Protein AF-0000000075747012 (afdb_homodimer)

Foldseek 3Di:
DVVLVVLLVVLLCQQVVVVCQLVVLLVQLLCLLQVVLVVDDPPDADQLLVLLLSLLVSLLSSLLSSLLSSLVSCVVVVVLVVVLVDPDDLLSNLVSQLVSSLVSSVVSSVSNVVSSCVRRVFDDQPPVVVVVVLVVLLSLLSSLLSSLLSLLVVDDDPPSVVVNVVSVVLNVLSSSLSSLQSSCRRVVNNVVPPVVVSVVSSVVSSVVSSVVCSVCSCCSSVVD/DVVLVVLLVVLLCQQVVVVCQLVVLLVQLLCLLQVVLVVDDPPDADQLLVLLLSLLVSLLSSLLSSLLSSLVSCVVVVVLVVVLVDPDDLLSNLVSQLVSSLVSSVVSSVSNVVSSCVRRVFDDQPPVVVVVVLVVLLSLLSSLLSSLLSLLVVDDDPPSVVVNVVSVVLNVLSSSLSSLQSSCRRVVNNVVPPVVVSVVSSVVSSVVSSVVCSVCSCCSSVVD

InterPro domains:
  IPR003544 Cytochrome c-type biogenesis protein CcmB [PF03379] (5-221)

pLDDT: mean 85.5, std 11.42, range [47.0, 98.31]

Structure (mmCIF, N/CA/C/O backbone):
data_AF-0000000075747012-model_v1
#
loop_
_entity.id
_entity.type
_entity.pdbx_description
1 polymer 'Cytochrome c-type biogenesis protein CcmB'
#
loop_
_atom_site.group_PDB
_atom_site.id
_atom_site.type_symbol
_atom_site.label_atom_id
_atom_site.label_alt_id
_atom_site.label_comp_id
_atom_site.label_asym_id
_atom_site.label_entity_id
_atom_site.label_seq_id
_atom_site.pdbx_PDB_ins_code
_atom_site.Cartn_x
_atom_site.Cartn_y
_atom_site.Cartn_z
_atom_site.occupancy
_atom_site.B_iso_or_equiv
_atom_site.auth_seq_id
_atom_site.auth_comp_id
_atom_site.auth_asym_id
_atom_site.auth_atom_id
_atom_site.pdbx_PDB_model_num
ATOM 1 N N . MET A 1 1 ? 29.859 17.469 3.961 1 61.75 1 MET A N 1
ATOM 2 C CA . MET A 1 1 ? 29.578 16.047 4.117 1 61.75 1 MET A CA 1
ATOM 3 C C . MET A 1 1 ? 29.016 15.742 5.5 1 61.75 1 MET A C 1
ATOM 5 O O . MET A 1 1 ? 28.031 15.016 5.629 1 61.75 1 MET A O 1
ATOM 9 N N . ALA A 1 2 ? 29.656 16.438 6.477 1 72.25 2 ALA A N 1
ATOM 10 C CA . ALA A 1 2 ? 29.188 16.234 7.844 1 72.25 2 ALA A CA 1
ATOM 11 C C . ALA A 1 2 ? 27.719 16.625 7.977 1 72.25 2 ALA A C 1
ATOM 13 O O . ALA A 1 2 ? 26.938 15.938 8.648 1 72.25 2 ALA A O 1
ATOM 14 N N . SER A 1 3 ? 27.375 17.562 7.195 1 84.38 3 SER A N 1
ATOM 15 C CA . SER A 1 3 ? 26.016 18.062 7.27 1 84.38 3 SER A CA 1
ATOM 16 C C . SER A 1 3 ? 25.031 17.094 6.609 1 84.38 3 SER A C 1
ATOM 18 O O . SER A 1 3 ? 23.922 16.906 7.109 1 84.38 3 SER A O 1
ATOM 20 N N . LEU A 1 4 ? 25.578 16.391 5.621 1 87.06 4 LEU A N 1
ATOM 21 C CA . LEU A 1 4 ? 24.719 15.438 4.93 1 87.06 4 LEU A CA 1
ATOM 22 C C . LEU A 1 4 ? 24.406 14.25 5.832 1 87.06 4 LEU A C 1
ATOM 24 O O . LEU A 1 4 ? 23.234 13.852 5.949 1 87.06 4 LEU A O 1
ATOM 28 N N . PHE A 1 5 ? 25.406 13.711 6.531 1 89.56 5 PHE A N 1
ATOM 29 C CA . PHE A 1 5 ? 25.219 12.555 7.402 1 89.56 5 PHE A CA 1
ATOM 30 C C . PHE A 1 5 ? 24.375 12.922 8.609 1 89.56 5 PHE A C 1
ATOM 32 O O . PHE A 1 5 ? 23.609 12.094 9.109 1 89.56 5 PHE A O 1
ATOM 39 N N . ALA A 1 6 ? 24.531 14.164 8.953 1 88.38 6 ALA A N 1
ATOM 40 C CA . ALA A 1 6 ? 23.703 14.641 10.055 1 88.38 6 ALA A CA 1
ATOM 41 C C . ALA A 1 6 ? 22.234 14.656 9.672 1 88.38 6 ALA A C 1
ATOM 43 O O . ALA A 1 6 ? 21.375 14.281 10.477 1 88.38 6 ALA A O 1
ATOM 44 N N . LEU A 1 7 ? 22.062 14.969 8.453 1 89.88 7 LEU A N 1
ATOM 45 C CA . LEU A 1 7 ? 20.688 15.016 7.973 1 89.88 7 LEU A CA 1
ATOM 46 C C . LEU A 1 7 ? 20.125 13.609 7.812 1 89.88 7 LEU A C 1
ATOM 48 O O . LEU A 1 7 ? 18.953 13.359 8.133 1 89.88 7 LEU A O 1
ATOM 52 N N . ILE A 1 8 ? 20.938 12.734 7.371 1 92.5 8 ILE A N 1
ATOM 53 C CA . ILE A 1 8 ? 20.531 11.344 7.258 1 92.5 8 ILE A CA 1
ATOM 54 C C . ILE A 1 8 ? 20.141 10.805 8.633 1 92.5 8 ILE A C 1
ATOM 56 O O . ILE A 1 8 ? 19.062 10.219 8.797 1 92.5 8 ILE A O 1
ATOM 60 N N . GLY A 1 9 ? 21.031 11.008 9.547 1 92.94 9 GLY A N 1
ATOM 61 C CA . GLY A 1 9 ? 20.75 10.562 10.906 1 92.94 9 GLY A CA 1
ATOM 62 C C . GLY A 1 9 ? 19.484 11.156 11.492 1 92.94 9 GLY A C 1
ATOM 63 O O . GLY A 1 9 ? 18.703 10.453 12.133 1 92.94 9 GLY A O 1
ATOM 64 N N . LYS A 1 10 ? 19.297 12.352 11.195 1 89.56 10 LYS A N 1
ATOM 65 C CA . LYS A 1 10 ? 18.094 13.047 11.664 1 89.56 10 LYS A CA 1
ATOM 66 C C . LYS A 1 10 ? 16.844 12.43 11.055 1 89.56 10 LYS A C 1
ATOM 68 O O . LYS A 1 10 ? 15.859 12.188 11.766 1 89.56 10 LYS A O 1
ATOM 73 N N . ASP A 1 11 ? 16.906 12.195 9.812 1 89.88 11 ASP A N 1
ATOM 74 C CA . ASP A 1 11 ? 15.75 11.641 9.117 1 89.88 11 ASP A CA 1
ATOM 75 C C . ASP A 1 11 ? 15.422 10.242 9.641 1 89.88 11 ASP A C 1
ATOM 77 O O . ASP A 1 11 ? 14.258 9.922 9.875 1 89.88 11 ASP A O 1
ATOM 81 N N . VAL A 1 12 ? 16.438 9.445 9.852 1 91.94 12 VAL A N 1
ATOM 82 C CA . VAL A 1 12 ? 16.25 8.094 10.352 1 91.94 12 VAL A CA 1
ATOM 83 C C . VAL A 1 12 ? 15.664 8.141 11.766 1 91.94 12 VAL A C 1
ATOM 85 O O . VAL A 1 12 ? 14.711 7.422 12.07 1 91.94 12 VAL A O 1
ATOM 88 N N . ARG A 1 13 ? 16.141 9.031 12.57 1 89.25 13 ARG A N 1
ATOM 89 C CA . ARG A 1 13 ? 15.664 9.164 13.938 1 89.25 13 ARG A CA 1
ATOM 90 C C . ARG A 1 13 ? 14.234 9.695 13.969 1 89.25 13 ARG A C 1
ATOM 92 O O . ARG A 1 13 ? 13.414 9.25 14.781 1 89.25 13 ARG A O 1
ATOM 99 N N . LEU A 1 14 ? 14 10.609 13.117 1 84.94 14 LEU A N 1
ATOM 100 C CA . LEU A 1 14 ? 12.688 11.242 13.055 1 84.94 14 LEU A CA 1
ATOM 101 C C . LEU A 1 14 ? 11.609 10.219 12.719 1 84.94 14 LEU A C 1
ATOM 103 O O . LEU A 1 14 ? 10.578 10.156 13.398 1 84.94 14 LEU A O 1
ATOM 107 N N . VAL A 1 15 ? 11.844 9.391 11.805 1 83.62 15 VAL A N 1
ATOM 108 C CA . VAL A 1 15 ? 10.852 8.422 11.352 1 83.62 15 VAL A CA 1
ATOM 109 C C . VAL A 1 15 ? 10.766 7.266 12.344 1 83.62 15 VAL A C 1
ATOM 111 O O . VAL A 1 15 ? 9.672 6.793 12.664 1 83.62 15 VAL A O 1
ATOM 114 N N . SER A 1 16 ? 11.922 6.855 12.805 1 84.5 16 SER A N 1
ATOM 115 C CA . SER A 1 16 ? 11.938 5.742 13.75 1 84.5 16 SER A CA 1
ATOM 116 C C . SER A 1 16 ? 11.32 6.148 15.086 1 84.5 16 SER A C 1
ATOM 118 O O . SER A 1 16 ? 10.75 5.312 15.789 1 84.5 16 SER A O 1
ATOM 120 N N . GLY A 1 17 ? 11.461 7.414 15.414 1 76.25 17 GLY A N 1
ATOM 121 C CA . GLY A 1 17 ? 10.953 7.922 16.672 1 76.25 17 GLY A CA 1
ATOM 122 C C . GLY A 1 17 ? 9.461 8.203 16.656 1 76.25 17 GLY A C 1
ATOM 123 O O . GLY A 1 17 ? 8.828 8.297 17.719 1 76.25 17 GLY A O 1
ATOM 124 N N . SER A 1 18 ? 8.969 8.391 15.492 1 69.5 18 SER A N 1
ATOM 125 C CA . SER A 1 18 ? 7.543 8.664 15.383 1 69.5 18 SER A CA 1
ATOM 126 C C . SER A 1 18 ? 6.719 7.395 15.578 1 69.5 18 SER A C 1
ATOM 128 O O . SER A 1 18 ? 5.508 7.461 15.789 1 69.5 18 SER A O 1
ATOM 130 N N . GLY A 1 19 ? 7.469 6.203 15.828 1 61.78 19 GLY A N 1
ATOM 131 C CA . GLY A 1 19 ? 6.84 4.902 16.016 1 61.78 19 GLY A CA 1
ATOM 132 C C . GLY A 1 19 ? 5.992 4.477 14.828 1 61.78 19 GLY A C 1
ATOM 133 O O . GLY A 1 19 ? 5.805 3.281 14.594 1 61.78 19 GLY A O 1
ATOM 134 N N . GLN A 1 20 ? 5.434 5.414 14.008 1 63.59 20 GLN A N 1
ATOM 135 C CA . GLN A 1 20 ? 4.395 5.121 13.031 1 63.59 20 GLN A CA 1
ATOM 136 C C . GLN A 1 20 ? 4.996 4.797 11.664 1 63.59 20 GLN A C 1
ATOM 138 O O . GLN A 1 20 ? 4.5 3.926 10.953 1 63.59 20 GLN A O 1
ATOM 143 N N . GLY A 1 21 ? 6.168 5.367 11.508 1 73.44 21 GLY A N 1
ATOM 144 C CA . GLY A 1 21 ? 6.57 5.289 10.117 1 73.44 21 GLY A CA 1
ATOM 145 C C . GLY A 1 21 ? 7.121 3.93 9.727 1 73.44 21 GLY A C 1
ATOM 146 O O . GLY A 1 21 ? 6.59 3.273 8.828 1 73.44 21 GLY A O 1
ATOM 147 N N . VAL A 1 22 ? 8.062 3.453 10.477 1 83.12 22 VAL A N 1
ATOM 148 C CA . VAL A 1 22 ? 8.734 2.201 10.141 1 83.12 22 VAL A CA 1
ATOM 149 C C . VAL A 1 22 ? 7.824 1.022 10.484 1 83.12 22 VAL A C 1
ATOM 151 O O . VAL A 1 22 ? 7.699 0.078 9.703 1 83.12 22 VAL A O 1
ATOM 154 N N . ALA A 1 23 ? 7.172 1.08 11.594 1 84.31 23 ALA A N 1
ATOM 155 C CA . ALA A 1 23 ? 6.289 0 12.031 1 84.31 23 ALA A CA 1
ATOM 156 C C . ALA A 1 23 ? 5.113 -0.169 11.078 1 84.31 23 ALA A C 1
ATOM 158 O O . ALA A 1 23 ? 4.758 -1.293 10.711 1 84.31 23 ALA A O 1
ATOM 159 N N . GLN A 1 24 ? 4.543 0.936 10.656 1 78.88 24 GLN A N 1
ATOM 160 C CA . GLN A 1 24 ? 3.422 0.885 9.727 1 78.88 24 GLN A CA 1
ATOM 161 C C . GLN A 1 24 ? 3.855 0.314 8.375 1 78.88 24 GLN A C 1
ATOM 163 O O . GLN A 1 24 ? 3.133 -0.482 7.773 1 78.88 24 GLN A O 1
ATOM 168 N N . ALA A 1 25 ? 5.02 0.768 7.996 1 85.19 25 ALA A N 1
ATOM 169 C CA . ALA A 1 25 ? 5.562 0.288 6.727 1 85.19 25 ALA A CA 1
ATOM 170 C C . ALA A 1 25 ? 5.797 -1.22 6.766 1 85.19 25 ALA A C 1
ATOM 172 O O . ALA A 1 25 ? 5.383 -1.943 5.859 1 85.19 25 ALA A O 1
ATOM 173 N N . ALA A 1 26 ? 6.391 -1.682 7.855 1 89.81 26 ALA A N 1
ATOM 174 C CA . ALA A 1 26 ? 6.668 -3.105 8.023 1 89.81 26 ALA A CA 1
ATOM 175 C C . ALA A 1 26 ? 5.375 -3.91 8.102 1 89.81 26 ALA A C 1
ATOM 177 O O . ALA A 1 26 ? 5.27 -4.992 7.52 1 89.81 26 ALA A O 1
ATOM 178 N N . LEU A 1 27 ? 4.441 -3.377 8.742 1 87.06 27 LEU A N 1
ATOM 179 C CA . LEU A 1 27 ? 3.174 -4.074 8.93 1 87.06 27 LEU A CA 1
ATOM 180 C C . LEU A 1 27 ? 2.428 -4.207 7.605 1 87.06 27 LEU A C 1
ATOM 182 O O . LEU A 1 27 ? 1.824 -5.246 7.328 1 87.06 27 LEU A O 1
ATOM 186 N N . LEU A 1 28 ? 2.473 -3.133 6.883 1 85 28 LEU A N 1
ATOM 187 C CA . LEU A 1 28 ? 1.831 -3.193 5.574 1 85 28 LEU A CA 1
ATOM 188 C C . LEU A 1 28 ? 2.484 -4.258 4.699 1 85 28 LEU A C 1
ATOM 190 O O . LEU A 1 28 ? 1.791 -5.031 4.035 1 85 28 LEU A O 1
ATOM 194 N N . GLY A 1 29 ? 3.777 -4.246 4.652 1 91.31 29 GLY A N 1
ATOM 195 C CA . GLY A 1 29 ? 4.48 -5.281 3.912 1 91.31 29 GLY A CA 1
ATOM 196 C C . GLY A 1 29 ? 4.184 -6.68 4.418 1 91.31 29 GLY A C 1
ATOM 197 O O . GLY A 1 29 ? 3.973 -7.602 3.627 1 91.31 29 GLY A O 1
ATOM 198 N N . LEU A 1 30 ? 4.129 -6.852 5.719 1 92.5 30 LEU A N 1
ATOM 199 C CA . LEU A 1 30 ? 3.854 -8.148 6.324 1 92.5 30 LEU A CA 1
ATOM 200 C C . LEU A 1 30 ? 2.43 -8.602 6.016 1 92.5 30 LEU A C 1
ATOM 202 O O . LEU A 1 30 ? 2.172 -9.797 5.863 1 92.5 30 LEU A O 1
ATOM 206 N N . LEU A 1 31 ? 1.55 -7.625 6 1 89.62 31 LEU A N 1
ATOM 207 C CA . LEU A 1 31 ? 0.176 -7.949 5.629 1 89.62 31 LEU A CA 1
ATOM 208 C C . LEU A 1 31 ? 0.12 -8.578 4.242 1 89.62 31 LEU A C 1
ATOM 210 O O . LEU A 1 31 ? -0.597 -9.562 4.027 1 89.62 31 LEU A O 1
ATOM 214 N N . LEU A 1 32 ? 0.861 -7.957 3.326 1 91.62 32 LEU A N 1
ATOM 215 C CA . LEU A 1 32 ? 0.923 -8.492 1.972 1 91.62 32 LEU A CA 1
ATOM 216 C C . LEU A 1 32 ? 1.448 -9.93 1.98 1 91.62 32 LEU A C 1
ATOM 218 O O . LEU A 1 32 ? 0.849 -10.82 1.371 1 91.62 32 LEU A O 1
ATOM 222 N N . VAL A 1 33 ? 2.49 -10.188 2.717 1 93.12 33 VAL A N 1
ATOM 223 C CA . VAL A 1 33 ? 3.115 -11.508 2.791 1 93.12 33 VAL A CA 1
ATOM 224 C C . VAL A 1 33 ? 2.154 -12.5 3.439 1 93.12 33 VAL A C 1
ATOM 226 O O . VAL A 1 33 ? 1.94 -13.594 2.92 1 93.12 33 VAL A O 1
ATOM 229 N N . PHE A 1 34 ? 1.549 -12.133 4.473 1 90.88 34 PHE A N 1
ATOM 230 C CA . PHE A 1 34 ? 0.682 -13.016 5.246 1 90.88 34 PHE A CA 1
ATOM 231 C C . PHE A 1 34 ? -0.577 -13.359 4.461 1 90.88 34 PHE A C 1
ATOM 233 O O . PHE A 1 34 ? -1.012 -14.516 4.453 1 90.88 34 PHE A O 1
ATOM 240 N N . VAL A 1 35 ? -1.112 -12.398 3.865 1 89.62 35 VAL A N 1
ATOM 241 C CA . VAL A 1 35 ? -2.354 -12.602 3.127 1 89.62 35 VAL A CA 1
ATOM 242 C C . VAL A 1 35 ? -2.115 -13.57 1.971 1 89.62 35 VAL A C 1
ATOM 244 O O . VAL A 1 35 ? -2.895 -14.5 1.763 1 89.62 35 VAL A O 1
ATOM 247 N N . PHE A 1 36 ? -1.042 -13.438 1.285 1 90.62 36 PHE A N 1
ATOM 248 C CA . PHE A 1 36 ? -0.767 -14.352 0.185 1 90.62 36 PHE A CA 1
ATOM 249 C C . PHE A 1 36 ? -0.419 -15.742 0.711 1 90.62 36 PHE A C 1
ATOM 251 O O . PHE A 1 36 ? -0.728 -16.75 0.071 1 90.62 36 PHE A O 1
ATOM 258 N N . SER A 1 37 ? 0.225 -15.727 1.849 1 89.19 37 SER A N 1
ATOM 259 C CA . SER A 1 37 ? 0.518 -17.016 2.479 1 89.19 37 SER A CA 1
ATOM 260 C C . SER A 1 37 ? -0.763 -17.766 2.807 1 89.19 37 SER A C 1
ATOM 262 O O . SER A 1 37 ? -0.825 -18.984 2.646 1 89.19 37 SER A O 1
ATOM 264 N N . LEU A 1 38 ? -1.775 -17.141 3.184 1 85.56 38 LEU A N 1
ATOM 265 C CA . LEU A 1 38 ? -3.029 -17.75 3.602 1 85.56 38 LEU A CA 1
ATOM 266 C C . LEU A 1 38 ? -3.941 -18 2.404 1 85.56 38 LEU A C 1
ATOM 268 O O . LEU A 1 38 ? -4.824 -18.859 2.455 1 85.56 38 LEU A O 1
ATOM 272 N N . ALA A 1 39 ? -3.738 -17.141 1.416 1 82.69 39 ALA A N 1
ATOM 273 C CA . ALA A 1 39 ? -4.566 -17.266 0.221 1 82.69 39 ALA A CA 1
ATOM 274 C C . ALA A 1 39 ? -4.156 -18.5 -0.598 1 82.69 39 ALA A C 1
ATOM 276 O O . ALA A 1 39 ? -4.93 -18.984 -1.425 1 82.69 39 ALA A O 1
ATOM 277 N N . ARG A 1 40 ? -2.945 -18.875 -0.361 1 79.19 40 ARG A N 1
ATOM 278 C CA . ARG A 1 40 ? -2.439 -20 -1.142 1 79.19 40 ARG A CA 1
ATOM 279 C C . ARG A 1 40 ? -3.117 -21.312 -0.729 1 79.19 40 ARG A C 1
ATOM 281 O O . ARG A 1 40 ? -3.432 -21.5 0.446 1 79.19 40 ARG A O 1
ATOM 288 N N . GLN A 1 41 ? -3.432 -22.016 -1.786 1 67.5 41 GLN A N 1
ATOM 289 C CA . GLN A 1 41 ? -3.977 -23.344 -1.524 1 67.5 41 GLN A CA 1
ATOM 290 C C . GLN A 1 41 ? -2.932 -24.25 -0.877 1 67.5 41 GLN A C 1
ATOM 292 O O . GLN A 1 41 ? -1.753 -24.203 -1.231 1 67.5 41 GLN A O 1
ATOM 297 N N . SER A 1 42 ? -3.318 -24.859 0.206 1 66.19 42 SER A N 1
ATOM 298 C CA . SER A 1 42 ? -2.453 -25.719 1.007 1 66.19 42 SER A CA 1
ATOM 299 C C . SER A 1 42 ? -1.692 -26.703 0.13 1 66.19 42 SER A C 1
ATOM 301 O O . SER A 1 42 ? -2.24 -27.234 -0.842 1 66.19 42 SER A O 1
ATOM 303 N N . GLY A 1 43 ? -0.375 -26.75 0.364 1 66.25 43 GLY A N 1
ATOM 304 C CA . GLY A 1 43 ? 0.448 -27.781 -0.242 1 66.25 43 GLY A CA 1
ATOM 305 C C . GLY A 1 43 ? 1.144 -27.328 -1.51 1 66.25 43 GLY A C 1
ATOM 306 O O . GLY A 1 43 ? 2.039 -28 -2.014 1 66.25 43 GLY A O 1
ATOM 307 N N . THR A 1 44 ? 0.678 -26.25 -2.197 1 73.25 44 THR A N 1
ATOM 308 C CA . THR A 1 44 ? 1.333 -25.828 -3.43 1 73.25 44 THR A CA 1
ATOM 309 C C . THR A 1 44 ? 2.373 -24.75 -3.148 1 73.25 44 THR A C 1
ATOM 311 O O . THR A 1 44 ? 2.094 -23.781 -2.436 1 73.25 44 THR A O 1
ATOM 314 N N . PRO A 1 45 ? 3.541 -25.109 -3.613 1 81.5 45 PRO A N 1
ATOM 315 C CA . PRO A 1 45 ? 4.57 -24.094 -3.43 1 81.5 45 PRO A CA 1
ATOM 316 C C . PRO A 1 45 ? 4.262 -22.797 -4.191 1 81.5 45 PRO A C 1
ATOM 318 O O . PRO A 1 45 ? 3.662 -22.844 -5.27 1 81.5 45 PRO A O 1
ATOM 321 N N . VAL A 1 46 ? 4.629 -21.734 -3.652 1 88.06 46 VAL A N 1
ATOM 322 C CA . VAL A 1 46 ? 4.477 -20.453 -4.328 1 88.06 46 VAL A CA 1
ATOM 323 C C . VAL A 1 46 ? 5.551 -20.312 -5.402 1 88.06 46 VAL A C 1
ATOM 325 O O . VAL A 1 46 ? 6.738 -20.516 -5.137 1 88.06 46 VAL A O 1
ATOM 328 N N . PRO A 1 47 ? 5.125 -20 -6.656 1 88.06 47 PRO A N 1
ATOM 329 C CA . PRO A 1 47 ? 6.137 -19.797 -7.695 1 88.06 47 PRO A CA 1
ATOM 330 C C . PRO A 1 47 ? 7.156 -18.734 -7.32 1 88.06 47 PRO A C 1
ATOM 332 O O . PRO A 1 47 ? 6.801 -17.703 -6.73 1 88.06 47 PRO A O 1
ATOM 335 N N . PRO A 1 48 ? 8.414 -19 -7.656 1 90.25 48 PRO A N 1
ATOM 336 C CA . PRO A 1 48 ? 9.5 -18.094 -7.285 1 90.25 48 PRO A CA 1
ATOM 337 C C . PRO A 1 48 ? 9.258 -16.672 -7.758 1 90.25 48 PRO A C 1
ATOM 339 O O . PRO A 1 48 ? 9.609 -15.711 -7.055 1 90.25 48 PRO A O 1
ATOM 342 N N . GLN A 1 49 ? 8.672 -16.484 -8.906 1 91.06 49 GLN A N 1
ATOM 343 C CA . GLN A 1 49 ? 8.406 -15.148 -9.414 1 91.06 49 GLN A CA 1
ATOM 344 C C . GLN A 1 49 ? 7.402 -14.414 -8.539 1 91.06 49 GLN A C 1
ATOM 346 O O . GLN A 1 49 ? 7.48 -13.195 -8.383 1 91.06 49 GLN A O 1
ATOM 351 N N . TRP A 1 50 ? 6.477 -15.164 -7.961 1 91.19 50 TRP A N 1
ATOM 352 C CA . TRP A 1 50 ? 5.488 -14.555 -7.078 1 91.19 50 TRP A CA 1
ATOM 353 C C . TRP A 1 50 ? 6.105 -14.203 -5.727 1 91.19 50 TRP A C 1
ATOM 355 O O . TRP A 1 50 ? 5.746 -13.195 -5.113 1 91.19 50 TRP A O 1
ATOM 365 N N . VAL A 1 51 ? 6.98 -15.039 -5.309 1 93.62 51 VAL A N 1
ATOM 366 C CA . VAL A 1 51 ? 7.703 -14.75 -4.074 1 93.62 51 VAL A CA 1
ATOM 367 C C . VAL A 1 51 ? 8.438 -13.422 -4.211 1 93.62 51 VAL A C 1
ATOM 369 O O . VAL A 1 51 ? 8.336 -12.547 -3.344 1 93.62 51 VAL A O 1
ATOM 372 N N . ALA A 1 52 ? 9.141 -13.305 -5.316 1 94.81 52 ALA A N 1
ATOM 373 C CA . ALA A 1 52 ? 9.883 -12.078 -5.59 1 94.81 52 ALA A CA 1
ATOM 374 C C . ALA A 1 52 ? 8.945 -10.883 -5.738 1 94.81 52 ALA A C 1
ATOM 376 O O . ALA A 1 52 ? 9.234 -9.789 -5.25 1 94.81 52 ALA A O 1
ATOM 377 N N . ALA A 1 53 ? 7.832 -11.07 -6.414 1 94.69 53 ALA A N 1
ATOM 378 C CA . ALA A 1 53 ? 6.852 -10.008 -6.598 1 94.69 53 ALA A CA 1
ATOM 379 C C . ALA A 1 53 ? 6.324 -9.508 -5.258 1 94.69 53 ALA A C 1
ATOM 381 O O . ALA A 1 53 ? 6.23 -8.297 -5.031 1 94.69 53 ALA A O 1
ATOM 382 N N . ILE A 1 54 ? 5.984 -10.422 -4.363 1 95.44 54 ILE A N 1
ATOM 383 C CA . ILE A 1 54 ? 5.453 -10.07 -3.049 1 95.44 54 ILE A CA 1
ATOM 384 C C . ILE A 1 54 ? 6.496 -9.281 -2.264 1 95.44 54 ILE A C 1
ATOM 386 O O . ILE A 1 54 ? 6.18 -8.25 -1.659 1 95.44 54 ILE A O 1
ATOM 390 N N . PHE A 1 55 ? 7.746 -9.719 -2.299 1 96.94 55 PHE A N 1
ATOM 391 C CA . PHE A 1 55 ? 8.82 -9.039 -1.588 1 96.94 55 PHE A CA 1
ATOM 392 C C . PHE A 1 55 ? 8.992 -7.617 -2.111 1 96.94 55 PHE A C 1
ATOM 394 O O . PHE A 1 55 ? 9.039 -6.66 -1.332 1 96.94 55 PHE A O 1
ATOM 401 N N . TRP A 1 56 ? 9.102 -7.438 -3.383 1 97 56 TRP A N 1
ATOM 402 C CA . TRP A 1 56 ? 9.406 -6.137 -3.975 1 97 56 TRP A CA 1
ATOM 403 C C . TRP A 1 56 ? 8.211 -5.195 -3.871 1 97 56 TRP A C 1
ATOM 405 O O . TRP A 1 56 ? 8.375 -3.99 -3.684 1 97 56 TRP A O 1
ATOM 415 N N . LEU A 1 57 ? 7.012 -5.727 -4.043 1 94.75 57 LEU A N 1
ATOM 416 C CA . LEU A 1 57 ? 5.832 -4.891 -3.861 1 94.75 57 LEU A CA 1
ATOM 417 C C . LEU A 1 57 ? 5.699 -4.441 -2.41 1 94.75 57 LEU A C 1
ATOM 419 O O . LEU A 1 57 ? 5.395 -3.275 -2.143 1 94.75 57 LEU A O 1
ATOM 423 N N . ALA A 1 58 ? 5.867 -5.387 -1.49 1 94.69 58 ALA A N 1
ATOM 424 C CA . ALA A 1 58 ? 5.871 -5.027 -0.075 1 94.69 58 ALA A CA 1
ATOM 425 C C . ALA A 1 58 ? 6.906 -3.941 0.209 1 94.69 58 ALA A C 1
ATOM 427 O O . ALA A 1 58 ? 6.637 -2.996 0.954 1 94.69 58 ALA A O 1
ATOM 428 N N . SER A 1 59 ? 8.047 -4.055 -0.393 1 96 59 SER A N 1
ATOM 429 C CA . SER A 1 59 ? 9.125 -3.074 -0.234 1 96 59 SER A CA 1
ATOM 430 C C . SER A 1 59 ? 8.719 -1.717 -0.799 1 96 59 SER A C 1
ATOM 432 O O . SER A 1 59 ? 8.938 -0.684 -0.161 1 96 59 SER A O 1
ATOM 434 N N . ALA A 1 60 ? 8.141 -1.759 -1.97 1 92.56 60 ALA A N 1
ATOM 435 C CA . ALA A 1 60 ? 7.734 -0.522 -2.629 1 92.56 60 ALA A CA 1
ATOM 436 C C . ALA A 1 60 ? 6.672 0.21 -1.812 1 92.56 60 ALA A C 1
ATOM 438 O O . ALA A 1 60 ? 6.754 1.427 -1.626 1 92.56 60 ALA A O 1
ATOM 439 N N . PHE A 1 61 ? 5.742 -0.554 -1.332 1 87.69 61 PHE A N 1
ATOM 440 C CA . PHE A 1 61 ? 4.68 0.052 -0.54 1 87.69 61 PHE A CA 1
ATOM 441 C C . PHE A 1 61 ? 5.227 0.603 0.771 1 87.69 61 PHE A C 1
ATOM 443 O O . PHE A 1 61 ? 4.844 1.692 1.201 1 87.69 61 PHE A O 1
ATOM 450 N N . SER A 1 62 ? 6.066 -0.145 1.405 1 89.38 62 SER A N 1
ATOM 451 C CA . SER A 1 62 ? 6.711 0.313 2.633 1 89.38 62 SER A CA 1
ATOM 452 C C . SER A 1 62 ? 7.484 1.606 2.4 1 89.38 62 SER A C 1
ATOM 454 O O . SER A 1 62 ? 7.449 2.516 3.232 1 89.38 62 SER A O 1
ATOM 456 N N . LEU A 1 63 ? 8.133 1.626 1.295 1 90.81 63 LEU A N 1
ATOM 457 C CA . LEU A 1 63 ? 8.938 2.795 0.958 1 90.81 63 LEU A CA 1
ATOM 458 C C . LEU A 1 63 ? 8.062 4.031 0.799 1 90.81 63 LEU A C 1
ATOM 460 O O . LEU A 1 63 ? 8.438 5.125 1.23 1 90.81 63 LEU A O 1
ATOM 464 N N . ILE A 1 64 ? 6.992 3.84 0.151 1 83.5 64 ILE A N 1
ATOM 465 C CA . ILE A 1 64 ? 6.066 4.949 -0.04 1 83.5 64 ILE A CA 1
ATOM 466 C C . ILE A 1 64 ? 5.625 5.492 1.317 1 83.5 64 ILE A C 1
ATOM 468 O O . ILE A 1 64 ? 5.613 6.707 1.533 1 83.5 64 ILE A O 1
ATOM 472 N N . LEU A 1 65 ? 5.328 4.625 2.23 1 79.88 65 LEU A N 1
ATOM 473 C CA . LEU A 1 65 ? 4.895 5.039 3.562 1 79.88 65 LEU A CA 1
ATOM 474 C C . LEU A 1 65 ? 6.031 5.727 4.312 1 79.88 65 LEU A C 1
ATOM 476 O O . LEU A 1 65 ? 5.805 6.703 5.027 1 79.88 65 LEU A O 1
ATOM 480 N N . ILE A 1 66 ? 7.207 5.227 4.168 1 87 66 ILE A N 1
ATOM 481 C CA . ILE A 1 66 ? 8.383 5.797 4.812 1 87 66 ILE A CA 1
ATOM 482 C C . ILE A 1 66 ? 8.578 7.242 4.352 1 87 66 ILE A C 1
ATOM 484 O O . ILE A 1 66 ? 8.734 8.148 5.176 1 87 66 ILE A O 1
ATOM 488 N N . PHE A 1 67 ? 8.5 7.504 3.121 1 87.06 67 PHE A N 1
ATOM 489 C CA . PHE A 1 67 ? 8.742 8.844 2.604 1 87.06 67 PHE A CA 1
ATOM 490 C C . PHE A 1 67 ? 7.566 9.766 2.906 1 87.06 67 PHE A C 1
ATOM 492 O O . PHE A 1 67 ? 7.754 10.953 3.162 1 87.06 67 PHE A O 1
ATOM 499 N N . ASN A 1 68 ? 6.332 9.203 2.803 1 78.06 68 ASN A N 1
ATOM 500 C CA . ASN A 1 68 ? 5.188 10.008 3.211 1 78.06 68 ASN A CA 1
ATOM 501 C C . ASN A 1 68 ? 5.328 10.492 4.652 1 78.06 68 ASN A C 1
ATOM 503 O O . ASN A 1 68 ? 5.047 11.656 4.953 1 78.06 68 ASN A O 1
ATOM 507 N N . THR A 1 69 ? 5.727 9.602 5.508 1 80.12 69 THR A N 1
ATOM 508 C CA . THR A 1 69 ? 5.91 9.945 6.91 1 80.12 69 THR A CA 1
ATOM 509 C C . THR A 1 69 ? 7.043 10.953 7.07 1 80.12 69 THR A C 1
ATOM 511 O O . THR A 1 69 ? 6.906 11.945 7.797 1 80.12 69 THR A O 1
ATOM 514 N N . LEU A 1 70 ? 8.148 10.719 6.414 1 85.38 70 LEU A N 1
ATOM 515 C CA . LEU A 1 70 ? 9.328 11.578 6.508 1 85.38 70 LEU A CA 1
ATOM 516 C C . LEU A 1 70 ? 8.992 13 6.086 1 85.38 70 LEU A C 1
ATOM 518 O O . LEU A 1 70 ? 9.289 13.953 6.812 1 85.38 70 LEU A O 1
ATOM 522 N N . PHE A 1 71 ? 8.359 13.188 4.992 1 82.5 71 PHE A N 1
ATOM 523 C CA . PHE A 1 71 ? 8.078 14.523 4.469 1 82.5 71 PHE A CA 1
ATOM 524 C C . PHE A 1 71 ? 6.93 15.172 5.227 1 82.5 71 PHE A C 1
ATOM 526 O O . PHE A 1 71 ? 6.902 16.391 5.398 1 82.5 71 PHE A O 1
ATOM 533 N N . SER A 1 72 ? 6.004 14.367 5.676 1 77.12 72 SER A N 1
ATOM 534 C CA . SER A 1 72 ? 4.941 14.906 6.52 1 77.12 72 SER A CA 1
ATOM 535 C C . SER A 1 72 ? 5.5 15.484 7.816 1 77.12 72 SER A C 1
ATOM 537 O O . SER A 1 72 ? 5.109 16.578 8.234 1 77.12 72 SER A O 1
ATOM 539 N N . LEU A 1 73 ? 6.398 14.781 8.461 1 79.44 73 LEU A N 1
ATOM 540 C CA . LEU A 1 73 ? 7.02 15.234 9.695 1 79.44 73 LEU A CA 1
ATOM 541 C C . LEU A 1 73 ? 7.836 16.5 9.469 1 79.44 73 LEU A C 1
ATOM 543 O O . LEU A 1 73 ? 7.879 17.391 10.328 1 79.44 73 LEU A O 1
ATOM 547 N N . GLU A 1 74 ? 8.461 16.531 8.367 1 80.75 74 GLU A N 1
ATOM 548 C CA . GLU A 1 74 ? 9.219 17.734 8.016 1 80.75 74 GLU A CA 1
ATOM 549 C C . GLU A 1 74 ? 8.297 18.938 7.844 1 80.75 74 GLU A C 1
ATOM 551 O O . GLU A 1 74 ? 8.633 20.047 8.258 1 80.75 74 GLU A O 1
ATOM 556 N N . GLU A 1 75 ? 7.242 18.688 7.215 1 75.94 75 GLU A N 1
ATOM 557 C CA . GLU A 1 75 ? 6.27 19.766 7.02 1 75.94 75 GLU A CA 1
ATOM 558 C C . GLU A 1 75 ? 5.672 20.219 8.344 1 75.94 75 GLU A C 1
ATOM 560 O O . GLU A 1 75 ? 5.543 21.422 8.602 1 75.94 75 GLU A O 1
ATOM 565 N N . ASP A 1 76 ? 5.383 19.312 9.172 1 73.25 76 ASP A N 1
ATOM 566 C CA . ASP A 1 76 ? 4.789 19.609 10.477 1 73.25 76 ASP A CA 1
ATOM 567 C C . ASP A 1 76 ? 5.746 20.438 11.344 1 73.25 76 ASP A C 1
ATOM 569 O O . ASP A 1 76 ? 5.309 21.281 12.125 1 73.25 76 ASP A O 1
ATOM 573 N N . ASN A 1 77 ? 6.969 20.141 11.141 1 76.75 77 ASN A N 1
ATOM 574 C CA . ASN A 1 77 ? 7.969 20.812 11.953 1 76.75 77 ASN A CA 1
ATOM 575 C C . ASN A 1 77 ? 8.508 22.062 11.258 1 76.75 77 ASN A C 1
ATOM 577 O O . ASN A 1 77 ? 9.438 22.703 11.75 1 76.75 77 ASN A O 1
ATOM 581 N N . ASN A 1 78 ? 7.922 22.375 10.117 1 78.56 78 ASN A N 1
ATOM 582 C CA . ASN A 1 78 ? 8.375 23.5 9.289 1 78.56 78 ASN A CA 1
ATOM 583 C C . ASN A 1 78 ? 9.883 23.438 9.039 1 78.56 78 ASN A C 1
ATOM 585 O O . ASN A 1 78 ? 10.57 24.453 9.117 1 78.56 78 ASN A O 1
ATOM 589 N N . ALA A 1 79 ? 10.336 22.328 8.953 1 79.94 79 ALA A N 1
ATOM 590 C CA . ALA A 1 79 ? 11.773 22.094 8.805 1 79.94 79 ALA A CA 1
ATOM 591 C C . ALA A 1 79 ? 12.25 22.484 7.41 1 79.94 79 ALA A C 1
ATOM 593 O O . ALA A 1 79 ? 13.445 22.688 7.191 1 79.94 79 ALA A O 1
ATOM 594 N N . ARG A 1 80 ? 11.328 22.625 6.531 1 76.88 80 ARG A N 1
ATOM 595 C CA . ARG A 1 80 ? 11.672 22.922 5.145 1 76.88 80 ARG A CA 1
ATOM 596 C C . ARG A 1 80 ? 12.406 24.25 5.039 1 76.88 80 ARG A C 1
ATOM 598 O O . ARG A 1 80 ? 13.422 24.359 4.348 1 76.88 80 ARG A O 1
ATOM 605 N N . THR A 1 81 ? 11.93 25.219 5.699 1 75.94 81 THR A N 1
ATOM 606 C CA . THR A 1 81 ? 12.539 26.547 5.668 1 75.94 81 THR A CA 1
ATOM 607 C C . THR A 1 81 ? 13.953 26.5 6.25 1 75.94 81 THR A C 1
ATOM 609 O O . THR A 1 81 ? 14.867 27.125 5.711 1 75.94 81 THR A O 1
ATOM 612 N N . GLY A 1 82 ? 14.062 25.719 7.242 1 79.12 82 GLY A N 1
ATOM 613 C CA . GLY A 1 82 ? 15.383 25.562 7.836 1 79.12 82 GLY A CA 1
ATOM 614 C C . GLY A 1 82 ? 16.375 24.875 6.914 1 79.12 82 GLY A C 1
ATOM 615 O O . GLY A 1 82 ? 17.547 25.25 6.863 1 79.12 82 GLY A O 1
ATOM 616 N N . LEU A 1 83 ? 15.891 23.984 6.215 1 80.25 83 LEU A N 1
ATOM 617 C CA . LEU A 1 83 ? 16.766 23.234 5.305 1 80.25 83 LEU A CA 1
ATOM 618 C C . LEU A 1 83 ? 17.156 24.109 4.109 1 80.25 83 LEU A C 1
ATOM 620 O O . LEU A 1 83 ? 18.281 24.016 3.619 1 80.25 83 LEU A O 1
ATOM 624 N N . LEU A 1 84 ? 16.219 24.906 3.725 1 77.69 84 LEU A N 1
ATOM 625 C CA . LEU A 1 84 ? 16.5 25.797 2.605 1 77.69 84 LEU A CA 1
ATOM 626 C C . LEU A 1 84 ? 17.547 26.844 2.998 1 77.69 84 LEU A C 1
ATOM 628 O O . LEU A 1 84 ? 18.266 27.359 2.143 1 77.69 84 LEU A O 1
ATOM 632 N N . LEU A 1 85 ? 17.594 27.062 4.293 1 77.62 85 LEU A N 1
ATOM 633 C CA . LEU A 1 85 ? 18.547 28.047 4.793 1 77.62 85 LEU A CA 1
ATOM 634 C C . LEU A 1 85 ? 19.859 27.391 5.188 1 77.62 85 LEU A C 1
ATOM 636 O O . LEU A 1 85 ? 20.844 28.078 5.488 1 77.62 85 LEU A O 1
ATOM 640 N N . SER A 1 86 ? 19.844 26.141 5.113 1 81.38 86 SER A N 1
ATOM 641 C CA . SER A 1 86 ? 21.031 25.406 5.488 1 81.38 86 SER A CA 1
ATOM 642 C C . SER A 1 86 ? 22.109 25.516 4.406 1 81.38 86 SER A C 1
ATOM 644 O O . SER A 1 86 ? 21.812 25.859 3.262 1 81.38 86 SER A O 1
ATOM 646 N N . PRO A 1 87 ? 23.328 25.25 4.816 1 86.25 87 PRO A N 1
ATOM 647 C CA . PRO A 1 87 ? 24.422 25.344 3.836 1 86.25 87 PRO A CA 1
ATOM 648 C C . PRO A 1 87 ? 24.391 24.203 2.822 1 86.25 87 PRO A C 1
ATOM 650 O O . PRO A 1 87 ? 25.188 24.203 1.874 1 86.25 87 PRO A O 1
ATOM 653 N N . LEU A 1 88 ? 23.453 23.359 2.928 1 88.5 88 LEU A N 1
ATOM 654 C CA . LEU A 1 88 ? 23.375 22.219 2.025 1 88.5 88 LEU A CA 1
ATOM 655 C C . LEU A 1 88 ? 22.672 22.594 0.724 1 88.5 88 LEU A C 1
ATOM 657 O O . LEU A 1 88 ? 21.688 23.328 0.74 1 88.5 88 LEU A O 1
ATOM 661 N N . SER A 1 89 ? 23.344 22.141 -0.368 1 89.12 89 SER A N 1
ATOM 662 C CA . SER A 1 89 ? 22.656 22.312 -1.652 1 89.12 89 SER A CA 1
ATOM 663 C C . SER A 1 89 ? 21.391 21.484 -1.719 1 89.12 89 SER A C 1
ATOM 665 O O . SER A 1 89 ? 21.25 20.484 -1.013 1 89.12 89 SER A O 1
ATOM 667 N N . PRO A 1 90 ? 20.453 21.844 -2.557 1 88.19 90 PRO A N 1
ATOM 668 C CA . PRO A 1 90 ? 19.234 21.047 -2.721 1 88.19 90 PRO A CA 1
ATOM 669 C C . PRO A 1 90 ? 19.531 19.594 -3.123 1 88.19 90 PRO A C 1
ATOM 671 O O . PRO A 1 90 ? 18.812 18.688 -2.719 1 88.19 90 PRO A O 1
ATOM 674 N N . GLN A 1 91 ? 20.578 19.438 -3.861 1 90.62 91 GLN A N 1
ATOM 675 C CA . GLN A 1 91 ? 20.969 18.094 -4.277 1 90.62 91 GLN A CA 1
ATOM 676 C C . GLN A 1 91 ? 21.453 17.266 -3.088 1 90.62 91 GLN A C 1
ATOM 678 O O . GLN A 1 91 ? 21.188 16.078 -3.004 1 90.62 91 GLN A O 1
ATOM 683 N N . ALA A 1 92 ? 22.109 17.938 -2.229 1 91.44 92 ALA A N 1
ATOM 684 C CA . ALA A 1 92 ? 22.594 17.25 -1.029 1 91.44 92 ALA A CA 1
ATOM 685 C C . ALA A 1 92 ? 21.438 16.875 -0.109 1 91.44 92 ALA A C 1
ATOM 687 O O . ALA A 1 92 ? 21.453 15.805 0.51 1 91.44 92 ALA A O 1
ATOM 688 N N . VAL A 1 93 ? 20.5 17.734 -0.046 1 89.88 93 VAL A N 1
ATOM 689 C CA . VAL A 1 93 ? 19.312 17.453 0.757 1 89.88 93 VAL A CA 1
ATOM 690 C C . VAL A 1 93 ? 18.562 16.25 0.186 1 89.88 93 VAL A C 1
ATOM 692 O O . VAL A 1 93 ? 18.172 15.344 0.929 1 89.88 93 VAL A O 1
ATOM 695 N N . TRP A 1 94 ? 18.438 16.25 -1.101 1 91 94 TRP A N 1
ATOM 696 C CA . TRP A 1 94 ? 17.797 15.125 -1.771 1 91 94 TRP A CA 1
ATOM 697 C C . TRP A 1 94 ? 18.516 13.82 -1.479 1 91 94 TRP A C 1
ATOM 699 O O . TRP A 1 94 ? 17.891 12.805 -1.167 1 91 94 TRP A O 1
ATOM 709 N N . LEU A 1 95 ? 19.812 13.875 -1.615 1 93.56 95 LEU A N 1
ATOM 710 C CA . LEU A 1 95 ? 20.625 12.68 -1.393 1 93.56 95 LEU A CA 1
ATOM 711 C C . LEU A 1 95 ? 20.484 12.188 0.043 1 93.56 95 LEU A C 1
ATOM 713 O O . LEU A 1 95 ? 20.406 10.977 0.285 1 93.56 95 LEU A O 1
ATOM 717 N N . ALA A 1 96 ? 20.453 13.109 0.912 1 93.19 96 ALA A N 1
ATOM 718 C CA . ALA A 1 96 ? 20.281 12.742 2.314 1 93.19 96 ALA A CA 1
ATOM 719 C C . ALA A 1 96 ? 18.938 12.062 2.541 1 93.19 96 ALA A C 1
ATOM 721 O O . ALA A 1 96 ? 18.844 11.07 3.268 1 93.19 96 ALA A O 1
ATOM 722 N N . LYS A 1 97 ? 17.938 12.586 1.928 1 92.75 97 LYS A N 1
ATOM 723 C CA . LYS A 1 97 ? 16.609 11.984 2.037 1 92.75 97 LYS A CA 1
ATOM 724 C C . LYS A 1 97 ? 16.578 10.586 1.435 1 92.75 97 LYS A C 1
ATOM 726 O O . LYS A 1 97 ? 15.977 9.672 2.002 1 92.75 97 LYS A O 1
ATOM 731 N N . ALA A 1 98 ? 17.125 10.516 0.302 1 95.06 98 ALA A N 1
ATOM 732 C CA . ALA A 1 98 ? 17.188 9.227 -0.376 1 95.06 98 ALA A CA 1
ATOM 733 C C . ALA A 1 98 ? 17.906 8.18 0.475 1 95.06 98 ALA A C 1
ATOM 735 O O . ALA A 1 98 ? 17.391 7.074 0.674 1 95.06 98 ALA A O 1
ATOM 736 N N . LEU A 1 99 ? 19.016 8.539 1.032 1 96.38 99 LEU A N 1
ATOM 737 C CA . LEU A 1 99 ? 19.812 7.613 1.822 1 96.38 99 LEU A CA 1
ATOM 738 C C . LEU A 1 99 ? 19.141 7.316 3.16 1 96.38 99 LEU A C 1
ATOM 740 O O . LEU A 1 99 ? 19.172 6.18 3.637 1 96.38 99 LEU A O 1
ATOM 744 N N . GLY A 1 100 ? 18.594 8.352 3.725 1 95.5 100 GLY A N 1
ATOM 745 C CA . GLY A 1 100 ? 17.844 8.125 4.949 1 95.5 100 GLY A CA 1
ATOM 746 C C . GLY A 1 100 ? 16.688 7.156 4.77 1 95.5 100 GLY A C 1
ATOM 747 O O . GLY A 1 100 ? 16.531 6.223 5.559 1 95.5 100 GLY A O 1
ATOM 748 N N . GLY A 1 101 ? 15.938 7.406 3.729 1 94.62 101 GLY A N 1
ATOM 749 C CA . GLY A 1 101 ? 14.859 6.492 3.389 1 94.62 101 GLY A CA 1
ATOM 750 C C . GLY A 1 101 ? 15.344 5.098 3.039 1 94.62 101 GLY A C 1
ATOM 751 O O . GLY A 1 101 ? 14.672 4.105 3.344 1 94.62 101 GLY A O 1
ATOM 752 N N . GLY A 1 102 ? 16.469 5.062 2.406 1 96.75 102 GLY A N 1
ATOM 753 C CA . GLY A 1 102 ? 17.078 3.785 2.066 1 96.75 102 GLY A CA 1
ATOM 754 C C . GLY A 1 102 ? 17.438 2.951 3.281 1 96.75 102 GLY A C 1
ATOM 755 O O . GLY A 1 102 ? 17.234 1.736 3.291 1 96.75 102 GLY A O 1
ATOM 756 N N . VAL A 1 103 ? 17.984 3.6 4.254 1 96.5 103 VAL A N 1
ATOM 757 C CA . VAL A 1 103 ? 18.328 2.91 5.492 1 96.5 103 VAL A CA 1
ATOM 758 C C . VAL A 1 103 ? 17.078 2.34 6.141 1 96.5 103 VAL A C 1
ATOM 760 O O . VAL A 1 103 ? 17.062 1.182 6.566 1 96.5 103 VAL A O 1
ATOM 763 N N . LEU A 1 104 ? 16.062 3.111 6.164 1 95.75 104 LEU A N 1
ATOM 764 C CA . LEU A 1 104 ? 14.805 2.68 6.762 1 95.75 104 LEU A CA 1
ATOM 765 C C . LEU A 1 104 ? 14.188 1.54 5.961 1 95.75 104 LEU A C 1
ATOM 767 O O . LEU A 1 104 ? 13.625 0.604 6.539 1 95.75 104 LEU A O 1
ATOM 771 N N . LEU A 1 105 ? 14.289 1.606 4.68 1 96.56 105 LEU A N 1
ATOM 772 C CA . LEU A 1 105 ? 13.781 0.538 3.826 1 96.56 105 LEU A CA 1
ATOM 773 C C . LEU A 1 105 ? 14.523 -0.77 4.098 1 96.56 105 LEU A C 1
ATOM 775 O O . LEU A 1 105 ? 13.898 -1.836 4.152 1 96.56 105 LEU A O 1
ATOM 779 N N . LEU A 1 106 ? 15.844 -0.666 4.266 1 97.25 106 LEU A N 1
ATOM 780 C CA . LEU A 1 106 ? 16.641 -1.856 4.551 1 97.25 106 LEU A CA 1
ATOM 781 C C . LEU A 1 106 ? 16.219 -2.484 5.879 1 97.25 106 LEU A C 1
ATOM 783 O O . LEU A 1 106 ? 16.203 -3.709 6.012 1 97.25 106 LEU A O 1
ATOM 787 N N . VAL A 1 107 ? 15.906 -1.678 6.785 1 95.5 107 VAL A N 1
ATOM 788 C CA . VAL A 1 107 ? 15.438 -2.176 8.07 1 95.5 107 VAL A CA 1
ATOM 789 C C . VAL A 1 107 ? 14.125 -2.941 7.879 1 95.5 107 VAL A C 1
ATOM 791 O O . VAL A 1 107 ? 13.977 -4.055 8.383 1 95.5 107 VAL A O 1
ATOM 794 N N . VAL A 1 108 ? 13.242 -2.396 7.148 1 95.44 108 VAL A N 1
ATOM 795 C CA . VAL A 1 108 ? 11.961 -3.039 6.887 1 95.44 108 VAL A CA 1
ATOM 796 C C . VAL A 1 108 ? 12.18 -4.328 6.098 1 95.44 108 VAL A C 1
ATOM 798 O O . VAL A 1 108 ? 11.57 -5.359 6.398 1 95.44 108 VAL A O 1
ATOM 801 N N . GLN A 1 109 ? 13.07 -4.297 5.098 1 97.44 109 GLN A N 1
ATOM 802 C CA . GLN A 1 109 ? 13.336 -5.453 4.25 1 97.44 109 GLN A CA 1
ATOM 803 C C . GLN A 1 109 ? 13.984 -6.586 5.047 1 97.44 109 GLN A C 1
ATOM 805 O O . GLN A 1 109 ? 13.812 -7.762 4.715 1 97.44 109 GLN A O 1
ATOM 810 N N . SER A 1 110 ? 14.734 -6.211 6.105 1 96.94 110 SER A N 1
ATOM 811 C CA . SER A 1 110 ? 15.344 -7.227 6.965 1 96.94 110 SER A CA 1
ATOM 812 C C . SER A 1 110 ? 14.273 -8.031 7.703 1 96.94 110 SER A C 1
ATOM 814 O O . SER A 1 110 ? 14.523 -9.164 8.117 1 96.94 110 SER A O 1
ATOM 816 N N . ILE A 1 111 ? 13.109 -7.488 7.828 1 96.06 111 ILE A N 1
ATOM 817 C CA . ILE A 1 111 ? 11.969 -8.18 8.422 1 96.06 111 ILE A CA 1
ATOM 818 C C . ILE A 1 111 ? 11.188 -8.922 7.34 1 96.06 111 ILE A C 1
ATOM 820 O O . ILE A 1 111 ? 10.781 -10.07 7.527 1 96.06 111 ILE A O 1
ATOM 824 N N . LEU A 1 112 ? 11.016 -8.32 6.199 1 96.56 112 LEU A N 1
ATOM 825 C CA . LEU A 1 112 ? 10.203 -8.859 5.117 1 96.56 112 LEU A CA 1
ATOM 826 C C . LEU A 1 112 ? 10.852 -10.102 4.512 1 96.56 112 LEU A C 1
ATOM 828 O O . LEU A 1 112 ? 10.156 -11.047 4.141 1 96.56 112 LEU A O 1
ATOM 832 N N . TYR A 1 113 ? 12.195 -10.078 4.398 1 96.56 113 TYR A N 1
ATOM 833 C CA . TYR A 1 113 ? 12.898 -11.18 3.752 1 96.56 113 TYR A CA 1
ATOM 834 C C . TYR A 1 113 ? 12.68 -12.484 4.508 1 96.56 113 TYR A C 1
ATOM 836 O O . TYR A 1 113 ? 12.227 -13.469 3.928 1 96.56 113 TYR A O 1
ATOM 844 N N . PRO A 1 114 ? 12.945 -12.531 5.816 1 96.06 114 PRO A N 1
ATOM 845 C CA . PRO A 1 114 ? 12.648 -13.773 6.539 1 96.06 114 PRO A CA 1
ATOM 846 C C . PRO A 1 114 ? 11.164 -14.125 6.512 1 96.06 114 PRO A C 1
ATOM 848 O O . PRO A 1 114 ? 10.812 -15.305 6.512 1 96.06 114 PRO A O 1
ATOM 851 N N . ALA A 1 115 ? 10.281 -13.164 6.488 1 95.69 115 ALA A N 1
ATOM 852 C CA . ALA A 1 115 ? 8.844 -13.422 6.438 1 95.69 115 ALA A CA 1
ATOM 853 C C . ALA A 1 115 ? 8.453 -14.141 5.152 1 95.69 115 ALA A C 1
ATOM 855 O O . ALA A 1 115 ? 7.684 -15.102 5.18 1 95.69 115 ALA A O 1
ATOM 856 N N . VAL A 1 116 ? 9.031 -13.688 4.07 1 94.69 116 VAL A N 1
ATOM 857 C CA . VAL A 1 116 ? 8.719 -14.297 2.785 1 94.69 116 VAL A CA 1
ATOM 858 C C . VAL A 1 116 ? 9.227 -15.742 2.766 1 94.69 116 VAL A C 1
ATOM 860 O O . VAL A 1 116 ? 8.555 -16.641 2.254 1 94.69 116 VAL A O 1
ATOM 863 N N . ILE A 1 117 ? 10.406 -16 3.346 1 92.69 117 ILE A N 1
ATOM 864 C CA . ILE A 1 117 ? 10.984 -17.344 3.389 1 92.69 117 ILE A CA 1
ATOM 865 C C . ILE A 1 117 ? 10.117 -18.25 4.254 1 92.69 117 ILE A C 1
ATOM 867 O O . ILE A 1 117 ? 9.758 -19.359 3.844 1 92.69 117 ILE A O 1
ATOM 871 N N . VAL A 1 118 ? 9.695 -17.781 5.332 1 92.31 118 VAL A N 1
ATOM 872 C CA . VAL A 1 118 ? 8.992 -18.609 6.312 1 92.31 118 VAL A CA 1
ATOM 873 C C . VAL A 1 118 ? 7.539 -18.797 5.879 1 92.31 118 VAL A C 1
ATOM 875 O O . VAL A 1 118 ? 7.035 -19.922 5.852 1 92.31 118 VAL A O 1
ATOM 878 N N . PHE A 1 119 ? 6.895 -17.75 5.438 1 91.31 119 PHE A N 1
ATOM 879 C CA . PHE A 1 119 ? 5.449 -17.797 5.23 1 91.31 119 PHE A CA 1
ATOM 880 C C . PHE A 1 119 ? 5.121 -18.281 3.826 1 91.31 119 PHE A C 1
ATOM 882 O O . PHE A 1 119 ? 4.086 -18.922 3.611 1 91.31 119 PHE A O 1
ATOM 889 N N . LEU A 1 120 ? 6.004 -18.016 2.916 1 91.81 120 LEU A N 1
ATOM 890 C CA . LEU A 1 120 ? 5.703 -18.422 1.55 1 91.81 120 LEU A CA 1
ATOM 891 C C . LEU A 1 120 ? 6.449 -19.703 1.192 1 91.81 120 LEU A C 1
ATOM 893 O O . LEU A 1 120 ? 6.273 -20.25 0.098 1 91.81 120 LEU A O 1
ATOM 897 N N . GLY A 1 121 ? 7.289 -20.141 2.096 1 87.38 121 GLY A N 1
ATOM 898 C CA . GLY A 1 121 ? 7.996 -21.391 1.886 1 87.38 121 GLY A CA 1
ATOM 899 C C . GLY A 1 121 ? 9.062 -21.297 0.814 1 87.38 121 GLY A C 1
ATOM 900 O O . GLY A 1 121 ? 9.32 -22.266 0.096 1 87.38 121 GLY A O 1
ATOM 901 N N . ALA A 1 122 ? 9.539 -20.172 0.609 1 87.31 122 ALA A N 1
ATOM 902 C CA . ALA A 1 122 ? 10.586 -19.984 -0.387 1 87.31 122 ALA A CA 1
ATOM 903 C C . ALA A 1 122 ? 11.945 -20.438 0.155 1 87.31 122 ALA A C 1
ATOM 905 O O . ALA A 1 122 ? 12.188 -20.375 1.362 1 87.31 122 ALA A O 1
ATOM 906 N N . ALA A 1 123 ? 12.75 -20.938 -0.712 1 85.25 123 ALA A N 1
ATOM 907 C CA . ALA A 1 123 ? 14.117 -21.25 -0.32 1 85.25 123 ALA A CA 1
ATOM 908 C C . ALA A 1 123 ? 14.945 -19.969 -0.18 1 85.25 123 ALA A C 1
ATOM 910 O O . ALA A 1 123 ? 14.758 -19.016 -0.934 1 85.25 123 ALA A O 1
ATOM 911 N N . PRO A 1 124 ? 15.82 -20.016 0.808 1 87.62 124 PRO A N 1
ATOM 912 C CA . PRO A 1 124 ? 16.734 -18.859 0.886 1 87.62 124 PRO A CA 1
ATOM 913 C C . PRO A 1 124 ? 17.609 -18.719 -0.353 1 87.62 124 PRO A C 1
ATOM 915 O O . PRO A 1 124 ? 17.984 -19.734 -0.966 1 87.62 124 PRO A O 1
ATOM 918 N N . VAL A 1 125 ? 17.859 -17.469 -0.699 1 86.5 125 VAL A N 1
ATOM 919 C CA . VAL A 1 125 ? 18.719 -17.219 -1.847 1 86.5 125 VAL A CA 1
ATOM 920 C C . VAL A 1 125 ? 20.109 -17.766 -1.58 1 86.5 125 VAL A C 1
ATOM 922 O O . VAL A 1 125 ? 20.75 -17.406 -0.582 1 86.5 125 VAL A O 1
ATOM 925 N N . GLU A 1 126 ? 20.562 -18.609 -2.408 1 86.31 126 GLU A N 1
ATOM 926 C CA . GLU A 1 126 ? 21.875 -19.219 -2.262 1 86.31 126 GLU A CA 1
ATOM 927 C C . GLU A 1 126 ? 22.984 -18.297 -2.742 1 86.31 126 GLU A C 1
ATOM 929 O O . GLU A 1 126 ? 24.031 -18.172 -2.096 1 86.31 126 GLU A O 1
ATOM 934 N N . GLN A 1 127 ? 22.719 -17.703 -3.873 1 89.31 127 GLN A N 1
ATOM 935 C CA . GLN A 1 127 ? 23.688 -16.766 -4.41 1 89.31 127 GLN A CA 1
ATOM 936 C C . GLN A 1 127 ? 23.594 -15.414 -3.703 1 89.31 127 GLN A C 1
ATOM 938 O O . GLN A 1 127 ? 23.016 -14.469 -4.242 1 89.31 127 GLN A O 1
ATOM 943 N N . VAL A 1 128 ? 24.312 -15.188 -2.686 1 90.31 128 VAL A N 1
ATOM 944 C CA . VAL A 1 128 ? 24.156 -14.078 -1.753 1 90.31 128 VAL A CA 1
ATOM 945 C C . VAL A 1 128 ? 24.672 -12.789 -2.391 1 90.31 128 VAL A C 1
ATOM 947 O O . VAL A 1 128 ? 24.031 -11.742 -2.295 1 90.31 128 VAL A O 1
ATOM 950 N N . LEU A 1 129 ? 25.797 -12.844 -3.084 1 91.38 129 LEU A N 1
ATOM 951 C CA . LEU A 1 129 ? 26.406 -11.633 -3.625 1 91.38 129 LEU A CA 1
ATOM 952 C C . LEU A 1 129 ? 25.547 -11.031 -4.73 1 91.38 129 LEU A C 1
ATOM 954 O O . LEU A 1 129 ? 25.203 -9.852 -4.688 1 91.38 129 LEU A O 1
ATOM 958 N N . PRO A 1 130 ? 25.109 -11.93 -5.723 1 92.06 130 PRO A N 1
ATOM 959 C CA . PRO A 1 130 ? 24.172 -11.391 -6.711 1 92.06 130 PRO A CA 1
ATOM 960 C C . PRO A 1 130 ? 22.859 -10.891 -6.078 1 92.06 130 PRO A C 1
ATOM 962 O O . PRO A 1 130 ? 22.297 -9.891 -6.527 1 92.06 130 PRO A O 1
ATOM 965 N N . GLY A 1 131 ? 22.469 -11.625 -5.062 1 94.31 131 GLY A N 1
ATOM 966 C CA . GLY A 1 131 ? 21.266 -11.211 -4.355 1 94.31 131 GLY A CA 1
ATOM 967 C C . GLY A 1 131 ? 21.391 -9.852 -3.695 1 94.31 131 GLY A C 1
ATOM 968 O O . GLY A 1 131 ? 20.5 -9.008 -3.82 1 94.31 131 GLY A O 1
ATOM 969 N N . LEU A 1 132 ? 22.516 -9.617 -3.029 1 95.38 132 LEU A N 1
ATOM 970 C CA . LEU A 1 132 ? 22.766 -8.336 -2.379 1 95.38 132 LEU A CA 1
ATOM 971 C C . LEU A 1 132 ? 22.938 -7.223 -3.408 1 95.38 132 LEU A C 1
ATOM 973 O O . LEU A 1 132 ? 22.469 -6.102 -3.195 1 95.38 132 LEU A O 1
ATOM 977 N N . GLY A 1 133 ? 23.625 -7.547 -4.465 1 95.44 133 GLY A N 1
ATOM 978 C CA . GLY A 1 133 ? 23.766 -6.586 -5.547 1 95.44 133 GLY A CA 1
ATOM 979 C C . GLY A 1 133 ? 22.438 -6.145 -6.125 1 95.44 133 GLY A C 1
ATOM 980 O O . GLY A 1 133 ? 22.219 -4.953 -6.348 1 95.44 133 GLY A O 1
ATOM 981 N N . LEU A 1 134 ? 21.547 -7.137 -6.387 1 96.25 134 LEU A N 1
ATOM 982 C CA . LEU A 1 134 ? 20.219 -6.836 -6.902 1 96.25 134 LEU A CA 1
ATOM 983 C C . LEU A 1 134 ? 19.438 -5.98 -5.91 1 96.25 134 LEU A C 1
ATOM 985 O O . LEU A 1 134 ? 18.797 -5 -6.301 1 96.25 134 LEU A O 1
ATOM 989 N N . LEU A 1 135 ? 19.547 -6.336 -4.629 1 97.56 135 LEU A N 1
ATOM 990 C CA . LEU A 1 135 ? 18.828 -5.621 -3.578 1 97.56 135 LEU A CA 1
ATOM 991 C C . LEU A 1 135 ? 19.219 -4.152 -3.545 1 97.56 135 LEU A C 1
ATOM 993 O O . LEU A 1 135 ? 18.375 -3.266 -3.551 1 97.56 135 LEU A O 1
ATOM 997 N N . VAL A 1 136 ? 20.484 -3.914 -3.562 1 97.38 136 VAL A N 1
ATOM 998 C CA . VAL A 1 136 ? 21 -2.555 -3.471 1 97.38 136 VAL A CA 1
ATOM 999 C C . VAL A 1 136 ? 20.641 -1.773 -4.73 1 97.38 136 VAL A C 1
ATOM 1001 O O . VAL A 1 136 ? 20.25 -0.606 -4.652 1 97.38 136 VAL A O 1
ATOM 1004 N N . ALA A 1 137 ? 20.75 -2.416 -5.84 1 97.75 137 ALA A N 1
ATOM 1005 C CA . ALA A 1 137 ? 20.484 -1.75 -7.109 1 97.75 137 ALA A CA 1
ATOM 1006 C C . ALA A 1 137 ? 19.016 -1.377 -7.234 1 97.75 137 ALA A C 1
ATOM 1008 O O . ALA A 1 137 ? 18.672 -0.241 -7.578 1 97.75 137 ALA A O 1
ATOM 1009 N N . VAL A 1 138 ? 18.109 -2.309 -6.965 1 97.75 138 VAL A N 1
ATOM 1010 C CA . VAL A 1 138 ? 16.688 -2.049 -7.055 1 97.75 138 VAL A CA 1
ATOM 1011 C C . VAL A 1 138 ? 16.266 -1.044 -5.98 1 97.75 138 VAL A C 1
ATOM 1013 O O . VAL A 1 138 ? 15.484 -0.13 -6.246 1 97.75 138 VAL A O 1
ATOM 1016 N N . ASP A 1 139 ? 16.828 -1.174 -4.773 1 98.25 139 ASP A N 1
ATOM 1017 C CA . ASP A 1 139 ? 16.5 -0.248 -3.689 1 98.25 139 ASP A CA 1
ATOM 1018 C C . ASP A 1 139 ? 16.922 1.178 -4.047 1 98.25 139 ASP A C 1
ATOM 1020 O O . ASP A 1 139 ? 16.25 2.139 -3.672 1 98.25 139 ASP A O 1
ATOM 1024 N N . TRP A 1 140 ? 18.031 1.281 -4.684 1 97.88 140 TRP A N 1
ATOM 1025 C CA . TRP A 1 140 ? 18.453 2.619 -5.086 1 97.88 140 TRP A CA 1
ATOM 1026 C C . TRP A 1 140 ? 17.406 3.271 -5.984 1 97.88 140 TRP A C 1
ATOM 1028 O O . TRP A 1 140 ? 17.016 4.418 -5.758 1 97.88 140 TRP A O 1
ATOM 1038 N N . GLY A 1 141 ? 16.984 2.57 -6.965 1 96.81 141 GLY A N 1
ATOM 1039 C CA . GLY A 1 141 ? 15.938 3.094 -7.82 1 96.81 141 GLY A CA 1
ATOM 1040 C C . GLY A 1 141 ? 14.68 3.459 -7.062 1 96.81 141 GLY A C 1
ATOM 1041 O O . GLY A 1 141 ? 14.078 4.508 -7.309 1 96.81 141 GLY A O 1
ATOM 1042 N N . LEU A 1 142 ? 14.312 2.627 -6.141 1 95.56 142 LEU A N 1
ATOM 1043 C CA . LEU A 1 142 ? 13.117 2.855 -5.332 1 95.56 142 LEU A CA 1
ATOM 1044 C C . LEU A 1 142 ? 13.266 4.125 -4.496 1 95.56 142 LEU A C 1
ATOM 1046 O O . LEU A 1 142 ? 12.352 4.953 -4.453 1 95.56 142 LEU A O 1
ATOM 1050 N N . VAL A 1 143 ? 14.375 4.316 -3.844 1 96.06 143 VAL A N 1
ATOM 1051 C CA . VAL A 1 143 ? 14.531 5.434 -2.916 1 96.06 143 VAL A CA 1
ATOM 1052 C C . VAL A 1 143 ? 14.664 6.738 -3.699 1 96.06 143 VAL A C 1
ATOM 1054 O O . VAL A 1 143 ? 14.211 7.789 -3.246 1 96.06 143 VAL A O 1
ATOM 1057 N N . VAL A 1 144 ? 15.336 6.609 -4.828 1 94.19 144 VAL A N 1
ATOM 1058 C CA . VAL A 1 144 ? 15.461 7.789 -5.676 1 94.19 144 VAL A CA 1
ATOM 1059 C C . VAL A 1 144 ? 14.078 8.289 -6.074 1 94.19 144 VAL A C 1
ATOM 1061 O O . VAL A 1 144 ? 13.773 9.477 -5.918 1 94.19 144 VAL A O 1
ATOM 1064 N N . LEU A 1 145 ? 13.273 7.441 -6.508 1 89.25 145 LEU A N 1
ATOM 1065 C CA . LEU A 1 145 ? 11.922 7.805 -6.922 1 89.25 145 LEU A CA 1
ATOM 1066 C C . LEU A 1 145 ? 11.078 8.219 -5.723 1 89.25 145 LEU A C 1
ATOM 1068 O O . LEU A 1 145 ? 10.297 9.164 -5.809 1 89.25 145 LEU A O 1
ATOM 1072 N N . GLY A 1 146 ? 11.242 7.5 -4.641 1 88.12 146 GLY A N 1
ATOM 1073 C CA . GLY A 1 146 ? 10.516 7.836 -3.43 1 88.12 146 GLY A CA 1
ATOM 1074 C C . GLY A 1 146 ? 10.828 9.234 -2.914 1 88.12 146 GLY A C 1
ATOM 1075 O O . GLY A 1 146 ? 9.914 9.977 -2.537 1 88.12 146 GLY A O 1
ATOM 1076 N N . ALA A 1 147 ? 12.062 9.547 -2.875 1 89.69 147 ALA A N 1
ATOM 1077 C CA . ALA A 1 147 ? 12.477 10.867 -2.412 1 89.69 147 ALA A CA 1
ATOM 1078 C C . ALA A 1 147 ? 11.93 11.969 -3.324 1 89.69 147 ALA A C 1
ATOM 1080 O O . ALA A 1 147 ? 11.523 13.031 -2.852 1 89.69 147 ALA A O 1
ATOM 1081 N N . LEU A 1 148 ? 11.961 11.703 -4.57 1 84.31 148 LEU A N 1
ATOM 1082 C CA . LEU A 1 148 ? 11.414 12.656 -5.523 1 84.31 148 LEU A CA 1
ATOM 1083 C C . LEU A 1 148 ? 9.906 12.82 -5.328 1 84.31 148 LEU A C 1
ATOM 1085 O O . LEU A 1 148 ? 9.398 13.945 -5.297 1 84.31 148 LEU A O 1
ATOM 1089 N N . LEU A 1 149 ? 9.242 11.688 -5.137 1 79.19 149 LEU A N 1
ATOM 1090 C CA . LEU A 1 149 ? 7.797 11.695 -4.941 1 79.19 149 LEU A CA 1
ATOM 1091 C C . LEU A 1 149 ? 7.43 12.406 -3.645 1 79.19 149 LEU A C 1
ATOM 1093 O O . LEU A 1 149 ? 6.434 13.133 -3.592 1 79.19 149 LEU A O 1
ATOM 1097 N N . GLY A 1 150 ? 8.148 12.141 -2.652 1 80.56 150 GLY A N 1
ATOM 1098 C CA . GLY A 1 150 ? 7.918 12.812 -1.385 1 80.56 150 GLY A CA 1
ATOM 1099 C C . GLY A 1 150 ? 8.039 14.328 -1.48 1 80.56 150 GLY A C 1
ATOM 1100 O O . GLY A 1 150 ? 7.242 15.055 -0.884 1 80.56 150 GLY A O 1
ATOM 1101 N N . ALA A 1 151 ? 9.016 14.781 -2.213 1 79 151 ALA A N 1
ATOM 1102 C CA . ALA A 1 151 ? 9.211 16.219 -2.387 1 79 151 ALA A CA 1
ATOM 1103 C C . ALA A 1 151 ? 8.07 16.828 -3.189 1 79 151 ALA A C 1
ATOM 1105 O O . ALA A 1 151 ? 7.625 17.953 -2.896 1 79 151 ALA A O 1
ATOM 1106 N N . LEU A 1 152 ? 7.637 16.141 -4.121 1 73.31 152 LEU A N 1
ATOM 1107 C CA . LEU A 1 152 ? 6.551 16.609 -4.973 1 73.31 152 LEU A CA 1
ATOM 1108 C C . LEU A 1 152 ? 5.238 16.656 -4.203 1 73.31 152 LEU A C 1
ATOM 1110 O O . LEU A 1 152 ? 4.375 17.5 -4.492 1 73.31 152 LEU A O 1
ATOM 1114 N N . GLY A 1 153 ? 5.062 15.75 -3.283 1 70.25 153 GLY A N 1
ATOM 1115 C CA . GLY A 1 153 ? 3.842 15.68 -2.498 1 70.25 153 GLY A CA 1
ATOM 1116 C C . GLY A 1 153 ? 3.688 16.844 -1.532 1 70.25 153 GLY A C 1
ATOM 1117 O O . GLY A 1 153 ? 2.58 17.125 -1.068 1 70.25 153 GLY A O 1
ATOM 1118 N N . GLN A 1 154 ? 4.754 17.406 -1.117 1 62.94 154 GLN A N 1
ATOM 1119 C CA . GLN A 1 154 ? 4.695 18.531 -0.199 1 62.94 154 GLN A CA 1
ATOM 1120 C C . GLN A 1 154 ? 4.191 19.781 -0.906 1 62.94 154 GLN A C 1
ATOM 1122 O O . GLN A 1 154 ? 3.707 20.719 -0.259 1 62.94 154 GLN A O 1
ATOM 1127 N N . GLY A 1 155 ? 4.406 19.766 -2.262 1 55.84 155 GLY A N 1
ATOM 1128 C CA . GLY A 1 155 ? 3.979 20.969 -2.951 1 55.84 155 GLY A CA 1
ATOM 1129 C C . GLY A 1 155 ? 2.477 21.047 -3.146 1 55.84 155 GLY A C 1
ATOM 1130 O O . GLY A 1 155 ? 1.754 20.094 -2.824 1 55.84 155 GLY A O 1
ATOM 1131 N N . GLN A 1 156 ? 1.961 22.25 -3.553 1 51.62 156 GLN A N 1
ATOM 1132 C CA . GLN A 1 156 ? 0.547 22.547 -3.754 1 51.62 156 GLN A CA 1
ATOM 1133 C C . GLN A 1 156 ? -0.127 21.469 -4.598 1 51.62 156 GLN A C 1
ATOM 1135 O O . GLN A 1 156 ? 0.508 20.859 -5.469 1 51.62 156 GLN A O 1
ATOM 1140 N N . ALA A 1 157 ? -1.33 20.922 -4.039 1 48.44 157 ALA A N 1
ATOM 1141 C CA . ALA A 1 157 ? -2.238 19.812 -4.277 1 48.44 157 ALA A CA 1
ATOM 1142 C C . ALA A 1 157 ? -2.307 19.469 -5.762 1 48.44 157 ALA A C 1
ATOM 1144 O O . ALA A 1 157 ? -2.275 18.281 -6.133 1 48.44 157 ALA A O 1
ATOM 1145 N N . GLY A 1 158 ? -2.447 20.469 -6.719 1 47 158 GLY A N 1
ATOM 1146 C CA . GLY A 1 158 ? -2.924 20.25 -8.07 1 47 158 GLY A CA 1
ATOM 1147 C C . GLY A 1 158 ? -1.853 19.703 -9 1 47 158 GLY A C 1
ATOM 1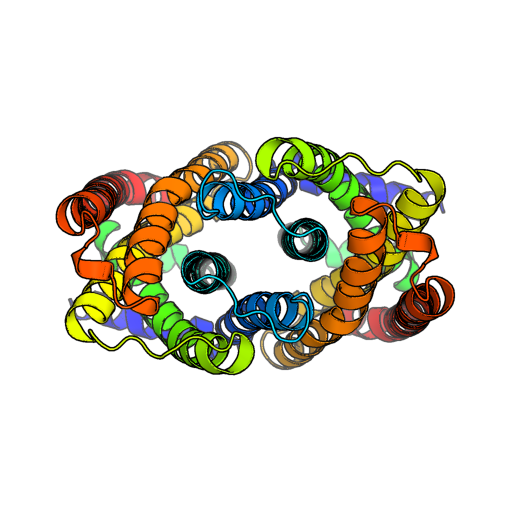148 O O . GLY A 1 158 ? -2.068 18.719 -9.695 1 47 158 GLY A O 1
ATOM 1149 N N . ARG A 1 159 ? -0.898 20.5 -9.344 1 47.09 159 ARG A N 1
ATOM 1150 C CA . ARG A 1 159 ? 0.156 20.234 -10.312 1 47.09 159 ARG A CA 1
ATOM 1151 C C . ARG A 1 159 ? 0.976 19.016 -9.914 1 47.09 159 ARG A C 1
ATOM 1153 O O . ARG A 1 159 ? 1.356 18.203 -10.766 1 47.09 159 ARG A O 1
ATOM 1160 N N . ASP A 1 160 ? 1.132 18.719 -8.648 1 50.75 160 ASP A N 1
ATOM 1161 C CA . ASP A 1 160 ? 1.994 17.766 -7.961 1 50.75 160 ASP A CA 1
ATOM 1162 C C . ASP A 1 160 ? 1.394 16.359 -7.992 1 50.75 160 ASP A C 1
ATOM 1164 O O . ASP A 1 160 ? 2.123 15.367 -8.031 1 50.75 160 ASP A O 1
ATOM 1168 N N . SER A 1 161 ? 0.091 16.516 -8.32 1 57.5 161 SER A N 1
ATOM 1169 C CA . SER A 1 161 ? -0.603 15.227 -8.336 1 57.5 161 SER A CA 1
ATOM 1170 C C . SER A 1 161 ? -0.285 14.438 -9.602 1 57.5 161 SER A C 1
ATOM 1172 O O . SER A 1 161 ? -0.051 13.227 -9.547 1 57.5 161 SER A O 1
ATOM 1174 N N . LEU A 1 162 ? -0.032 15.18 -10.672 1 58.91 162 LEU A N 1
ATOM 1175 C CA . LEU A 1 162 ? 0.223 14.5 -11.938 1 58.91 162 LEU A CA 1
ATOM 1176 C C . LEU A 1 162 ? 1.593 13.828 -11.93 1 58.91 162 LEU A C 1
ATOM 1178 O O . LEU A 1 162 ? 1.737 12.695 -12.398 1 58.91 162 LEU A O 1
ATOM 1182 N N . LEU A 1 163 ? 2.463 14.586 -11.406 1 62.59 163 LEU A N 1
ATOM 1183 C CA . LEU A 1 163 ? 3.807 14.023 -11.352 1 62.59 163 LEU A CA 1
ATOM 1184 C C . LEU A 1 163 ? 3.85 12.797 -10.453 1 62.59 163 LEU A C 1
ATOM 1186 O O . LEU A 1 163 ? 4.523 11.812 -10.766 1 62.59 163 LEU A O 1
ATOM 1190 N N . SER A 1 164 ? 3.031 12.906 -9.445 1 62.47 164 SER A N 1
ATOM 1191 C CA . SER A 1 164 ? 2.969 11.766 -8.547 1 62.47 164 SER A CA 1
ATOM 1192 C C . SER A 1 164 ? 2.34 10.555 -9.227 1 62.47 164 SER A C 1
ATOM 1194 O O . SER A 1 164 ? 2.787 9.422 -9.031 1 62.47 164 SER A O 1
ATOM 1196 N N . ILE A 1 165 ? 1.485 10.883 -10.102 1 65.94 165 ILE A N 1
ATOM 1197 C CA . ILE A 1 165 ? 0.779 9.844 -10.836 1 65.94 165 ILE A CA 1
ATOM 1198 C C . ILE A 1 165 ? 1.726 9.188 -11.844 1 65.94 165 ILE A C 1
ATOM 1200 O O . ILE A 1 165 ? 1.746 7.965 -11.984 1 65.94 165 ILE A O 1
ATOM 1204 N N . ILE A 1 166 ? 2.471 9.93 -12.391 1 65.44 166 ILE A N 1
ATOM 1205 C CA . ILE A 1 166 ? 3.371 9.477 -13.445 1 65.44 166 ILE A CA 1
ATOM 1206 C C . ILE A 1 166 ? 4.473 8.602 -12.844 1 65.44 166 ILE A C 1
ATOM 1208 O O . ILE A 1 166 ? 4.898 7.625 -13.461 1 65.44 166 ILE A O 1
ATOM 1212 N N . VAL A 1 167 ? 4.793 8.867 -11.727 1 67.56 167 VAL A N 1
ATOM 1213 C CA . VAL A 1 167 ? 5.938 8.211 -11.102 1 67.56 167 VAL A CA 1
ATOM 1214 C C . VAL A 1 167 ? 5.57 6.777 -10.734 1 67.56 167 VAL A C 1
ATOM 1216 O O . VAL A 1 167 ? 6.414 5.879 -10.789 1 67.56 167 VAL A O 1
ATOM 1219 N N . PHE A 1 168 ? 4.281 6.523 -10.664 1 72.62 168 PHE A N 1
ATOM 1220 C CA . PHE A 1 168 ? 3.879 5.188 -10.227 1 72.62 168 PHE A CA 1
ATOM 1221 C C . PHE A 1 168 ? 4.059 4.176 -11.352 1 72.62 168 PHE A C 1
ATOM 1223 O O . PHE A 1 168 ? 4.648 3.111 -11.148 1 72.62 168 PHE A O 1
ATOM 1230 N N . PRO A 1 169 ? 3.711 4.484 -12.492 1 76.31 169 PRO A N 1
ATOM 1231 C CA . PRO A 1 169 ? 3.977 3.574 -13.609 1 76.31 169 PRO A CA 1
ATOM 1232 C C . PRO A 1 169 ? 5.469 3.406 -13.891 1 76.31 169 PRO A C 1
ATOM 1234 O O . PRO A 1 169 ? 5.883 2.387 -14.445 1 76.31 169 PRO A O 1
ATOM 1237 N N . LEU A 1 170 ? 6.18 4.375 -13.453 1 82.44 170 LEU A N 1
ATOM 1238 C CA . LEU A 1 170 ? 7.613 4.336 -13.703 1 82.44 170 LEU A CA 1
ATOM 1239 C C . LEU A 1 170 ? 8.297 3.291 -12.828 1 82.44 170 LEU A C 1
ATOM 1241 O O . LEU A 1 170 ? 9.406 2.85 -13.125 1 82.44 170 LEU A O 1
ATOM 1245 N N . LEU A 1 171 ? 7.609 2.859 -11.812 1 89.62 171 LEU A N 1
ATOM 1246 C CA . LEU A 1 171 ? 8.164 1.834 -10.93 1 89.62 171 LEU A CA 1
ATOM 1247 C C . LEU A 1 171 ? 8.078 0.458 -11.578 1 89.62 171 LEU A C 1
ATOM 1249 O O . LEU A 1 171 ? 8.773 -0.471 -11.172 1 89.62 171 LEU A O 1
ATOM 1253 N N . VAL A 1 172 ? 7.285 0.364 -12.609 1 89.88 172 VAL A N 1
ATOM 1254 C CA . VAL A 1 172 ? 6.945 -0.943 -13.164 1 89.88 172 VAL A CA 1
ATOM 1255 C C . VAL A 1 172 ? 8.195 -1.593 -13.75 1 89.88 172 VAL A C 1
ATOM 1257 O O . VAL A 1 172 ? 8.516 -2.74 -13.438 1 89.88 172 VAL A O 1
ATOM 1260 N N . PRO A 1 173 ? 8.961 -0.89 -14.547 1 91.56 173 PRO A N 1
ATOM 1261 C CA . PRO A 1 173 ? 10.141 -1.543 -15.117 1 91.56 173 PRO A CA 1
ATOM 1262 C C . PRO A 1 173 ? 11.156 -1.963 -14.055 1 91.56 173 PRO A C 1
ATOM 1264 O O . PRO A 1 173 ? 11.781 -3.02 -14.18 1 91.56 173 PRO A O 1
ATOM 1267 N N . LEU A 1 174 ? 11.328 -1.146 -13.062 1 95.75 174 LEU A N 1
ATOM 1268 C CA . LEU A 1 174 ? 12.258 -1.459 -11.984 1 95.75 174 LEU A CA 1
ATOM 1269 C C . LEU A 1 174 ? 11.789 -2.676 -11.195 1 95.75 174 LEU A C 1
ATOM 1271 O O . LEU A 1 174 ? 12.57 -3.594 -10.938 1 95.75 174 LEU A O 1
ATOM 1275 N N . LEU A 1 175 ? 10.508 -2.658 -10.875 1 95.12 175 LEU A N 1
ATOM 1276 C CA . LEU A 1 175 ? 9.953 -3.771 -10.117 1 95.12 175 LEU A CA 1
ATOM 1277 C C . LEU A 1 175 ? 9.984 -5.059 -10.93 1 95.12 175 LEU A C 1
ATOM 1279 O O . LEU A 1 175 ? 10.281 -6.129 -10.398 1 95.12 175 LEU A O 1
ATOM 1283 N N . LEU A 1 176 ? 9.695 -4.898 -12.195 1 92.69 176 LEU A N 1
ATOM 1284 C CA . LEU A 1 176 ? 9.711 -6.074 -13.055 1 92.69 176 LEU A CA 1
ATOM 1285 C C . LEU A 1 176 ? 11.109 -6.68 -13.125 1 92.69 176 LEU A C 1
ATOM 1287 O O . LEU A 1 176 ? 11.266 -7.902 -13.062 1 92.69 176 LEU A O 1
ATOM 1291 N N . ALA A 1 177 ? 12.086 -5.832 -13.297 1 94.56 177 ALA A N 1
ATOM 1292 C CA . ALA A 1 177 ? 13.461 -6.328 -13.312 1 94.56 177 ALA A CA 1
ATOM 1293 C C . ALA A 1 177 ? 13.82 -6.996 -11.992 1 94.56 177 ALA A C 1
ATOM 1295 O O . ALA A 1 177 ? 14.43 -8.07 -11.977 1 94.56 177 ALA A O 1
ATOM 1296 N N . GLY A 1 178 ? 13.438 -6.395 -10.898 1 95.81 178 GLY A N 1
ATOM 1297 C CA . GLY A 1 178 ? 13.656 -6.988 -9.586 1 95.81 178 GLY A CA 1
ATOM 1298 C C . GLY A 1 178 ? 12.969 -8.328 -9.422 1 95.81 178 GLY A C 1
ATOM 1299 O O . GLY A 1 178 ? 13.531 -9.258 -8.836 1 95.81 178 GLY A O 1
ATOM 1300 N N . ILE A 1 179 ? 11.812 -8.406 -9.945 1 94.31 179 ILE A N 1
ATOM 1301 C CA . ILE A 1 179 ? 11.008 -9.617 -9.797 1 94.31 179 ILE A CA 1
ATOM 1302 C C . ILE A 1 179 ? 11.594 -10.734 -10.656 1 94.31 179 ILE A C 1
ATOM 1304 O O . ILE A 1 179 ? 11.727 -11.867 -10.203 1 94.31 179 ILE A O 1
ATOM 1308 N N . ARG A 1 180 ? 11.953 -10.391 -11.898 1 92.19 180 ARG A N 1
ATOM 1309 C CA . ARG A 1 180 ? 12.531 -11.398 -12.773 1 92.19 180 ARG A CA 1
ATOM 1310 C C . ARG A 1 180 ? 13.844 -11.93 -12.211 1 92.19 180 ARG A C 1
ATOM 1312 O O . ARG A 1 180 ? 14.047 -13.141 -12.117 1 92.19 180 ARG A O 1
ATOM 1319 N N . LEU A 1 181 ? 14.734 -11.078 -11.82 1 93.94 181 LEU A N 1
ATOM 1320 C CA . LEU A 1 181 ? 16.031 -11.477 -11.273 1 93.94 181 LEU A CA 1
ATOM 1321 C C . LEU A 1 181 ? 15.867 -12.125 -9.906 1 93.94 181 LEU A C 1
ATOM 1323 O O . LEU A 1 181 ? 16.516 -13.125 -9.609 1 93.94 181 LEU A O 1
ATOM 1327 N N . GLY A 1 182 ? 15.023 -11.547 -9.102 1 93.81 182 GLY A N 1
ATOM 1328 C CA . GLY A 1 182 ? 14.781 -12.102 -7.777 1 93.81 182 GLY A CA 1
ATOM 1329 C C . GLY A 1 182 ? 14.172 -13.484 -7.816 1 93.81 182 GLY A C 1
ATOM 1330 O O . GLY A 1 182 ? 14.555 -14.359 -7.035 1 93.81 182 GLY A O 1
ATOM 1331 N N . GLY A 1 183 ? 13.156 -13.609 -8.711 1 92.44 183 GLY A N 1
ATOM 1332 C CA . GLY A 1 183 ? 12.586 -14.93 -8.898 1 92.44 183 GLY A CA 1
ATOM 1333 C C . GLY A 1 183 ? 13.609 -15.961 -9.336 1 92.44 183 GLY A C 1
ATOM 1334 O O . GLY A 1 183 ? 13.562 -17.109 -8.891 1 92.44 183 GLY A O 1
ATOM 1335 N N . GLY A 1 184 ? 14.484 -15.555 -10.258 1 91.31 184 GLY A N 1
ATOM 1336 C CA . GLY A 1 184 ? 15.562 -16.438 -10.664 1 91.31 184 GLY A CA 1
ATOM 1337 C C . GLY A 1 184 ? 16.469 -16.844 -9.508 1 91.31 184 GLY A C 1
ATOM 1338 O O . GLY A 1 184 ? 16.906 -17.984 -9.438 1 91.31 184 GLY A O 1
ATOM 1339 N N . LEU A 1 185 ? 16.734 -15.898 -8.617 1 92.88 185 LEU A N 1
ATOM 1340 C CA . LEU A 1 185 ? 17.578 -16.172 -7.457 1 92.88 185 LEU A CA 1
ATOM 1341 C C . LEU A 1 185 ? 16.891 -17.141 -6.504 1 92.88 185 LEU A C 1
ATOM 1343 O O . LEU A 1 185 ? 17.531 -18.062 -5.98 1 92.88 185 LEU A O 1
ATOM 1347 N N . VAL A 1 186 ? 15.617 -16.984 -6.316 1 90.69 186 VAL A N 1
ATOM 1348 C CA . VAL A 1 186 ? 14.836 -17.844 -5.438 1 90.69 186 VAL A CA 1
ATOM 1349 C C . VAL A 1 186 ? 14.773 -19.25 -6.02 1 90.69 186 VAL A C 1
ATOM 1351 O O . VAL A 1 186 ? 14.867 -20.234 -5.289 1 90.69 186 VAL A O 1
ATOM 1354 N N . ALA A 1 187 ? 14.617 -19.281 -7.32 1 88.62 187 ALA A N 1
ATOM 1355 C CA . ALA A 1 187 ? 14.5 -20.562 -8.016 1 88.62 187 ALA A CA 1
ATOM 1356 C C . ALA A 1 187 ? 15.859 -21.234 -8.156 1 88.62 187 ALA A C 1
ATOM 1358 O O . ALA A 1 187 ? 15.938 -22.422 -8.484 1 88.62 187 ALA A O 1
ATOM 1359 N N . GLY A 1 188 ? 16.891 -20.422 -7.91 1 84.69 188 GLY A N 1
ATOM 1360 C CA . GLY A 1 188 ? 18.234 -20.953 -8.117 1 84.69 188 GLY A CA 1
ATOM 1361 C C . GLY A 1 188 ? 18.641 -20.984 -9.578 1 84.69 188 GLY A C 1
ATOM 1362 O O . GLY A 1 188 ? 19.531 -21.734 -9.969 1 84.69 188 GLY A O 1
ATOM 1363 N N . THR A 1 189 ? 17.906 -20.188 -10.414 1 80.06 189 THR A N 1
ATOM 1364 C CA . THR A 1 189 ? 18.172 -20.203 -11.844 1 80.06 189 THR A CA 1
ATOM 1365 C C . THR A 1 189 ? 18.578 -18.812 -12.336 1 80.06 189 THR A C 1
ATOM 1367 O O . THR A 1 189 ? 18.453 -18.5 -13.523 1 80.06 189 THR A O 1
ATOM 1370 N N . ALA A 1 190 ? 18.938 -18 -11.5 1 70.25 190 ALA A N 1
ATOM 1371 C CA . ALA A 1 190 ? 19.188 -16.594 -11.82 1 70.25 190 ALA A CA 1
ATOM 1372 C C . ALA A 1 190 ? 20.203 -16.453 -12.945 1 70.25 190 ALA A C 1
ATOM 1374 O O . ALA A 1 190 ? 20.016 -15.633 -13.859 1 70.25 190 ALA A O 1
ATOM 1375 N N . MET A 1 191 ? 21.125 -17.297 -12.93 1 67.88 191 MET A N 1
ATOM 1376 C CA . MET A 1 191 ? 22.203 -17.125 -13.891 1 67.88 191 MET A CA 1
ATOM 1377 C C . MET A 1 191 ? 21.812 -17.672 -15.258 1 67.88 191 MET A C 1
ATOM 1379 O O . MET A 1 191 ? 22.484 -17.391 -16.25 1 67.88 191 MET A O 1
ATOM 1383 N N . GLN A 1 192 ? 20.734 -18.281 -15.203 1 73.12 192 GLN A N 1
ATOM 1384 C CA . GLN A 1 192 ? 20.219 -18.797 -16.469 1 73.12 192 GLN A CA 1
ATOM 1385 C C . GLN A 1 192 ? 19.312 -17.766 -17.141 1 73.12 192 GLN A C 1
ATOM 1387 O O . GLN A 1 192 ? 18.953 -17.922 -18.312 1 73.12 192 GLN A O 1
ATOM 1392 N N . LEU A 1 193 ? 19.078 -16.844 -16.328 1 69.81 193 LEU A N 1
ATOM 1393 C CA . LEU A 1 193 ? 18.281 -15.75 -16.859 1 69.81 193 LEU A CA 1
ATOM 1394 C C . LEU A 1 193 ? 19.172 -14.695 -17.5 1 69.81 193 LEU A C 1
ATOM 1396 O O . LEU A 1 193 ? 20.391 -14.758 -17.391 1 69.81 193 LEU A O 1
ATOM 1400 N N . ASP A 1 194 ? 18.734 -13.992 -18.469 1 83.38 194 ASP A N 1
ATOM 1401 C CA . ASP A 1 194 ? 19.469 -12.852 -19.016 1 83.38 194 ASP A CA 1
ATOM 1402 C C . ASP A 1 194 ? 19.75 -11.82 -17.922 1 83.38 194 ASP A C 1
ATOM 1404 O O . ASP A 1 194 ? 19.266 -10.688 -18 1 83.38 194 ASP A O 1
ATOM 1408 N N . TRP A 1 195 ? 20.641 -12.297 -16.922 1 88.38 195 TRP A N 1
ATOM 1409 C CA . TRP A 1 195 ? 20.984 -11.484 -15.758 1 88.38 195 TRP A CA 1
ATOM 1410 C C . TRP A 1 195 ? 21.5 -10.117 -16.172 1 88.38 195 TRP A C 1
ATOM 1412 O O . TRP A 1 195 ? 21.078 -9.094 -15.641 1 88.38 195 TRP A O 1
ATOM 1422 N N . GLY A 1 196 ? 22.375 -10.148 -17.188 1 89.5 196 GLY A N 1
ATOM 1423 C CA . GLY A 1 196 ? 22.984 -8.906 -17.656 1 89.5 196 GLY A CA 1
ATOM 1424 C C . GLY A 1 196 ? 21.969 -7.93 -18.219 1 89.5 196 GLY A C 1
ATOM 1425 O O . GLY A 1 196 ? 22.031 -6.73 -17.938 1 89.5 196 GLY A O 1
ATOM 1426 N N . SER A 1 197 ? 21.062 -8.422 -18.953 1 91.94 197 SER A N 1
ATOM 1427 C CA . SER A 1 197 ? 20.062 -7.562 -19.578 1 91.94 197 SER A CA 1
ATOM 1428 C C . SER A 1 197 ? 19.141 -6.926 -18.547 1 91.94 197 SER A C 1
ATOM 1430 O O . SER A 1 197 ? 18.891 -5.723 -18.594 1 91.94 197 SER A O 1
ATOM 1432 N N . TRP A 1 198 ? 18.766 -7.746 -17.578 1 92.56 198 TRP A N 1
ATOM 1433 C CA . TRP A 1 198 ? 17.844 -7.23 -16.578 1 92.56 198 TRP A CA 1
ATOM 1434 C C . TRP A 1 198 ? 18.562 -6.301 -15.602 1 92.56 198 TRP A C 1
ATOM 1436 O O . TRP A 1 198 ? 18 -5.301 -15.148 1 92.56 198 TRP A O 1
ATOM 1446 N N . MET A 1 199 ? 19.797 -6.609 -15.289 1 94.25 199 MET A N 1
ATOM 1447 C CA . MET A 1 199 ? 20.578 -5.68 -14.477 1 94.25 199 MET A CA 1
ATOM 1448 C C . MET A 1 199 ? 20.828 -4.379 -15.234 1 94.25 199 MET A C 1
ATOM 1450 O O . MET A 1 199 ? 20.922 -3.311 -14.633 1 94.25 199 MET A O 1
ATOM 1454 N N . GLY A 1 200 ? 20.922 -4.527 -16.547 1 95.12 200 GLY A N 1
ATOM 1455 C CA . GLY A 1 200 ? 21 -3.34 -17.391 1 95.12 200 GLY A CA 1
ATOM 1456 C C . GLY A 1 200 ? 19.781 -2.447 -17.281 1 95.12 200 GLY A C 1
ATOM 1457 O O . GLY A 1 200 ? 19.906 -1.221 -17.25 1 95.12 200 GLY A O 1
ATOM 1458 N N . VAL A 1 201 ? 18.625 -3.059 -17.219 1 94.69 201 VAL A N 1
ATOM 1459 C CA . VAL A 1 201 ? 17.375 -2.32 -17.062 1 94.69 201 VAL A CA 1
ATOM 1460 C C . VAL A 1 201 ? 17.391 -1.572 -15.734 1 94.69 201 VAL A C 1
ATOM 1462 O O . VAL A 1 201 ? 17.062 -0.387 -15.68 1 94.69 201 VAL A O 1
ATOM 1465 N N . VAL A 1 202 ? 17.828 -2.227 -14.664 1 96.44 202 VAL A N 1
ATOM 1466 C CA . VAL A 1 202 ? 17.906 -1.618 -13.336 1 96.44 202 VAL A CA 1
ATOM 1467 C C . VAL A 1 202 ? 18.891 -0.455 -13.352 1 96.44 202 VAL A C 1
ATOM 1469 O O . VAL A 1 202 ? 18.578 0.636 -12.867 1 96.44 202 VAL A O 1
ATOM 1472 N N . GLY A 1 203 ? 20.031 -0.726 -13.953 1 97.12 203 GLY A N 1
ATOM 1473 C CA . GLY A 1 203 ? 21.047 0.31 -14.047 1 97.12 203 GLY A CA 1
ATOM 1474 C C . GLY A 1 203 ? 20.609 1.519 -14.844 1 97.12 203 GLY A C 1
ATOM 1475 O O . GLY A 1 203 ? 20.859 2.658 -14.453 1 97.12 203 GLY A O 1
ATOM 1476 N N . ALA A 1 204 ? 20 1.225 -15.969 1 97.06 204 ALA A N 1
ATOM 1477 C CA . ALA A 1 204 ? 19.5 2.311 -16.797 1 97.06 204 ALA A CA 1
ATOM 1478 C C . ALA A 1 204 ? 18.453 3.133 -16.047 1 97.06 204 ALA A C 1
ATOM 1480 O O . ALA A 1 204 ? 18.453 4.363 -16.125 1 97.06 204 ALA A O 1
ATOM 1481 N N . PHE A 1 205 ? 17.594 2.465 -15.383 1 95.69 205 PHE A N 1
ATOM 1482 C CA . PHE A 1 205 ? 16.578 3.131 -14.57 1 95.69 205 PHE A CA 1
ATOM 1483 C C . PHE A 1 205 ? 17.234 4.008 -13.508 1 95.69 205 PHE A C 1
ATOM 1485 O O . PHE A 1 205 ? 16.875 5.18 -13.359 1 95.69 205 PHE A O 1
ATOM 1492 N N . ASP A 1 206 ? 18.141 3.422 -12.766 1 97.19 206 ASP A N 1
ATOM 1493 C CA . ASP A 1 206 ? 18.812 4.125 -11.68 1 97.19 206 ASP A CA 1
ATOM 1494 C C . ASP A 1 206 ? 19.547 5.367 -12.203 1 97.19 206 ASP A C 1
ATOM 1496 O O . ASP A 1 206 ? 19.453 6.438 -11.594 1 97.19 206 ASP A O 1
ATOM 1500 N N . ALA A 1 207 ? 20.234 5.191 -13.312 1 96.69 207 ALA A N 1
ATOM 1501 C CA . ALA A 1 207 ? 20.969 6.312 -13.891 1 96.69 207 ALA A CA 1
ATOM 1502 C C . ALA A 1 207 ? 20 7.418 -14.336 1 96.69 207 ALA A C 1
ATOM 1504 O O . ALA A 1 207 ? 20.219 8.594 -14.016 1 96.69 207 ALA A O 1
ATOM 1505 N N . LEU A 1 208 ? 18.984 7.047 -15.008 1 94.62 208 LEU A N 1
ATOM 1506 C CA . LEU A 1 208 ? 18.016 7.992 -15.539 1 94.62 208 LEU A CA 1
ATOM 1507 C C . LEU A 1 208 ? 17.344 8.773 -14.422 1 94.62 208 LEU A C 1
ATOM 1509 O O . LEU A 1 208 ? 17.312 10.008 -14.453 1 94.62 208 LEU A O 1
ATOM 1513 N N . PHE A 1 209 ? 16.938 8.094 -13.398 1 92.88 209 PHE A N 1
ATOM 1514 C CA . PHE A 1 209 ? 16.109 8.758 -12.391 1 92.88 209 PHE A CA 1
ATOM 1515 C C . PHE A 1 209 ? 16.984 9.453 -11.359 1 92.88 209 PHE A C 1
ATOM 1517 O O . PHE A 1 209 ? 16.578 10.438 -10.742 1 92.88 209 PHE A O 1
ATOM 1524 N N . THR A 1 210 ? 18.156 8.945 -11.141 1 95.12 210 THR A N 1
ATOM 1525 C CA . THR A 1 210 ? 19.109 9.719 -10.328 1 95.12 210 THR A CA 1
ATOM 1526 C C . THR A 1 210 ? 19.438 11.047 -11 1 95.12 210 THR A C 1
ATOM 1528 O O . THR A 1 210 ? 19.406 12.094 -10.359 1 95.12 210 THR A O 1
ATOM 1531 N N . GLY A 1 211 ? 19.719 10.977 -12.32 1 94.62 211 GLY A N 1
ATOM 1532 C CA . GLY A 1 211 ? 19.953 12.203 -13.062 1 94.62 211 GLY A CA 1
ATOM 1533 C C . GLY A 1 211 ? 18.781 13.156 -13.031 1 94.62 211 GLY A C 1
ATOM 1534 O O . GLY A 1 211 ? 18.953 14.359 -12.789 1 94.62 211 GLY A O 1
ATOM 1535 N N . ALA A 1 212 ? 17.609 12.648 -13.242 1 89.88 212 ALA A N 1
ATOM 1536 C CA . ALA A 1 212 ? 16.391 13.461 -13.219 1 89.88 212 ALA A CA 1
ATOM 1537 C C . ALA A 1 212 ? 16.188 14.094 -11.844 1 89.88 212 ALA A C 1
ATOM 1539 O O . ALA A 1 212 ? 15.805 15.266 -11.742 1 89.88 212 ALA A O 1
ATOM 1540 N N . ALA A 1 213 ? 16.391 13.297 -10.797 1 89 213 ALA A N 1
ATOM 1541 C CA . ALA A 1 213 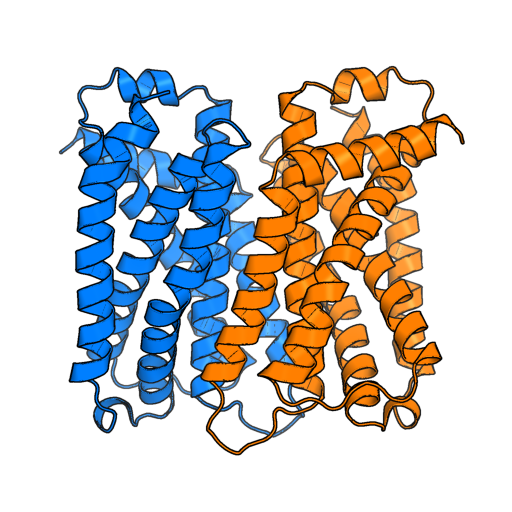? 16.219 13.797 -9.43 1 89 213 ALA A CA 1
ATOM 1542 C C . ALA A 1 213 ? 17.203 14.914 -9.125 1 89 213 ALA A C 1
ATOM 1544 O O . ALA A 1 213 ? 16.844 15.93 -8.523 1 89 213 ALA A O 1
ATOM 1545 N N . LEU A 1 214 ? 18.422 14.758 -9.57 1 89.75 214 LEU A N 1
ATOM 1546 C CA . LEU A 1 214 ? 19.438 15.773 -9.344 1 89.75 214 LEU A CA 1
ATOM 1547 C C . LEU A 1 214 ? 19.094 17.062 -10.062 1 89.75 214 LEU A C 1
ATOM 1549 O O . LEU A 1 214 ? 19.391 18.156 -9.57 1 89.75 214 LEU A O 1
ATOM 1553 N N . LEU A 1 215 ? 18.406 16.938 -11.125 1 88.5 215 LEU A N 1
ATOM 1554 C CA . LEU A 1 215 ? 18.047 18.109 -11.922 1 88.5 215 LEU A CA 1
ATOM 1555 C C . LEU A 1 215 ? 16.75 18.734 -11.414 1 88.5 215 LEU A C 1
ATOM 1557 O O . LEU A 1 215 ? 16.641 19.969 -11.344 1 88.5 215 LEU A O 1
ATOM 1561 N N . LEU A 1 216 ? 15.82 17.891 -11.047 1 84.19 216 LEU A N 1
ATOM 1562 C CA . LEU A 1 216 ? 14.461 18.359 -10.789 1 84.19 216 LEU A CA 1
ATOM 1563 C C . LEU A 1 216 ? 14.297 18.766 -9.32 1 84.19 216 LEU A C 1
ATOM 1565 O O . LEU A 1 216 ? 13.484 19.625 -9 1 84.19 216 LEU A O 1
ATOM 1569 N N . PHE A 1 217 ? 14.984 18.094 -8.445 1 84 217 PHE A N 1
ATOM 1570 C CA . PHE A 1 217 ? 14.75 18.266 -7.016 1 84 217 PHE A CA 1
ATOM 1571 C C . PHE A 1 217 ? 14.953 19.719 -6.605 1 84 217 PHE A C 1
ATOM 1573 O O . PHE A 1 217 ? 14.164 20.281 -5.844 1 84 217 PHE A O 1
ATOM 1580 N N . PRO A 1 218 ? 15.961 20.469 -7.152 1 82 218 PRO A N 1
ATOM 1581 C CA . PRO A 1 218 ? 16.125 21.875 -6.789 1 82 218 PRO A CA 1
ATOM 1582 C C . PRO A 1 218 ? 14.922 22.719 -7.168 1 82 218 PRO A C 1
ATOM 1584 O O . PRO A 1 218 ? 14.562 23.656 -6.438 1 82 218 PRO A O 1
ATOM 1587 N N . PHE A 1 219 ? 14.289 22.344 -8.188 1 79.19 219 PHE A N 1
ATOM 1588 C CA . PHE A 1 219 ? 13.133 23.109 -8.641 1 79.19 219 PHE A CA 1
ATOM 1589 C C . PHE A 1 219 ? 11.906 22.797 -7.789 1 79.19 219 PHE A C 1
ATOM 1591 O O . PHE A 1 219 ? 11.109 23.703 -7.488 1 79.19 219 PHE A O 1
ATOM 1598 N N . VAL A 1 220 ? 11.781 21.609 -7.426 1 75.31 220 VAL A N 1
ATOM 1599 C CA . VAL A 1 220 ? 10.594 21.172 -6.703 1 75.31 220 VAL A CA 1
ATOM 1600 C C . VAL A 1 220 ? 10.711 21.547 -5.227 1 75.31 220 VAL A C 1
ATOM 1602 O O . VAL A 1 220 ? 9.727 21.953 -4.605 1 75.31 220 VAL A O 1
ATOM 1605 N N . TYR A 1 221 ? 11.859 21.422 -4.738 1 74.44 221 TYR A N 1
ATOM 1606 C CA . TYR A 1 221 ? 12.062 21.625 -3.311 1 74.44 221 TYR A CA 1
ATOM 1607 C C . TYR A 1 221 ? 12.258 23.109 -3.004 1 74.44 221 TYR A C 1
ATOM 1609 O O . TYR A 1 221 ? 11.781 23.609 -1.98 1 74.44 221 TYR A O 1
ATOM 1617 N N . ALA A 1 222 ? 13.008 23.891 -3.865 1 64.25 222 ALA A N 1
ATOM 1618 C CA . ALA A 1 222 ? 13.32 25.297 -3.625 1 64.25 222 ALA A CA 1
ATOM 1619 C C . ALA A 1 222 ? 12.242 26.203 -4.207 1 64.25 222 ALA A C 1
ATOM 1621 O O . ALA A 1 222 ? 12.094 27.359 -3.785 1 64.25 222 ALA A O 1
ATOM 1622 N N . GLY A 1 223 ? 11.648 25.734 -5.305 1 57.72 223 GLY A N 1
ATOM 1623 C CA . GLY A 1 223 ? 10.781 26.656 -6.035 1 57.72 223 GLY A CA 1
ATOM 1624 C C . GLY A 1 223 ? 9.516 27 -5.277 1 57.72 223 GLY A C 1
ATOM 1625 O O . GLY A 1 223 ? 8.695 27.797 -5.762 1 57.72 223 GLY A O 1
ATOM 1626 N N . HIS A 1 224 ? 9.109 26.25 -4.211 1 49.22 224 HIS A N 1
ATOM 1627 C CA . HIS A 1 224 ? 7.949 26.828 -3.541 1 49.22 224 HIS A CA 1
ATOM 1628 C C . HIS A 1 224 ? 8.367 27.625 -2.314 1 49.22 224 HIS A C 1
ATOM 1630 O O . HIS A 1 224 ? 9.359 27.312 -1.66 1 49.22 224 HIS A O 1
ATOM 1636 N N . MET B 1 1 ? -29.234 14.875 10.07 1 61.25 1 MET B N 1
ATOM 1637 C CA . MET B 1 1 ? -28.953 14.008 8.93 1 61.25 1 MET B CA 1
ATOM 1638 C C . MET B 1 1 ? -28.375 14.812 7.762 1 61.25 1 MET B C 1
ATOM 1640 O O . MET B 1 1 ? -27.391 14.398 7.145 1 61.25 1 MET B O 1
ATOM 1644 N N . ALA B 1 2 ? -29.016 15.992 7.609 1 71.94 2 ALA B N 1
ATOM 1645 C CA . ALA B 1 2 ? -28.531 16.859 6.531 1 71.94 2 ALA B CA 1
ATOM 1646 C C . ALA B 1 2 ? -27.062 17.219 6.719 1 71.94 2 ALA B C 1
ATOM 1648 O O . ALA B 1 2 ? -26.297 17.234 5.754 1 71.94 2 ALA B O 1
ATOM 1649 N N . SER B 1 3 ? -26.719 17.281 7.926 1 84.5 3 SER B N 1
ATOM 1650 C CA . SER B 1 3 ? -25.359 17.688 8.242 1 84.5 3 SER B CA 1
ATOM 1651 C C . SER B 1 3 ? -24.375 16.547 7.984 1 84.5 3 SER B C 1
ATOM 1653 O O . SER B 1 3 ? -23.266 16.781 7.496 1 84.5 3 SER B O 1
ATOM 1655 N N . LEU B 1 4 ? -24.938 15.344 8.141 1 87.38 4 LEU B N 1
ATOM 1656 C CA . LEU B 1 4 ? -24.078 14.18 7.91 1 87.38 4 LEU B CA 1
ATOM 1657 C C . LEU B 1 4 ? -23.766 14.031 6.426 1 87.38 4 LEU B C 1
ATOM 1659 O O . LEU B 1 4 ? -22.609 13.844 6.051 1 87.38 4 LEU B O 1
ATOM 1663 N N . PHE B 1 5 ? -24.781 14.18 5.559 1 89.75 5 PHE B N 1
ATOM 1664 C CA . PHE B 1 5 ? -24.594 14.023 4.121 1 89.75 5 PHE B CA 1
ATOM 1665 C C . PHE B 1 5 ? -23.75 15.148 3.553 1 89.75 5 PHE B C 1
ATOM 1667 O O . PHE B 1 5 ? -22.984 14.953 2.604 1 89.75 5 PHE B O 1
ATOM 1674 N N . ALA B 1 6 ? -23.906 16.25 4.227 1 88.62 6 ALA B N 1
ATOM 1675 C CA . ALA B 1 6 ? -23.078 17.391 3.816 1 88.62 6 ALA B CA 1
ATOM 1676 C C . ALA B 1 6 ? -21.609 17.109 4.086 1 88.62 6 ALA B C 1
ATOM 1678 O O . ALA B 1 6 ? -20.75 17.438 3.264 1 88.62 6 ALA B O 1
ATOM 1679 N N . LEU B 1 7 ? -21.422 16.422 5.145 1 89.94 7 LEU B N 1
ATOM 1680 C CA . LEU B 1 7 ? -20.047 16.109 5.5 1 89.94 7 LEU B CA 1
ATOM 1681 C C . LEU B 1 7 ? -19.484 15.031 4.582 1 89.94 7 LEU B C 1
ATOM 1683 O O . LEU B 1 7 ? -18.328 15.094 4.176 1 89.94 7 LEU B O 1
ATOM 1687 N N . ILE B 1 8 ? -20.312 14.117 4.258 1 92.56 8 ILE B N 1
ATOM 1688 C CA . ILE B 1 8 ? -19.906 13.078 3.314 1 92.56 8 ILE B CA 1
ATOM 1689 C C . ILE B 1 8 ? -19.516 13.719 1.981 1 92.56 8 ILE B C 1
ATOM 1691 O O . ILE B 1 8 ? -18.453 13.438 1.436 1 92.56 8 ILE B O 1
ATOM 1695 N N . GLY B 1 9 ? -20.406 14.523 1.499 1 93 9 GLY B N 1
ATOM 1696 C CA . GLY B 1 9 ? -20.141 15.211 0.243 1 93 9 GLY B CA 1
ATOM 1697 C C . GLY B 1 9 ? -18.875 16.047 0.272 1 93 9 GLY B C 1
ATOM 1698 O O . GLY B 1 9 ? -18.094 16.047 -0.686 1 93 9 GLY B O 1
ATOM 1699 N N . LYS B 1 10 ? -18.688 16.641 1.349 1 89.62 10 LYS B N 1
ATOM 1700 C CA . LYS B 1 10 ? -17.484 17.469 1.531 1 89.62 10 LYS B CA 1
ATOM 1701 C C . LYS B 1 10 ? -16.219 16.594 1.49 1 89.62 10 LYS B C 1
ATOM 1703 O O . LYS B 1 10 ? -15.242 16.953 0.83 1 89.62 10 LYS B O 1
ATOM 1708 N N . ASP B 1 11 ? -16.281 15.531 2.174 1 90 11 ASP B N 1
ATOM 1709 C CA . ASP B 1 11 ? -15.125 14.648 2.234 1 90 11 ASP B CA 1
ATOM 1710 C C . ASP B 1 11 ? -14.797 14.078 0.859 1 90 11 ASP B C 1
ATOM 1712 O O . ASP B 1 11 ? -13.633 14.039 0.458 1 90 11 ASP B O 1
ATOM 1716 N N . VAL B 1 12 ? -15.828 13.695 0.138 1 92 12 VAL B N 1
ATOM 1717 C CA . VAL B 1 12 ? -15.641 13.133 -1.195 1 92 12 VAL B CA 1
ATOM 1718 C C . VAL B 1 12 ? -15.062 14.188 -2.127 1 92 12 VAL B C 1
ATOM 1720 O O . VAL B 1 12 ? -14.109 13.93 -2.865 1 92 12 VAL B O 1
ATOM 1723 N N . ARG B 1 13 ? -15.523 15.383 -2.025 1 89.38 13 ARG B N 1
ATOM 1724 C CA . ARG B 1 13 ? -15.047 16.484 -2.865 1 89.38 13 ARG B CA 1
ATOM 1725 C C . ARG B 1 13 ? -13.617 16.859 -2.504 1 89.38 13 ARG B C 1
ATOM 1727 O O . ARG B 1 13 ? -12.805 17.156 -3.383 1 89.38 13 ARG B O 1
ATOM 1734 N N . LEU B 1 14 ? -13.383 16.859 -1.263 1 84.94 14 LEU B N 1
ATOM 1735 C CA . LEU B 1 14 ? -12.07 17.25 -0.763 1 84.94 14 LEU B CA 1
ATOM 1736 C C . LEU B 1 14 ? -10.992 16.297 -1.285 1 84.94 14 LEU B C 1
ATOM 1738 O O . LEU B 1 14 ? -9.961 16.75 -1.799 1 84.94 14 LEU B O 1
ATOM 1742 N N . VAL B 1 15 ? -11.234 15.07 -1.254 1 83.75 15 VAL B N 1
ATOM 1743 C CA . VAL B 1 15 ? -10.242 14.078 -1.656 1 83.75 15 VAL B CA 1
ATOM 1744 C C . VAL B 1 15 ? -10.164 14.016 -3.18 1 83.75 15 VAL B C 1
ATOM 1746 O O . VAL B 1 15 ? -9.07 13.922 -3.748 1 83.75 15 VAL B O 1
ATOM 1749 N N . SER B 1 16 ? -11.32 14.078 -3.795 1 84.44 16 SER B N 1
ATOM 1750 C CA . SER B 1 16 ? -11.336 14.016 -5.254 1 84.44 16 SER B CA 1
ATOM 1751 C C . SER B 1 16 ? -10.719 15.266 -5.867 1 84.44 16 SER B C 1
ATOM 1753 O O . SER B 1 16 ? -10.148 15.211 -6.961 1 84.44 16 SER B O 1
ATOM 1755 N N . GLY B 1 17 ? -10.844 16.359 -5.168 1 76.25 17 GLY B N 1
ATOM 1756 C CA . GLY B 1 17 ? -10.336 17.625 -5.656 1 76.25 17 GLY B CA 1
ATOM 1757 C C . GLY B 1 17 ? -8.844 17.812 -5.438 1 76.25 17 GLY B C 1
ATOM 1758 O O . GLY B 1 17 ? -8.211 18.641 -6.086 1 76.25 17 GLY B O 1
ATOM 1759 N N . SER B 1 18 ? -8.367 17.078 -4.492 1 69.38 18 SER B N 1
ATOM 1760 C CA . SER B 1 18 ? -6.938 17.188 -4.223 1 69.38 18 SER B CA 1
ATOM 1761 C C . SER B 1 18 ? -6.117 16.453 -5.281 1 69.38 18 SER B C 1
ATOM 1763 O O . SER B 1 18 ? -4.906 16.656 -5.383 1 69.38 18 SER B O 1
ATOM 1765 N N . GLY B 1 19 ? -6.871 15.828 -6.324 1 61.53 19 GLY B N 1
ATOM 1766 C CA . GLY B 1 19 ? -6.25 15.078 -7.402 1 61.53 19 GLY B CA 1
ATOM 1767 C C . GLY B 1 19 ? -5.406 13.922 -6.91 1 61.53 19 GLY B C 1
ATOM 1768 O O . GLY B 1 19 ? -5.238 12.922 -7.621 1 61.53 19 GLY B O 1
ATOM 1769 N N . GLN B 1 20 ? -4.848 13.961 -5.672 1 63.34 20 GLN B N 1
ATOM 1770 C CA . GLN B 1 20 ? -3.805 13.055 -5.223 1 63.34 20 GLN B CA 1
ATOM 1771 C C . GLN B 1 20 ? -4.402 11.836 -4.523 1 63.34 20 GLN B C 1
ATOM 1773 O O . GLN B 1 20 ? -3.895 10.719 -4.668 1 63.34 20 GLN B O 1
ATOM 1778 N N . GLY B 1 21 ? -5.574 12.102 -4 1 73.44 21 GLY B N 1
ATOM 1779 C CA . GLY B 1 21 ? -5.965 11.031 -3.104 1 73.44 21 GLY B CA 1
ATOM 1780 C C . GLY B 1 21 ? -6.512 9.812 -3.83 1 73.44 21 GLY B C 1
ATOM 1781 O O . GLY B 1 21 ? -5.98 8.711 -3.701 1 73.44 21 GLY B O 1
ATOM 1782 N N . VAL B 1 22 ? -7.453 10.039 -4.691 1 83.25 22 VAL B N 1
ATOM 1783 C CA . VAL B 1 22 ? -8.125 8.938 -5.375 1 83.25 22 VAL B CA 1
ATOM 1784 C C . VAL B 1 22 ? -7.219 8.383 -6.473 1 83.25 22 VAL B C 1
ATOM 1786 O O . VAL B 1 22 ? -7.098 7.168 -6.633 1 83.25 22 VAL B O 1
ATOM 1789 N N . ALA B 1 23 ? -6.57 9.242 -7.191 1 84.25 23 ALA B N 1
ATOM 1790 C CA . ALA B 1 23 ? -5.691 8.82 -8.281 1 84.25 23 ALA B CA 1
ATOM 1791 C C . ALA B 1 23 ? -4.512 8.008 -7.754 1 84.25 23 ALA B C 1
ATOM 1793 O O . ALA B 1 23 ? -4.16 6.973 -8.328 1 84.25 23 ALA B O 1
ATOM 1794 N N . GLN B 1 24 ? -3.938 8.461 -6.664 1 78.81 24 GLN B N 1
ATOM 1795 C CA . GLN B 1 24 ? -2.816 7.742 -6.066 1 78.81 24 GLN B CA 1
ATOM 1796 C C . GLN B 1 24 ? -3.25 6.367 -5.562 1 78.81 24 GLN B C 1
ATOM 1798 O O . GLN B 1 24 ? -2.527 5.383 -5.734 1 78.81 24 GLN B O 1
ATOM 1803 N N . ALA B 1 25 ? -4.418 6.402 -4.977 1 85.31 25 ALA B N 1
ATOM 1804 C CA . ALA B 1 25 ? -4.957 5.148 -4.461 1 85.31 25 ALA B CA 1
ATOM 1805 C C . ALA B 1 25 ? -5.195 4.148 -5.586 1 85.31 25 ALA B C 1
ATOM 1807 O O . ALA B 1 25 ? -4.781 2.99 -5.496 1 85.31 25 ALA B O 1
ATOM 1808 N N . ALA B 1 26 ? -5.789 4.625 -6.664 1 89.81 26 ALA B N 1
ATOM 1809 C CA . ALA B 1 26 ? -6.066 3.777 -7.82 1 89.81 26 ALA B CA 1
ATOM 1810 C C . ALA B 1 26 ? -4.773 3.287 -8.461 1 89.81 26 ALA B C 1
ATOM 1812 O O . ALA B 1 26 ? -4.668 2.123 -8.859 1 89.81 26 ALA B O 1
ATOM 1813 N N . LEU B 1 27 ? -3.838 4.117 -8.516 1 87.06 27 LEU B N 1
ATOM 1814 C CA . LEU B 1 27 ? -2.57 3.777 -9.156 1 87.06 27 LEU B CA 1
ATOM 1815 C C . LEU B 1 27 ? -1.821 2.721 -8.352 1 87.06 27 LEU B C 1
ATOM 1817 O O . LEU B 1 27 ? -1.22 1.81 -8.93 1 87.06 27 LEU B O 1
ATOM 1821 N N . LEU B 1 28 ? -1.864 2.934 -7.074 1 84.81 28 LEU B N 1
ATOM 1822 C CA . LEU B 1 28 ? -1.219 1.937 -6.227 1 84.81 28 LEU B CA 1
ATOM 1823 C C . LEU B 1 28 ? -1.873 0.57 -6.398 1 84.81 28 LEU B C 1
ATOM 1825 O O . LEU B 1 28 ? -1.181 -0.445 -6.508 1 84.81 28 LEU B O 1
ATOM 1829 N N . GLY B 1 29 ? -3.168 0.544 -6.355 1 91.12 29 GLY B N 1
ATOM 1830 C CA . GLY B 1 29 ? -3.869 -0.705 -6.602 1 91.12 29 GLY B CA 1
ATOM 1831 C C . GLY B 1 29 ? -3.576 -1.294 -7.969 1 91.12 29 GLY B C 1
ATOM 1832 O O . GLY B 1 29 ? -3.369 -2.502 -8.094 1 91.12 29 GLY B O 1
ATOM 1833 N N . LEU B 1 30 ? -3.525 -0.458 -8.984 1 92.44 30 LEU B N 1
ATOM 1834 C CA . LEU B 1 30 ? -3.25 -0.905 -10.352 1 92.44 30 LEU B CA 1
ATOM 1835 C C . LEU B 1 30 ? -1.827 -1.44 -10.469 1 92.44 30 LEU B C 1
ATOM 1837 O O . LEU B 1 30 ? -1.572 -2.371 -11.234 1 92.44 30 LEU B O 1
ATOM 1841 N N . LEU B 1 31 ? -0.946 -0.797 -9.742 1 89.5 31 LEU B N 1
ATOM 1842 C CA . LEU B 1 31 ? 0.427 -1.29 -9.727 1 89.5 31 LEU B CA 1
ATOM 1843 C C . LEU B 1 31 ? 0.481 -2.732 -9.242 1 89.5 31 LEU B C 1
ATOM 1845 O O . LEU B 1 31 ? 1.198 -3.559 -9.812 1 89.5 31 LEU B O 1
ATOM 1849 N N . LEU B 1 32 ? -0.257 -2.973 -8.164 1 91.56 32 LEU B N 1
ATOM 1850 C CA . LEU B 1 32 ? -0.32 -4.328 -7.629 1 91.56 32 LEU B CA 1
ATOM 1851 C C . LEU B 1 32 ? -0.849 -5.301 -8.68 1 91.56 32 LEU B C 1
ATOM 1853 O O . LEU B 1 32 ? -0.252 -6.355 -8.906 1 91.56 32 LEU B O 1
ATOM 1857 N N . VAL B 1 33 ? -1.889 -4.938 -9.367 1 93.06 33 VAL B N 1
ATOM 1858 C CA . VAL B 1 33 ? -2.514 -5.781 -10.383 1 93.06 33 VAL B CA 1
ATOM 1859 C C . VAL B 1 33 ? -1.553 -5.988 -11.547 1 93.06 33 VAL B C 1
ATOM 1861 O O . VAL B 1 33 ? -1.341 -7.117 -11.992 1 93.06 33 VAL B O 1
ATOM 1864 N N . PHE B 1 34 ? -0.947 -4.988 -11.984 1 90.81 34 PHE B N 1
ATOM 1865 C CA . PHE B 1 34 ? -0.08 -5.023 -13.156 1 90.81 34 PHE B CA 1
ATOM 1866 C C . PHE B 1 34 ? 1.178 -5.836 -12.875 1 90.81 34 PHE B C 1
ATOM 1868 O O . PHE B 1 34 ? 1.611 -6.629 -13.719 1 90.81 34 PHE B O 1
ATOM 1875 N N . VAL B 1 35 ? 1.71 -5.621 -11.773 1 89.5 35 VAL B N 1
ATOM 1876 C CA . VAL B 1 35 ? 2.951 -6.301 -11.422 1 89.5 35 VAL B CA 1
ATOM 1877 C C . VAL B 1 35 ? 2.711 -7.809 -11.344 1 89.5 35 VAL B C 1
ATOM 1879 O O . VAL B 1 35 ? 3.49 -8.594 -11.883 1 89.5 35 VAL B O 1
ATOM 1882 N N . PHE B 1 36 ? 1.629 -8.211 -10.766 1 90.62 36 PHE B N 1
ATOM 1883 C CA . PHE B 1 36 ? 1.354 -9.641 -10.688 1 90.62 36 PHE B CA 1
ATOM 1884 C C . PHE B 1 36 ? 1.002 -10.195 -12.055 1 90.62 36 PHE B C 1
ATOM 1886 O O . PHE B 1 36 ? 1.308 -11.352 -12.359 1 90.62 36 PHE B O 1
ATOM 1893 N N . SER B 1 37 ? 0.369 -9.352 -12.82 1 89.25 37 SER B N 1
ATOM 1894 C CA . SER B 1 37 ? 0.075 -9.773 -14.188 1 89.25 37 SER B CA 1
ATOM 1895 C C . SER B 1 37 ? 1.355 -10.047 -14.969 1 89.25 37 SER B C 1
ATOM 1897 O O . SER B 1 37 ? 1.417 -11 -15.75 1 89.25 37 SER B O 1
ATOM 1899 N N . LEU B 1 38 ? 2.363 -9.344 -14.766 1 85.56 38 LEU B N 1
ATOM 1900 C CA . LEU B 1 38 ? 3.615 -9.461 -15.508 1 85.56 38 LEU B CA 1
ATOM 1901 C C . LEU B 1 38 ? 4.531 -10.5 -14.867 1 85.56 38 LEU B C 1
ATOM 1903 O O . LEU B 1 38 ? 5.41 -11.047 -15.531 1 85.56 38 LEU B O 1
ATOM 1907 N N . ALA B 1 39 ? 4.332 -10.641 -13.57 1 82.75 39 ALA B N 1
ATOM 1908 C CA . ALA B 1 39 ? 5.164 -11.602 -12.852 1 82.75 39 ALA B CA 1
ATOM 1909 C C . ALA B 1 39 ? 4.754 -13.031 -13.188 1 82.75 39 ALA B C 1
ATOM 1911 O O . ALA B 1 39 ? 5.527 -13.969 -12.984 1 82.75 39 ALA B O 1
ATOM 1912 N N . ARG B 1 40 ? 3.539 -13.125 -13.625 1 79.12 40 ARG B N 1
ATOM 1913 C CA . ARG B 1 40 ? 3.031 -14.461 -13.906 1 79.12 40 ARG B CA 1
ATOM 1914 C C . ARG B 1 40 ? 3.705 -15.047 -15.141 1 79.12 40 ARG B C 1
ATOM 1916 O O . ARG B 1 40 ? 4.016 -14.328 -16.094 1 79.12 40 ARG B O 1
ATOM 1923 N N . GLN B 1 41 ? 4.035 -16.297 -14.945 1 67.38 41 GLN B N 1
ATOM 1924 C CA . GLN B 1 41 ? 4.578 -17.016 -16.094 1 67.38 41 GLN B CA 1
ATOM 1925 C C . GLN B 1 41 ? 3.527 -17.172 -17.188 1 67.38 41 GLN B C 1
ATOM 1927 O O . GLN B 1 41 ? 2.355 -17.422 -16.891 1 67.38 41 GLN B O 1
ATOM 1932 N N . SER B 1 42 ? 3.906 -16.797 -18.359 1 66 42 SER B N 1
ATOM 1933 C CA . SER B 1 42 ? 3.033 -16.812 -19.531 1 66 42 SER B CA 1
ATOM 1934 C C . SER B 1 42 ? 2.287 -18.141 -19.641 1 66 42 SER B C 1
ATOM 1936 O O . SER B 1 42 ? 2.85 -19.203 -19.359 1 66 42 SER B O 1
ATOM 1938 N N . GLY B 1 43 ? 0.964 -18.016 -19.828 1 66.06 43 GLY B N 1
ATOM 1939 C CA . GLY B 1 43 ? 0.152 -19.172 -20.172 1 66.06 43 GLY B CA 1
ATOM 1940 C C . GLY B 1 43 ? -0.552 -19.781 -18.969 1 66.06 43 GLY B C 1
ATOM 1941 O O . GLY B 1 43 ? -1.448 -20.609 -19.141 1 66.06 43 GLY B O 1
ATOM 1942 N N . THR B 1 44 ? -0.099 -19.547 -17.719 1 73.12 44 THR B N 1
ATOM 1943 C CA . THR B 1 44 ? -0.764 -20.156 -16.578 1 73.12 44 THR B CA 1
ATOM 1944 C C . THR B 1 44 ? -1.796 -19.203 -15.984 1 73.12 44 THR B C 1
ATOM 1946 O O . THR B 1 44 ? -1.504 -18.031 -15.75 1 73.12 44 THR B O 1
ATOM 1949 N N . PRO B 1 45 ? -2.971 -19.781 -15.945 1 81.25 45 PRO B N 1
ATOM 1950 C CA . PRO B 1 45 ? -3.992 -18.938 -15.32 1 81.25 45 PRO B CA 1
ATOM 1951 C C . PRO B 1 45 ? -3.682 -18.609 -13.859 1 81.25 45 PRO B C 1
ATOM 1953 O O . PRO B 1 45 ? -3.082 -19.438 -13.156 1 81.25 45 PRO B O 1
ATOM 1956 N N . VAL B 1 46 ? -4.043 -17.484 -13.453 1 88 46 VAL B N 1
ATOM 1957 C CA . VAL B 1 46 ? -3.889 -17.109 -12.055 1 88 46 VAL B CA 1
ATOM 1958 C C . VAL B 1 46 ? -4.961 -17.781 -11.211 1 88 46 VAL B C 1
ATOM 1960 O O . VAL B 1 46 ? -6.148 -17.734 -11.539 1 88 46 VAL B O 1
ATOM 1963 N N . PRO B 1 47 ? -4.531 -18.5 -10.141 1 88.06 47 PRO B N 1
ATOM 1964 C CA . PRO B 1 47 ? -5.543 -19.109 -9.281 1 88.06 47 PRO B CA 1
ATOM 1965 C C . PRO B 1 47 ? -6.562 -18.109 -8.75 1 88.06 47 PRO B C 1
ATOM 1967 O O . PRO B 1 47 ? -6.203 -16.984 -8.406 1 88.06 47 PRO B O 1
ATOM 1970 N N . PRO B 1 48 ? -7.82 -18.547 -8.711 1 90.25 48 PRO B N 1
ATOM 1971 C CA . PRO B 1 48 ? -8.906 -17.656 -8.305 1 90.25 48 PRO B CA 1
ATOM 1972 C C . PRO B 1 48 ? -8.664 -17.016 -6.938 1 90.25 48 PRO B C 1
ATOM 1974 O O . PRO B 1 48 ? -9.008 -15.852 -6.723 1 90.25 48 PRO B O 1
ATOM 1977 N N . GLN B 1 49 ? -8.07 -17.734 -6.031 1 91 49 GLN B N 1
ATOM 1978 C CA . GLN B 1 49 ? -7.812 -17.188 -4.703 1 91 49 GLN B CA 1
ATOM 1979 C C . GLN B 1 49 ? -6.801 -16.047 -4.766 1 91 49 GLN B C 1
ATOM 1981 O O . GLN B 1 49 ? -6.875 -15.094 -3.982 1 91 49 GLN B O 1
ATOM 1986 N N . TRP B 1 50 ? -5.879 -16.141 -5.707 1 91.31 50 TRP B N 1
ATOM 1987 C CA . TRP B 1 50 ? -4.891 -15.078 -5.867 1 91.31 50 TRP B CA 1
ATOM 1988 C C . TRP B 1 50 ? -5.504 -13.852 -6.539 1 91.31 50 TRP B C 1
ATOM 1990 O O . TRP B 1 50 ? -5.148 -12.719 -6.223 1 91.31 50 TRP B O 1
ATOM 2000 N N . VAL B 1 51 ? -6.383 -14.117 -7.434 1 93.69 51 VAL B N 1
ATOM 2001 C CA . VAL B 1 51 ? -7.105 -13.016 -8.062 1 93.69 51 VAL B CA 1
ATOM 2002 C C . VAL B 1 51 ? -7.84 -12.203 -6.992 1 93.69 51 VAL B C 1
ATOM 2004 O O . VAL B 1 51 ? -7.734 -10.977 -6.953 1 93.69 51 VAL B O 1
ATOM 2007 N N . ALA B 1 52 ? -8.539 -12.93 -6.148 1 94.88 52 ALA B N 1
ATOM 2008 C CA . ALA B 1 52 ? -9.281 -12.289 -5.066 1 94.88 52 ALA B CA 1
ATOM 2009 C C . ALA B 1 52 ? -8.336 -11.586 -4.098 1 94.88 52 ALA B C 1
ATOM 2011 O O . ALA B 1 52 ? -8.633 -10.484 -3.631 1 94.88 52 ALA B O 1
ATOM 2012 N N . ALA B 1 53 ? -7.219 -12.203 -3.775 1 94.75 53 ALA B N 1
ATOM 2013 C CA . ALA B 1 53 ? -6.238 -11.609 -2.871 1 94.75 53 ALA B CA 1
ATOM 2014 C C . ALA B 1 53 ? -5.711 -10.289 -3.426 1 94.75 53 ALA B C 1
ATOM 2016 O O . ALA B 1 53 ? -5.613 -9.297 -2.697 1 94.75 53 ALA B O 1
ATOM 2017 N N . ILE B 1 54 ? -5.379 -10.258 -4.699 1 95.5 54 ILE B N 1
ATOM 2018 C CA . ILE B 1 54 ? -4.852 -9.062 -5.348 1 95.5 54 ILE B CA 1
ATOM 2019 C C . ILE B 1 54 ? -5.895 -7.953 -5.301 1 95.5 54 ILE B C 1
ATOM 2021 O O . ILE B 1 54 ? -5.574 -6.809 -4.965 1 95.5 54 ILE B O 1
ATOM 2025 N N . PHE B 1 55 ? -7.141 -8.281 -5.598 1 96.94 55 PHE B N 1
ATOM 2026 C CA . PHE B 1 55 ? -8.211 -7.297 -5.582 1 96.94 55 PHE B CA 1
ATOM 2027 C C . PHE B 1 55 ? -8.391 -6.711 -4.184 1 96.94 55 PHE B C 1
ATOM 2029 O O . PHE B 1 55 ? -8.43 -5.492 -4.02 1 96.94 55 PHE B O 1
ATOM 2036 N N . TRP B 1 56 ? -8.5 -7.508 -3.189 1 97.12 56 TRP B N 1
ATOM 2037 C CA . TRP B 1 56 ? -8.805 -7.055 -1.836 1 97.12 56 TRP B CA 1
ATOM 2038 C C . TRP B 1 56 ? -7.605 -6.336 -1.22 1 97.12 56 TRP B C 1
ATOM 2040 O O . TRP B 1 56 ? -7.773 -5.375 -0.463 1 97.12 56 TRP B O 1
ATOM 2050 N N . LEU B 1 57 ? -6.402 -6.82 -1.49 1 94.94 57 LEU B N 1
ATOM 2051 C CA . LEU B 1 57 ? -5.223 -6.117 -1.004 1 94.94 57 LEU B CA 1
ATOM 2052 C C . LEU B 1 57 ? -5.09 -4.75 -1.666 1 94.94 57 LEU B C 1
ATOM 2054 O O . LEU B 1 57 ? -4.785 -3.76 -0.998 1 94.94 57 LEU B O 1
ATOM 2058 N N . ALA B 1 58 ? -5.25 -4.73 -2.986 1 94.75 58 ALA B N 1
ATOM 2059 C CA . ALA B 1 58 ? -5.254 -3.447 -3.686 1 94.75 58 ALA B CA 1
ATOM 2060 C C . ALA B 1 58 ? -6.289 -2.498 -3.088 1 94.75 58 ALA B C 1
ATOM 2062 O O . ALA B 1 58 ? -6.02 -1.31 -2.906 1 94.75 58 ALA B O 1
ATOM 2063 N N . SER B 1 59 ? -7.441 -3.016 -2.754 1 96.06 59 SER B N 1
ATOM 2064 C CA . SER B 1 59 ? -8.508 -2.232 -2.145 1 96.06 59 SER B CA 1
ATOM 2065 C C . SER B 1 59 ? -8.102 -1.716 -0.769 1 96.06 59 SER B C 1
ATOM 2067 O O . SER B 1 59 ? -8.32 -0.545 -0.45 1 96.06 59 SER B O 1
ATOM 2069 N N . ALA B 1 60 ? -7.523 -2.6 -0.005 1 92.81 60 ALA B N 1
ATOM 2070 C CA . ALA B 1 60 ? -7.113 -2.236 1.348 1 92.81 60 ALA B CA 1
ATOM 2071 C C . ALA B 1 60 ? -6.051 -1.138 1.321 1 92.81 60 ALA B C 1
ATOM 2073 O O . ALA B 1 60 ? -6.133 -0.168 2.078 1 92.81 60 ALA B O 1
ATOM 2074 N N . PHE B 1 61 ? -5.121 -1.307 0.431 1 87.81 61 PHE B N 1
ATOM 2075 C CA . PHE B 1 61 ? -4.059 -0.313 0.328 1 87.81 61 PHE B CA 1
ATOM 2076 C C . PHE B 1 61 ? -4.609 1.02 -0.164 1 87.81 61 PHE B C 1
ATOM 2078 O O . PHE B 1 61 ? -4.223 2.08 0.334 1 87.81 61 PHE B O 1
ATOM 2085 N N . SER B 1 62 ? -5.453 0.967 -1.132 1 89.62 62 SER B N 1
ATOM 2086 C CA . SER B 1 62 ? -6.098 2.176 -1.637 1 89.62 62 SER B CA 1
ATOM 2087 C C . SER B 1 62 ? -6.867 2.893 -0.534 1 89.62 62 SER B C 1
ATOM 2089 O O . SER B 1 62 ? -6.828 4.121 -0.44 1 89.62 62 SER B O 1
ATOM 2091 N N . LEU B 1 63 ? -7.52 2.098 0.237 1 91.06 63 LEU B N 1
ATOM 2092 C CA . LEU B 1 63 ? -8.32 2.652 1.322 1 91.06 63 LEU B CA 1
ATOM 2093 C C . LEU B 1 63 ? -7.441 3.381 2.332 1 91.06 63 LEU B C 1
ATOM 2095 O O . LEU B 1 63 ? -7.816 4.441 2.836 1 91.06 63 LEU B O 1
ATOM 2099 N N . ILE B 1 64 ? -6.375 2.777 2.633 1 83.81 64 ILE B N 1
ATOM 2100 C CA . ILE B 1 64 ? -5.445 3.398 3.572 1 83.81 64 ILE B CA 1
ATOM 2101 C C . ILE B 1 64 ? -5.004 4.758 3.037 1 83.81 64 ILE B C 1
ATOM 2103 O O . ILE B 1 64 ? -4.992 5.746 3.775 1 83.81 64 ILE B O 1
ATOM 2107 N N . LEU B 1 65 ? -4.707 4.832 1.78 1 80 65 LEU B N 1
ATOM 2108 C CA . LEU B 1 65 ? -4.277 6.086 1.172 1 80 65 LEU B CA 1
ATOM 2109 C C . LEU B 1 65 ? -5.41 7.105 1.162 1 80 65 LEU B C 1
ATOM 2111 O O . LEU B 1 65 ? -5.184 8.297 1.384 1 80 65 LEU B O 1
ATOM 2115 N N . ILE B 1 66 ? -6.586 6.656 0.9 1 87.12 66 ILE B N 1
ATOM 2116 C CA . ILE B 1 66 ? -7.762 7.52 0.88 1 87.12 66 ILE B CA 1
ATOM 2117 C C . ILE B 1 66 ? -7.949 8.172 2.25 1 87.12 66 ILE B C 1
ATOM 2119 O O . ILE B 1 66 ? -8.102 9.391 2.348 1 87.12 66 ILE B O 1
ATOM 2123 N N . PHE B 1 67 ? -7.867 7.445 3.281 1 87.31 67 PHE B N 1
ATOM 2124 C CA . PHE B 1 67 ? -8.109 7.98 4.613 1 87.31 67 PHE B CA 1
ATOM 2125 C C . PHE B 1 67 ? -6.93 8.828 5.074 1 87.31 67 PHE B C 1
ATOM 2127 O O . PHE B 1 67 ? -7.117 9.828 5.773 1 87.31 67 PHE B O 1
ATOM 2134 N N . ASN B 1 68 ? -5.695 8.375 4.738 1 78.31 68 ASN B N 1
ATOM 2135 C CA . ASN B 1 68 ? -4.551 9.227 5.047 1 78.31 68 ASN B CA 1
ATOM 2136 C C . ASN B 1 68 ? -4.695 10.609 4.41 1 78.31 68 ASN B C 1
ATOM 2138 O O . ASN B 1 68 ? -4.414 11.625 5.055 1 78.31 68 ASN B O 1
ATOM 2142 N N . THR B 1 69 ? -5.098 10.625 3.174 1 80.25 69 THR B N 1
ATOM 2143 C CA . THR B 1 69 ? -5.281 11.891 2.471 1 80.25 69 THR B CA 1
ATOM 2144 C C . THR B 1 69 ? -6.414 12.695 3.098 1 80.25 69 THR B C 1
ATOM 2146 O O . THR B 1 69 ? -6.27 13.898 3.326 1 80.25 69 THR B O 1
ATOM 2149 N N . LEU B 1 70 ? -7.516 12.039 3.377 1 85.5 70 LEU B N 1
ATOM 2150 C CA . LEU B 1 70 ? -8.688 12.695 3.941 1 85.5 70 LEU B CA 1
ATOM 2151 C C . LEU B 1 70 ? -8.352 13.367 5.27 1 85.5 70 LEU B C 1
ATOM 2153 O O . LEU B 1 70 ? -8.641 14.547 5.465 1 85.5 70 LEU B O 1
ATOM 2157 N N . PHE B 1 71 ? -7.719 12.711 6.152 1 82.69 71 PHE B N 1
ATOM 2158 C CA . PHE B 1 71 ? -7.438 13.234 7.484 1 82.69 71 PHE B CA 1
ATOM 2159 C C . PHE B 1 71 ? -6.285 14.234 7.438 1 82.69 71 PHE B C 1
ATOM 2161 O O . PHE B 1 71 ? -6.254 15.188 8.211 1 82.69 71 PHE B O 1
ATOM 2168 N N . SER B 1 72 ? -5.355 14 6.539 1 77.31 72 SER B N 1
ATOM 2169 C CA . SER B 1 72 ? -4.293 14.984 6.355 1 77.31 72 SER B CA 1
ATOM 2170 C C . SER B 1 72 ? -4.852 16.328 5.891 1 77.31 72 SER B C 1
ATOM 2172 O O . SER B 1 72 ? -4.461 17.375 6.402 1 77.31 72 SER B O 1
ATOM 2174 N N . LEU B 1 73 ? -5.758 16.312 4.945 1 79.56 73 LEU B N 1
ATOM 2175 C CA . LEU B 1 73 ? -6.375 17.531 4.43 1 79.56 73 LEU B CA 1
ATOM 2176 C C . LEU B 1 73 ? -7.191 18.219 5.512 1 79.56 73 LEU B C 1
ATOM 2178 O O . LEU B 1 73 ? -7.23 19.453 5.57 1 79.56 73 LEU B O 1
ATOM 2182 N N . GLU B 1 74 ? -7.801 17.438 6.293 1 81.06 74 GLU B N 1
ATOM 2183 C CA . GLU B 1 74 ? -8.555 18.016 7.406 1 81.06 74 GLU B CA 1
ATOM 2184 C C . GLU B 1 74 ? -7.629 18.703 8.406 1 81.06 74 GLU B C 1
ATOM 2186 O O . GLU B 1 74 ? -7.965 19.766 8.93 1 81.06 74 GLU B O 1
ATOM 2191 N N . GLU B 1 75 ? -6.586 18.078 8.664 1 76.06 75 GLU B N 1
ATOM 2192 C CA . GLU B 1 75 ? -5.609 18.656 9.578 1 76.06 75 GLU B CA 1
ATOM 2193 C C . GLU B 1 75 ? -5.008 19.938 9 1 76.06 75 GLU B C 1
ATOM 2195 O O . GLU B 1 75 ? -4.879 20.938 9.703 1 76.06 75 GLU B O 1
ATOM 2200 N N . ASP B 1 76 ? -4.727 19.938 7.777 1 73.31 76 ASP B N 1
ATOM 2201 C CA . ASP B 1 76 ? -4.133 21.078 7.098 1 73.31 76 ASP B CA 1
ATOM 2202 C C . ASP B 1 76 ? -5.086 22.266 7.105 1 73.31 76 ASP B C 1
ATOM 2204 O O . ASP B 1 76 ? -4.648 23.422 7.191 1 73.31 76 ASP B O 1
ATOM 2208 N N . ASN B 1 77 ? -6.312 21.922 7.027 1 76.69 77 ASN B N 1
ATOM 2209 C CA . ASN B 1 77 ? -7.312 22.984 6.969 1 76.69 77 ASN B CA 1
ATOM 2210 C C . ASN B 1 77 ? -7.852 23.328 8.352 1 76.69 77 ASN B C 1
ATOM 2212 O O . ASN B 1 77 ? -8.781 24.125 8.484 1 76.69 77 ASN B O 1
ATOM 2216 N N . ASN B 1 78 ? -7.254 22.719 9.367 1 78.75 78 ASN B N 1
ATOM 2217 C CA . ASN B 1 78 ? -7.707 22.875 10.742 1 78.75 78 ASN B CA 1
ATOM 2218 C C . ASN B 1 78 ? -9.211 22.656 10.875 1 78.75 78 ASN B C 1
ATOM 2220 O O . ASN B 1 78 ? -9.898 23.406 11.562 1 78.75 78 ASN B O 1
ATOM 2224 N N . ALA B 1 79 ? -9.672 21.828 10.125 1 80.06 79 ALA B N 1
ATOM 2225 C CA . ALA B 1 79 ? -11.102 21.562 10.062 1 80.06 79 ALA B CA 1
ATOM 2226 C C . ALA B 1 79 ? -11.578 20.812 11.297 1 80.06 79 ALA B C 1
ATOM 2228 O O . ALA B 1 79 ? -12.773 20.781 11.602 1 80.06 79 ALA B O 1
ATOM 2229 N N . ARG B 1 80 ? -10.656 20.266 12 1 77.19 80 ARG B N 1
ATOM 2230 C CA . ARG B 1 80 ? -11 19.453 13.164 1 77.19 80 ARG B CA 1
ATOM 2231 C C . ARG B 1 80 ? -11.727 20.266 14.219 1 77.19 80 ARG B C 1
ATOM 2233 O O . ARG B 1 80 ?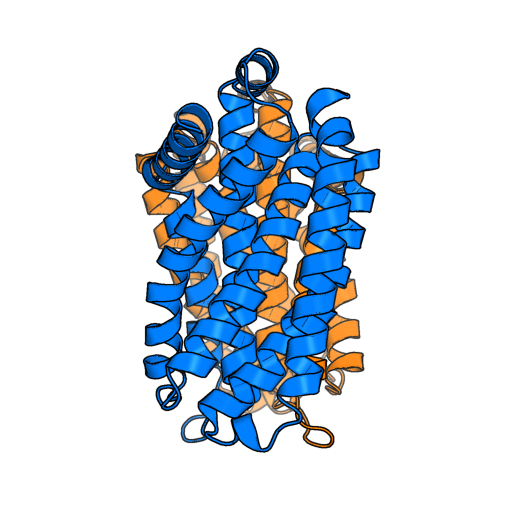 -12.742 19.844 14.758 1 77.19 80 ARG B O 1
ATOM 2240 N N . THR B 1 81 ? -11.242 21.422 14.461 1 76 81 THR B N 1
ATOM 2241 C CA . THR B 1 81 ? -11.852 22.297 15.453 1 76 81 THR B CA 1
ATOM 2242 C C . THR B 1 81 ? -13.266 22.688 15.031 1 76 81 THR B C 1
ATOM 2244 O O . THR B 1 81 ? -14.18 22.719 15.859 1 76 81 THR B O 1
ATOM 2247 N N . GLY B 1 82 ? -13.391 22.891 13.781 1 79.31 82 GLY B N 1
ATOM 2248 C CA . GLY B 1 82 ? -14.711 23.219 13.273 1 79.31 82 GLY B CA 1
ATOM 2249 C C . GLY B 1 82 ? -15.703 22.078 13.406 1 79.31 82 GLY B C 1
ATOM 2250 O O . GLY B 1 82 ? -16.875 22.297 13.719 1 79.31 82 GLY B O 1
ATOM 2251 N N . LEU B 1 83 ? -15.227 20.953 13.234 1 80.5 83 LEU B N 1
ATOM 2252 C CA . LEU B 1 83 ? -16.094 19.781 13.312 1 80.5 83 LEU B CA 1
ATOM 2253 C C . LEU B 1 83 ? -16.484 19.484 14.758 1 80.5 83 LEU B C 1
ATOM 2255 O O . LEU B 1 83 ? -17.609 19.062 15.031 1 80.5 83 LEU B O 1
ATOM 2259 N N . LEU B 1 84 ? -15.531 19.75 15.609 1 77.94 84 LEU B N 1
ATOM 2260 C CA . LEU B 1 84 ? -15.812 19.547 17.031 1 77.94 84 LEU B CA 1
ATOM 2261 C C . LEU B 1 84 ? -16.844 20.547 17.531 1 77.94 84 LEU B C 1
ATOM 2263 O O . LEU B 1 84 ? -17.562 20.281 18.5 1 77.94 84 LEU B O 1
ATOM 2267 N N . LEU B 1 85 ? -16.906 21.641 16.797 1 77.81 85 LEU B N 1
ATOM 2268 C CA . LEU B 1 85 ? -17.859 22.688 17.188 1 77.81 85 LEU B CA 1
ATOM 2269 C C . LEU B 1 85 ? -19.172 22.516 16.438 1 77.81 85 LEU B C 1
ATOM 2271 O O . LEU B 1 85 ? -20.156 23.219 16.734 1 77.81 85 LEU B O 1
ATOM 2275 N N . SER B 1 86 ? -19.156 21.625 15.586 1 81.56 86 SER B N 1
ATOM 2276 C CA . SER B 1 86 ? -20.359 21.391 14.789 1 81.56 86 SER B CA 1
ATOM 2277 C C . SER B 1 86 ? -21.438 20.672 15.609 1 81.56 86 SER B C 1
ATOM 2279 O O . SER B 1 86 ? -21.125 20.078 16.641 1 81.56 86 SER B O 1
ATOM 2281 N N . PRO B 1 87 ? -22.656 20.781 15.148 1 86.44 87 PRO B N 1
ATOM 2282 C CA . PRO B 1 87 ? -23.734 20.125 15.891 1 86.44 87 PRO B CA 1
ATOM 2283 C C . PRO B 1 87 ? -23.703 18.609 15.75 1 86.44 87 PRO B C 1
ATOM 2285 O O . PRO B 1 87 ? -24.5 17.906 16.406 1 86.44 87 PRO B O 1
ATOM 2288 N N . LEU B 1 88 ? -22.781 18.125 15.062 1 88.62 88 LEU B N 1
ATOM 2289 C CA . LEU B 1 88 ? -22.703 16.672 14.844 1 88.62 88 LEU B CA 1
ATOM 2290 C C . LEU B 1 88 ? -22 15.984 16 1 88.62 88 LEU B C 1
ATOM 2292 O O . LEU B 1 88 ? -21 16.5 16.516 1 88.62 88 LEU B O 1
ATOM 2296 N N . SER B 1 89 ? -22.641 14.875 16.422 1 89.19 89 SER B N 1
ATOM 2297 C CA . SER B 1 89 ? -21.969 14.055 17.422 1 89.19 89 SER B CA 1
ATOM 2298 C C . SER B 1 89 ? -20.688 13.438 16.844 1 89.19 89 SER B C 1
ATOM 2300 O O . SER B 1 89 ? -20.562 13.273 15.633 1 89.19 89 SER B O 1
ATOM 2302 N N . PRO B 1 90 ? -19.75 13.062 17.672 1 88.31 90 PRO B N 1
ATOM 2303 C CA . PRO B 1 90 ? -18.547 12.398 17.188 1 88.31 90 PRO B CA 1
ATOM 2304 C C . PRO B 1 90 ? -18.844 11.117 16.422 1 88.31 90 PRO B C 1
ATOM 2306 O O . PRO B 1 90 ? -18.125 10.781 15.469 1 88.31 90 PRO B O 1
ATOM 2309 N N . GLN B 1 91 ? -19.891 10.469 16.812 1 90.75 91 GLN B N 1
ATOM 2310 C CA . GLN B 1 91 ? -20.281 9.25 16.109 1 90.75 91 GLN B CA 1
ATOM 2311 C C . GLN B 1 91 ? -20.781 9.555 14.703 1 90.75 91 GLN B C 1
ATOM 2313 O O . GLN B 1 91 ? -20.516 8.797 13.773 1 90.75 91 GLN B O 1
ATOM 2318 N N . ALA B 1 92 ? -21.438 10.641 14.602 1 91.62 92 ALA B N 1
ATOM 2319 C CA . ALA B 1 92 ? -21.922 11.055 13.289 1 91.62 92 ALA B CA 1
ATOM 2320 C C . ALA B 1 92 ? -20.781 11.469 12.375 1 91.62 92 ALA B C 1
ATOM 2322 O O . ALA B 1 92 ? -20.797 11.195 11.172 1 91.62 92 ALA B O 1
ATOM 2323 N N . VAL B 1 93 ? -19.828 12.102 12.961 1 90 93 VAL B N 1
ATOM 2324 C CA . VAL B 1 93 ? -18.641 12.5 12.203 1 90 93 VAL B CA 1
ATOM 2325 C C . VAL B 1 93 ? -17.906 11.258 11.711 1 90 93 VAL B C 1
ATOM 2327 O O . VAL B 1 93 ? -17.516 11.188 10.547 1 90 93 VAL B O 1
ATOM 2330 N N . TRP B 1 94 ? -17.766 10.312 12.586 1 91.12 94 TRP B N 1
ATOM 2331 C CA . TRP B 1 94 ? -17.125 9.062 12.219 1 91.12 94 TRP B CA 1
ATOM 2332 C C . TRP B 1 94 ? -17.859 8.383 11.07 1 91.12 94 TRP B C 1
ATOM 2334 O O . TRP B 1 94 ? -17.234 7.918 10.109 1 91.12 94 TRP B O 1
ATOM 2344 N N . LEU B 1 95 ? -19.172 8.32 11.211 1 93.75 95 LEU B N 1
ATOM 2345 C CA . LEU B 1 95 ? -19.969 7.672 10.188 1 93.75 95 LEU B CA 1
ATOM 2346 C C . LEU B 1 95 ? -19.828 8.383 8.852 1 93.75 95 LEU B C 1
ATOM 2348 O O . LEU B 1 95 ? -19.766 7.738 7.801 1 93.75 95 LEU B O 1
ATOM 2352 N N . ALA B 1 96 ? -19.812 9.656 8.93 1 93.25 96 ALA B N 1
ATOM 2353 C CA . ALA B 1 96 ? -19.641 10.43 7.707 1 93.25 96 ALA B CA 1
ATOM 2354 C C . ALA B 1 96 ? -18.281 10.133 7.055 1 93.25 96 ALA B C 1
ATOM 2356 O O . ALA B 1 96 ? -18.203 9.984 5.832 1 93.25 96 ALA B O 1
ATOM 2357 N N . LYS B 1 97 ? -17.281 10.031 7.848 1 92.94 97 LYS B N 1
ATOM 2358 C CA . LYS B 1 97 ? -15.961 9.711 7.336 1 92.94 97 LYS B CA 1
ATOM 2359 C C . LYS B 1 97 ? -15.938 8.312 6.719 1 92.94 97 LYS B C 1
ATOM 2361 O O . LYS B 1 97 ? -15.336 8.102 5.66 1 92.94 97 LYS B O 1
ATOM 2366 N N . ALA B 1 98 ? -16.5 7.434 7.438 1 95.19 98 ALA B N 1
ATOM 2367 C CA . ALA B 1 98 ? -16.547 6.055 6.953 1 95.19 98 ALA B CA 1
ATOM 2368 C C . ALA B 1 98 ? -17.266 5.969 5.613 1 95.19 98 ALA B C 1
ATOM 2370 O O . ALA B 1 98 ? -16.766 5.359 4.664 1 95.19 98 ALA B O 1
ATOM 2371 N N . LEU B 1 99 ? -18.375 6.621 5.5 1 96.44 99 LEU B N 1
ATOM 2372 C CA . LEU B 1 99 ? -19.188 6.566 4.285 1 96.44 99 LEU B CA 1
ATOM 2373 C C . LEU B 1 99 ? -18.516 7.344 3.154 1 96.44 99 LEU B C 1
ATOM 2375 O O . LEU B 1 99 ? -18.547 6.914 1.998 1 96.44 99 LEU B O 1
ATOM 2379 N N . GLY B 1 100 ? -17.969 8.461 3.52 1 95.56 100 GLY B N 1
ATOM 2380 C CA . GLY B 1 100 ? -17.219 9.203 2.516 1 95.56 100 GLY B CA 1
ATOM 2381 C C . GLY B 1 100 ? -16.062 8.414 1.929 1 95.56 100 GLY B C 1
ATOM 2382 O O . GLY B 1 100 ? -15.906 8.344 0.708 1 95.56 100 GLY B O 1
ATOM 2383 N N . GLY B 1 101 ? -15.305 7.812 2.82 1 94.75 101 GLY B N 1
ATOM 2384 C CA . GLY B 1 101 ? -14.227 6.938 2.383 1 94.75 101 GLY B CA 1
ATOM 2385 C C . GLY B 1 101 ? -14.719 5.73 1.605 1 94.75 101 GLY B C 1
ATOM 2386 O O . GLY B 1 101 ? -14.055 5.277 0.669 1 94.75 101 GLY B O 1
ATOM 2387 N N . GLY B 1 102 ? -15.844 5.25 2.018 1 96.81 102 GLY B N 1
ATOM 2388 C CA . GLY B 1 102 ? -16.453 4.129 1.319 1 96.81 102 GLY B CA 1
ATOM 2389 C C . GLY B 1 102 ? -16.812 4.445 -0.118 1 96.81 102 GLY B C 1
ATOM 2390 O O . GLY B 1 102 ? -16.609 3.623 -1.013 1 96.81 102 GLY B O 1
ATOM 2391 N N . VAL B 1 103 ? -17.359 5.602 -0.309 1 96.56 103 VAL B N 1
ATOM 2392 C CA . VAL B 1 103 ? -17.719 6.031 -1.656 1 96.56 103 VAL B CA 1
ATOM 2393 C C . VAL B 1 103 ? -16.469 6.121 -2.521 1 96.56 103 VAL B C 1
ATOM 2395 O O . VAL B 1 103 ? -16.453 5.637 -3.658 1 96.56 103 VAL B O 1
ATOM 2398 N N . LEU B 1 104 ? -15.453 6.672 -1.989 1 95.81 104 LEU B N 1
ATOM 2399 C CA . LEU B 1 104 ? -14.195 6.812 -2.719 1 95.81 104 LEU B CA 1
ATOM 2400 C C . LEU B 1 104 ? -13.578 5.449 -3.004 1 95.81 104 LEU B C 1
ATOM 2402 O O . LEU B 1 104 ? -13.016 5.23 -4.082 1 95.81 104 LEU B O 1
ATOM 2406 N N . LEU B 1 105 ? -13.688 4.555 -2.068 1 96.56 105 LEU B N 1
ATOM 2407 C CA . LEU B 1 105 ? -13.18 3.201 -2.268 1 96.56 105 LEU B CA 1
ATOM 2408 C C . LEU B 1 105 ? -13.914 2.506 -3.404 1 96.56 105 LEU B C 1
ATOM 2410 O O . LEU B 1 105 ? -13.297 1.819 -4.223 1 96.56 105 LEU B O 1
ATOM 2414 N N . LEU B 1 106 ? -15.234 2.701 -3.439 1 97.31 106 LEU B N 1
ATOM 2415 C CA . LEU B 1 106 ? -16.031 2.094 -4.5 1 97.31 106 LEU B CA 1
ATOM 2416 C C . LEU B 1 106 ? -15.617 2.631 -5.867 1 97.31 106 LEU B C 1
ATOM 2418 O O . LEU B 1 106 ? -15.602 1.892 -6.852 1 97.31 106 LEU B O 1
ATOM 2422 N N . VAL B 1 107 ? -15.305 3.85 -5.906 1 95.56 107 VAL B N 1
ATOM 2423 C CA . VAL B 1 107 ? -14.836 4.445 -7.152 1 95.56 107 VAL B CA 1
ATOM 2424 C C . VAL B 1 107 ? -13.531 3.785 -7.586 1 95.56 107 VAL B C 1
ATOM 2426 O O . VAL B 1 107 ? -13.383 3.393 -8.742 1 95.56 107 VAL B O 1
ATOM 2429 N N . VAL B 1 108 ? -12.648 3.617 -6.691 1 95.44 108 VAL B N 1
ATOM 2430 C CA . VAL B 1 108 ? -11.359 2.988 -6.984 1 95.44 108 VAL B CA 1
ATOM 2431 C C . VAL B 1 108 ? -11.578 1.53 -7.387 1 95.44 108 VAL B C 1
ATOM 2433 O O . VAL B 1 108 ? -10.977 1.048 -8.344 1 95.44 108 VAL B O 1
ATOM 2436 N N . GLN B 1 109 ? -12.477 0.827 -6.676 1 97.5 109 GLN B N 1
ATOM 2437 C CA . GLN B 1 109 ? -12.742 -0.583 -6.938 1 97.5 109 GLN B CA 1
ATOM 2438 C C . GLN B 1 109 ? -13.391 -0.773 -8.305 1 97.5 109 GLN B C 1
ATOM 2440 O O . GLN B 1 109 ? -13.227 -1.817 -8.938 1 97.5 109 GLN B O 1
ATOM 2445 N N . SER B 1 110 ? -14.141 0.255 -8.758 1 96.94 110 SER B N 1
ATOM 2446 C CA . SER B 1 110 ? -14.742 0.191 -10.078 1 96.94 110 SER B CA 1
ATOM 2447 C C . SER B 1 110 ? -13.68 0.18 -11.172 1 96.94 110 SER B C 1
ATOM 2449 O O . SER B 1 110 ? -13.93 -0.288 -12.289 1 96.94 110 SER B O 1
ATOM 2451 N N . ILE B 1 111 ? -12.516 0.635 -10.867 1 96.12 111 ILE B N 1
ATOM 2452 C CA . ILE B 1 111 ? -11.383 0.596 -11.789 1 96.12 111 ILE B CA 1
ATOM 2453 C C . ILE B 1 111 ? -10.594 -0.698 -11.586 1 96.12 111 ILE B C 1
ATOM 2455 O O . ILE B 1 111 ? -10.195 -1.347 -12.555 1 96.12 111 ILE B O 1
ATOM 2459 N N . LEU B 1 112 ? -10.43 -1.11 -10.367 1 96.62 112 LEU B N 1
ATOM 2460 C CA . LEU B 1 112 ? -9.609 -2.27 -10.023 1 96.62 112 LEU B CA 1
ATOM 2461 C C . LEU B 1 112 ? -10.266 -3.559 -10.516 1 96.62 112 LEU B C 1
ATOM 2463 O O . LEU B 1 112 ? -9.578 -4.48 -10.953 1 96.62 112 LEU B O 1
ATOM 2467 N N . TYR B 1 113 ? -11.602 -3.625 -10.422 1 96.62 113 TYR B N 1
ATOM 2468 C CA . TYR B 1 113 ? -12.305 -4.848 -10.781 1 96.62 113 TYR B CA 1
ATOM 2469 C C . TYR B 1 113 ? -12.086 -5.191 -12.258 1 96.62 113 TYR B C 1
ATOM 2471 O O . TYR B 1 113 ? -11.633 -6.293 -12.578 1 96.62 113 TYR B O 1
ATOM 2479 N N . PRO B 1 114 ? -12.359 -4.27 -13.172 1 96.06 114 PRO B N 1
ATOM 2480 C CA . PRO B 1 114 ? -12.062 -4.586 -14.578 1 96.06 114 PRO B CA 1
ATOM 2481 C C . PRO B 1 114 ? -10.578 -4.848 -14.82 1 96.06 114 PRO B C 1
ATOM 2483 O O . PRO B 1 114 ? -10.227 -5.656 -15.68 1 96.06 114 PRO B O 1
ATOM 2486 N N . ALA B 1 115 ? -9.695 -4.211 -14.117 1 95.75 115 ALA B N 1
ATOM 2487 C CA . ALA B 1 115 ? -8.258 -4.418 -14.266 1 95.75 115 ALA B CA 1
ATOM 2488 C C . ALA B 1 115 ? -7.875 -5.852 -13.914 1 95.75 115 ALA B C 1
ATOM 2490 O O . ALA B 1 115 ? -7.098 -6.488 -14.641 1 95.75 115 ALA B O 1
ATOM 2491 N N . VAL B 1 116 ? -8.445 -6.336 -12.836 1 94.75 116 VAL B N 1
ATOM 2492 C CA . VAL B 1 116 ? -8.133 -7.695 -12.414 1 94.75 116 VAL B CA 1
ATOM 2493 C C . VAL B 1 116 ? -8.641 -8.695 -13.453 1 94.75 116 VAL B C 1
ATOM 2495 O O . VAL B 1 116 ? -7.969 -9.68 -13.758 1 94.75 116 VAL B O 1
ATOM 2498 N N . ILE B 1 117 ? -9.812 -8.445 -14.031 1 92.75 117 ILE B N 1
ATOM 2499 C CA . ILE B 1 117 ? -10.398 -9.32 -15.039 1 92.75 117 ILE B CA 1
ATOM 2500 C C . ILE B 1 117 ? -9.531 -9.312 -16.297 1 92.75 117 ILE B C 1
ATOM 2502 O O . ILE B 1 117 ? -9.172 -10.367 -16.828 1 92.75 117 ILE B O 1
ATOM 2506 N N . VAL B 1 118 ? -9.117 -8.211 -16.703 1 92.31 118 VAL B N 1
ATOM 2507 C CA . VAL B 1 118 ? -8.414 -8.055 -17.969 1 92.31 118 VAL B CA 1
ATOM 2508 C C . VAL B 1 118 ? -6.965 -8.5 -17.812 1 92.31 118 VAL B C 1
ATOM 2510 O O . VAL B 1 118 ? -6.457 -9.281 -18.625 1 92.31 118 VAL B O 1
ATOM 2513 N N . PHE B 1 119 ? -6.312 -8.109 -16.75 1 91.38 119 PHE B N 1
ATOM 2514 C CA . PHE B 1 119 ? -4.867 -8.297 -16.641 1 91.38 119 PHE B CA 1
ATOM 2515 C C . PHE B 1 119 ? -4.539 -9.656 -16.047 1 91.38 119 PHE B C 1
ATOM 2517 O O . PHE B 1 119 ? -3.506 -10.25 -16.359 1 91.38 119 PHE B O 1
ATOM 2524 N N . LEU B 1 120 ? -5.43 -10.133 -15.227 1 91.81 120 LEU B N 1
ATOM 2525 C CA . LEU B 1 120 ? -5.129 -11.414 -14.594 1 91.81 120 LEU B CA 1
ATOM 2526 C C . LEU B 1 120 ? -5.879 -12.547 -15.289 1 91.81 120 LEU B C 1
ATOM 2528 O O . LEU B 1 120 ? -5.707 -13.719 -14.938 1 91.81 120 LEU B O 1
ATOM 2532 N N . GLY B 1 121 ? -6.719 -12.188 -16.219 1 87.31 121 GLY B N 1
ATOM 2533 C CA . GLY B 1 121 ? -7.43 -13.195 -16.984 1 87.31 121 GLY B CA 1
ATOM 2534 C C . GLY B 1 121 ? -8.5 -13.914 -16.172 1 87.31 121 GLY B C 1
ATOM 2535 O O . GLY B 1 121 ? -8.758 -15.094 -16.391 1 87.31 121 GLY B O 1
ATOM 2536 N N . ALA B 1 122 ? -8.953 -13.305 -15.219 1 87.38 122 ALA B N 1
ATOM 2537 C CA . ALA B 1 122 ? -10.008 -13.898 -14.391 1 87.38 122 ALA B CA 1
ATOM 2538 C C . ALA B 1 122 ? -11.359 -13.805 -15.078 1 87.38 122 ALA B C 1
ATOM 2540 O O . ALA B 1 122 ? -11.609 -12.875 -15.852 1 87.38 122 ALA B O 1
ATOM 2541 N N . ALA B 1 123 ? -12.172 -14.789 -14.875 1 85.31 123 ALA B N 1
ATOM 2542 C CA . ALA B 1 123 ? -13.547 -14.703 -15.359 1 85.31 123 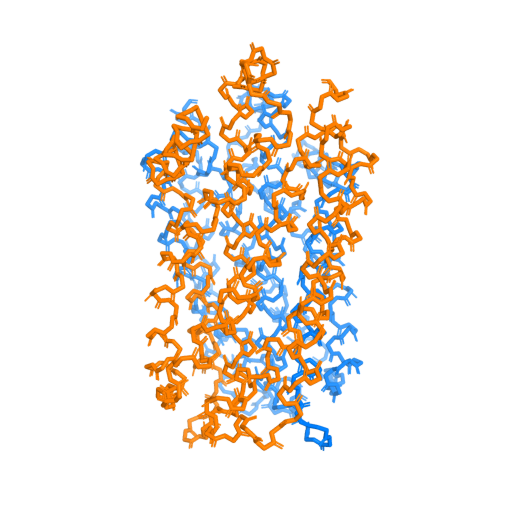ALA B CA 1
ATOM 2543 C C . ALA B 1 123 ? -14.367 -13.734 -14.516 1 85.31 123 ALA B C 1
ATOM 2545 O O . ALA B 1 123 ? -14.18 -13.641 -13.305 1 85.31 123 ALA B O 1
ATOM 2546 N N . PRO B 1 124 ? -15.242 -13.039 -15.211 1 87.62 124 PRO B N 1
ATOM 2547 C CA . PRO B 1 124 ? -16.141 -12.195 -14.422 1 87.62 124 PRO B CA 1
ATOM 2548 C C . PRO B 1 124 ? -17.031 -13.008 -13.477 1 87.62 124 PRO B C 1
ATOM 2550 O O . PRO B 1 124 ? -17.391 -14.148 -13.789 1 87.62 124 PRO B O 1
ATOM 2553 N N . VAL B 1 125 ? -17.266 -12.414 -12.328 1 86.75 125 VAL B N 1
ATOM 2554 C CA . VAL B 1 125 ? -18.125 -13.07 -11.352 1 86.75 125 VAL B CA 1
ATOM 2555 C C . VAL B 1 125 ? -19.531 -13.258 -11.93 1 86.75 125 VAL B C 1
ATOM 2557 O O . VAL B 1 125 ? -20.172 -12.289 -12.352 1 86.75 125 VAL B O 1
ATOM 2560 N N . GLU B 1 126 ? -19.969 -14.438 -11.977 1 86.38 126 GLU B N 1
ATOM 2561 C CA . GLU B 1 126 ? -21.281 -14.766 -12.523 1 86.38 126 GLU B CA 1
ATOM 2562 C C . GLU B 1 126 ? -22.391 -14.477 -11.508 1 86.38 126 GLU B C 1
ATOM 2564 O O . GLU B 1 126 ? -23.438 -13.93 -11.867 1 86.38 126 GLU B O 1
ATOM 2569 N N . GLN B 1 127 ? -22.125 -14.898 -10.312 1 89.31 127 GLN B N 1
ATOM 2570 C CA . GLN B 1 127 ? -23.094 -14.648 -9.25 1 89.31 127 GLN B CA 1
ATOM 2571 C C . GLN B 1 127 ? -22.984 -13.211 -8.75 1 89.31 127 GLN B C 1
ATOM 2573 O O . GLN B 1 127 ? -22.406 -12.961 -7.688 1 89.31 127 GLN B O 1
ATOM 2578 N N . VAL B 1 128 ? -23.719 -12.32 -9.281 1 90.31 128 VAL B N 1
ATOM 2579 C CA . VAL B 1 128 ? -23.547 -10.875 -9.109 1 90.31 128 VAL B CA 1
ATOM 2580 C C . VAL B 1 128 ? -24.062 -10.461 -7.727 1 90.31 128 VAL B C 1
ATOM 2582 O O . VAL B 1 128 ? -23.422 -9.672 -7.031 1 90.31 128 VAL B O 1
ATOM 2585 N N . LEU B 1 129 ? -25.188 -11.008 -7.289 1 91.38 129 LEU B N 1
ATOM 2586 C CA . LEU B 1 129 ? -25.797 -10.578 -6.035 1 91.38 129 LEU B CA 1
ATOM 2587 C C . LEU B 1 129 ? -24.938 -10.969 -4.848 1 91.38 129 LEU B C 1
ATOM 2589 O O . LEU B 1 129 ? -24.594 -10.125 -4.012 1 91.38 129 LEU B O 1
ATOM 2593 N N . PRO B 1 130 ? -24.5 -12.305 -4.82 1 92.06 130 PRO B N 1
ATOM 2594 C CA . PRO B 1 130 ? -23.562 -12.656 -3.752 1 92.06 130 PRO B CA 1
ATOM 2595 C C . PRO B 1 130 ? -22.25 -11.859 -3.826 1 92.06 130 PRO B C 1
ATOM 2597 O O . PRO B 1 130 ? -21.688 -11.492 -2.791 1 92.06 130 PRO B O 1
ATOM 2600 N N . GLY B 1 131 ? -21.859 -11.609 -5.051 1 94.31 131 GLY B N 1
ATOM 2601 C CA . GLY B 1 131 ? -20.656 -10.812 -5.238 1 94.31 131 GLY B CA 1
ATOM 2602 C C . GLY B 1 131 ? -20.797 -9.398 -4.699 1 94.31 131 GLY B C 1
ATOM 2603 O O . GLY B 1 131 ? -19.891 -8.906 -4 1 94.31 131 GLY B O 1
ATOM 2604 N N . LEU B 1 132 ? -21.906 -8.758 -4.984 1 95.38 132 LEU B N 1
ATOM 2605 C CA . LEU B 1 132 ? -22.156 -7.406 -4.496 1 95.38 132 LEU B CA 1
ATOM 2606 C C . LEU B 1 132 ? -22.328 -7.398 -2.979 1 95.38 132 LEU B C 1
ATOM 2608 O O . LEU B 1 132 ? -21.859 -6.473 -2.307 1 95.38 132 LEU B O 1
ATOM 2612 N N . GLY B 1 133 ? -23.016 -8.391 -2.488 1 95.44 133 GLY B N 1
ATOM 2613 C CA . GLY B 1 133 ? -23.156 -8.516 -1.046 1 95.44 133 GLY B CA 1
ATOM 2614 C C . GLY B 1 133 ? -21.812 -8.641 -0.333 1 95.44 133 GLY B C 1
ATOM 2615 O O . GLY B 1 133 ? -21.594 -7.988 0.691 1 95.44 133 GLY B O 1
ATOM 2616 N N . LEU B 1 134 ? -20.938 -9.5 -0.876 1 96.31 134 LEU B N 1
ATOM 2617 C CA . LEU B 1 134 ? -19.609 -9.672 -0.309 1 96.31 134 LEU B CA 1
ATOM 2618 C C . LEU B 1 134 ? -18.812 -8.359 -0.363 1 96.31 134 LEU B C 1
ATOM 2620 O O . LEU B 1 134 ? -18.172 -7.977 0.618 1 96.31 134 LEU B O 1
ATOM 2624 N N . LEU B 1 135 ? -18.922 -7.668 -1.5 1 97.62 135 LEU B N 1
ATOM 2625 C CA . LEU B 1 135 ? -18.203 -6.414 -1.697 1 97.62 135 LEU B CA 1
ATOM 2626 C C . LEU B 1 135 ? -18.609 -5.387 -0.644 1 97.62 135 LEU B C 1
ATOM 2628 O O . LEU B 1 135 ? -17.75 -4.785 0.002 1 97.62 135 LEU B O 1
ATOM 2632 N N . VAL B 1 136 ? -19.875 -5.242 -0.451 1 97.38 136 VAL B N 1
ATOM 2633 C CA . VAL B 1 136 ? -20.391 -4.246 0.482 1 97.38 136 VAL B CA 1
ATOM 2634 C C . VAL B 1 136 ? -20.016 -4.633 1.911 1 97.38 136 VAL B C 1
ATOM 2636 O O . VAL B 1 136 ? -19.625 -3.779 2.709 1 97.38 136 VAL B O 1
ATOM 2639 N N . ALA B 1 137 ? -20.125 -5.883 2.189 1 97.75 137 ALA B N 1
ATOM 2640 C CA . ALA B 1 137 ? -19.859 -6.355 3.545 1 97.75 137 ALA B CA 1
ATOM 2641 C C . ALA B 1 137 ? -18.375 -6.191 3.895 1 97.75 137 ALA B C 1
ATOM 2643 O O . ALA B 1 137 ? -18.047 -5.668 4.957 1 97.75 137 ALA B O 1
ATOM 2644 N N . VAL B 1 138 ? -17.484 -6.629 3.033 1 97.75 138 VAL B N 1
ATOM 2645 C CA . VAL B 1 138 ? -16.062 -6.52 3.281 1 97.75 138 VAL B CA 1
ATOM 2646 C C . VAL B 1 138 ? -15.641 -5.047 3.281 1 97.75 138 VAL B C 1
ATOM 2648 O O . VAL B 1 138 ? -14.859 -4.617 4.125 1 97.75 138 VAL B O 1
ATOM 2651 N N . ASP B 1 139 ? -16.188 -4.25 2.361 1 98.31 139 ASP B N 1
ATOM 2652 C CA . ASP B 1 139 ? -15.883 -2.826 2.295 1 98.31 139 ASP B CA 1
ATOM 2653 C C . ASP B 1 139 ? -16.297 -2.111 3.582 1 98.31 139 ASP B C 1
ATOM 2655 O O . ASP B 1 139 ? -15.609 -1.185 4.027 1 98.31 139 ASP B O 1
ATOM 2659 N N . TRP B 1 140 ? -17.406 -2.512 4.094 1 97.94 140 TRP B N 1
ATOM 2660 C CA . TRP B 1 140 ? -17.812 -1.893 5.348 1 97.94 140 TRP B CA 1
ATOM 2661 C C . TRP B 1 140 ? -16.766 -2.104 6.434 1 97.94 140 TRP B C 1
ATOM 2663 O O . TRP B 1 140 ? -16.375 -1.156 7.117 1 97.94 140 TRP B O 1
ATOM 2673 N N . GLY B 1 141 ? -16.344 -3.287 6.594 1 96.94 141 GLY B N 1
ATOM 2674 C CA . GLY B 1 141 ? -15.289 -3.555 7.555 1 96.94 141 GLY B CA 1
ATOM 2675 C C . GLY B 1 141 ? -14.031 -2.752 7.297 1 96.94 141 GLY B C 1
ATOM 2676 O O . GLY B 1 141 ? -13.43 -2.217 8.234 1 96.94 141 GLY B O 1
ATOM 2677 N N . LEU B 1 142 ? -13.672 -2.65 6.059 1 95.75 142 LEU B N 1
ATOM 2678 C CA . LEU B 1 142 ? -12.484 -1.901 5.668 1 95.75 142 LEU B CA 1
ATOM 2679 C C . LEU B 1 142 ? -12.625 -0.426 6.023 1 95.75 142 LEU B C 1
ATOM 2681 O O . LEU B 1 142 ? -11.711 0.172 6.598 1 95.75 142 LEU B O 1
ATOM 2685 N N . VAL B 1 143 ? -13.742 0.179 5.727 1 96.12 143 VAL B N 1
ATOM 2686 C CA . VAL B 1 143 ? -13.891 1.618 5.91 1 96.12 143 VAL B CA 1
ATOM 2687 C C . VAL B 1 143 ? -14.016 1.938 7.398 1 96.12 143 VAL B C 1
ATOM 2689 O O . VAL B 1 143 ? -13.555 2.986 7.855 1 96.12 143 VAL B O 1
ATOM 2692 N N . VAL B 1 144 ? -14.68 1.027 8.078 1 94.25 144 VAL B N 1
ATOM 2693 C CA . VAL B 1 144 ? -14.805 1.214 9.523 1 94.25 144 VAL B CA 1
ATOM 2694 C C . VAL B 1 144 ? -13.414 1.265 10.156 1 94.25 144 VAL B C 1
ATOM 2696 O O . VAL B 1 144 ? -13.102 2.186 10.914 1 94.25 144 VAL B O 1
ATOM 2699 N N . LEU B 1 145 ? -12.617 0.368 9.82 1 89.38 145 LEU B N 1
ATOM 2700 C CA . LEU B 1 145 ? -11.258 0.313 10.359 1 89.38 145 LEU B CA 1
ATOM 2701 C C . LEU B 1 145 ? -10.422 1.475 9.836 1 89.38 145 LEU B C 1
ATOM 2703 O O . LEU B 1 145 ? -9.633 2.061 10.586 1 89.38 145 LEU B O 1
ATOM 2707 N N . GLY B 1 146 ? -10.594 1.782 8.578 1 88.38 146 GLY B N 1
ATOM 2708 C CA . GLY B 1 146 ? -9.875 2.9 7.992 1 88.38 146 GLY B CA 1
ATOM 2709 C C . GLY B 1 146 ? -10.18 4.227 8.656 1 88.38 146 GLY B C 1
ATOM 2710 O O . GLY B 1 146 ? -9.273 5.016 8.938 1 88.38 146 GLY B O 1
ATOM 2711 N N . ALA B 1 147 ? -11.414 4.457 8.875 1 89.94 147 ALA B N 1
ATOM 2712 C CA . ALA B 1 147 ? -11.828 5.695 9.531 1 89.94 147 ALA B CA 1
ATOM 2713 C C . ALA B 1 147 ? -11.273 5.777 10.945 1 89.94 147 ALA B C 1
ATOM 2715 O O . ALA B 1 147 ? -10.859 6.848 11.398 1 89.94 147 ALA B O 1
ATOM 2716 N N . LEU B 1 148 ? -11.281 4.684 11.602 1 84.56 148 LEU B N 1
ATOM 2717 C CA . LEU B 1 148 ? -10.719 4.641 12.953 1 84.56 148 LEU B CA 1
ATOM 2718 C C . LEU B 1 148 ? -9.219 4.895 12.922 1 84.56 148 LEU B C 1
ATOM 2720 O O . LEU B 1 148 ? -8.695 5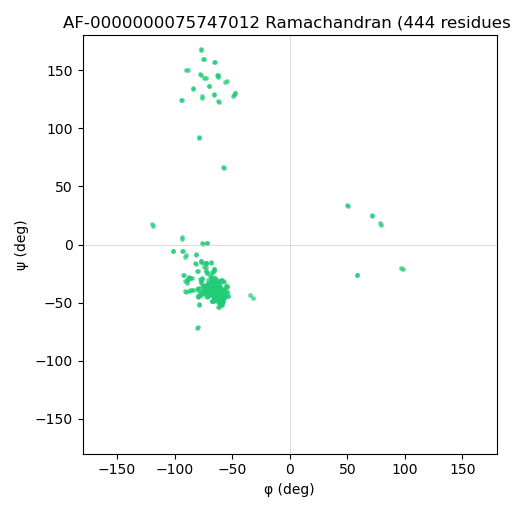.68 13.719 1 84.56 148 LEU B O 1
ATOM 2724 N N . LEU B 1 149 ? -8.547 4.266 11.969 1 79.69 149 LEU B N 1
ATOM 2725 C CA . LEU B 1 149 ? -7.105 4.414 11.82 1 79.69 149 LEU B CA 1
ATOM 2726 C C . LEU B 1 149 ? -6.738 5.848 11.453 1 79.69 149 LEU B C 1
ATOM 2728 O O . LEU B 1 149 ? -5.738 6.379 11.938 1 79.69 149 LEU B O 1
ATOM 2732 N N . GLY B 1 150 ? -7.477 6.395 10.594 1 80.94 150 GLY B N 1
ATOM 2733 C CA . GLY B 1 150 ? -7.246 7.781 10.219 1 80.94 150 GLY B CA 1
ATOM 2734 C C . GLY B 1 150 ? -7.359 8.742 11.391 1 80.94 150 GLY B C 1
ATOM 2735 O O . GLY B 1 150 ? -6.562 9.672 11.516 1 80.94 150 GLY B O 1
ATOM 2736 N N . ALA B 1 151 ? -8.328 8.508 12.234 1 79.19 151 ALA B N 1
ATOM 2737 C CA . ALA B 1 151 ? -8.516 9.359 13.406 1 79.19 151 ALA B CA 1
ATOM 2738 C C . ALA B 1 151 ? -7.363 9.188 14.398 1 79.19 151 ALA B C 1
ATOM 2740 O O . ALA B 1 151 ? -6.918 10.164 15.008 1 79.19 151 ALA B O 1
ATOM 2741 N N . LEU B 1 152 ? -6.926 8.031 14.516 1 73.69 152 LEU B N 1
ATOM 2742 C CA . LEU B 1 152 ? -5.832 7.73 15.43 1 73.69 152 LEU B CA 1
ATOM 2743 C C . LEU B 1 152 ? -4.523 8.328 14.93 1 73.69 152 LEU B C 1
ATOM 2745 O O . LEU B 1 152 ? -3.654 8.688 15.734 1 73.69 152 LEU B O 1
ATOM 2749 N N . GLY B 1 153 ? -4.359 8.383 13.648 1 70.38 153 GLY B N 1
ATOM 2750 C CA . GLY B 1 153 ? -3.145 8.914 13.047 1 70.38 153 GLY B CA 1
ATOM 2751 C C . GLY B 1 153 ? -2.986 10.406 13.25 1 70.38 153 GLY B C 1
ATOM 2752 O O . GLY B 1 153 ? -1.88 10.938 13.141 1 70.38 153 GLY B O 1
ATOM 2753 N N . GLN B 1 154 ? -4.055 11.078 13.383 1 63.28 154 GLN B N 1
ATOM 2754 C CA . GLN B 1 154 ? -3.996 12.523 13.602 1 63.28 154 GLN B CA 1
ATOM 2755 C C . GLN B 1 154 ? -3.492 12.844 15.008 1 63.28 154 GLN B C 1
ATOM 2757 O O . GLN B 1 154 ? -3.004 13.953 15.258 1 63.28 154 GLN B O 1
ATOM 2762 N N . GLY B 1 155 ? -3.717 11.836 15.898 1 56.66 155 GLY B N 1
ATOM 2763 C CA . GLY B 1 155 ? -3.305 12.133 17.266 1 56.66 155 GLY B CA 1
ATOM 2764 C C . GLY B 1 155 ? -1.805 12.031 17.469 1 56.66 155 GLY B C 1
ATOM 2765 O O . GLY B 1 155 ? -1.072 11.641 16.547 1 56.66 155 GLY B O 1
ATOM 2766 N N . GLN B 1 156 ? -1.29 12.547 18.641 1 52.03 156 GLN B N 1
ATOM 2767 C CA . GLN B 1 156 ? 0.123 12.578 19 1 52.03 156 GLN B CA 1
ATOM 2768 C C . GLN B 1 156 ? 0.774 11.211 18.812 1 52.03 156 GLN B C 1
ATOM 2770 O O . GLN B 1 156 ? 0.121 10.18 18.969 1 52.03 156 GLN B O 1
ATOM 2775 N N . ALA B 1 157 ? 1.953 11.227 18.031 1 48.97 157 ALA B N 1
ATOM 2776 C CA . ALA B 1 157 ? 2.828 10.258 17.375 1 48.97 157 ALA B CA 1
ATOM 2777 C C . ALA B 1 157 ? 2.92 8.969 18.188 1 48.97 157 ALA B C 1
ATOM 2779 O O . ALA B 1 157 ? 2.873 7.871 17.625 1 48.97 157 ALA B O 1
ATOM 2780 N N . GLY B 1 158 ? 3.064 8.984 19.578 1 47.81 158 GLY B N 1
ATOM 2781 C CA . GLY B 1 158 ? 3.555 7.859 20.359 1 47.81 158 GLY B CA 1
ATOM 2782 C C . GLY B 1 158 ? 2.492 6.809 20.625 1 47.81 158 GLY B C 1
ATOM 2783 O O . GLY B 1 158 ? 2.707 5.621 20.359 1 47.81 158 GLY B O 1
ATOM 2784 N N . ARG B 1 159 ? 1.565 7.086 21.453 1 47.47 159 ARG B N 1
ATOM 2785 C CA . ARG B 1 159 ? 0.52 6.18 21.922 1 47.47 159 ARG B CA 1
ATOM 2786 C C . ARG B 1 159 ? -0.321 5.664 20.75 1 47.47 159 ARG B C 1
ATOM 2788 O O . ARG B 1 159 ? -0.701 4.492 20.734 1 47.47 159 ARG B O 1
ATOM 2795 N N . ASP B 1 160 ? -0.509 6.398 19.688 1 51.59 160 ASP B N 1
ATOM 2796 C CA . ASP B 1 160 ? -1.396 6.27 18.531 1 51.59 160 ASP B CA 1
ATOM 2797 C C . ASP B 1 160 ? -0.807 5.324 17.5 1 51.59 160 ASP B C 1
ATOM 2799 O O . ASP B 1 160 ? -1.545 4.633 16.781 1 51.59 160 ASP B O 1
ATOM 2803 N N . SER B 1 161 ? 0.488 5.176 17.812 1 58.31 161 SER B N 1
ATOM 2804 C CA . SER B 1 161 ? 1.174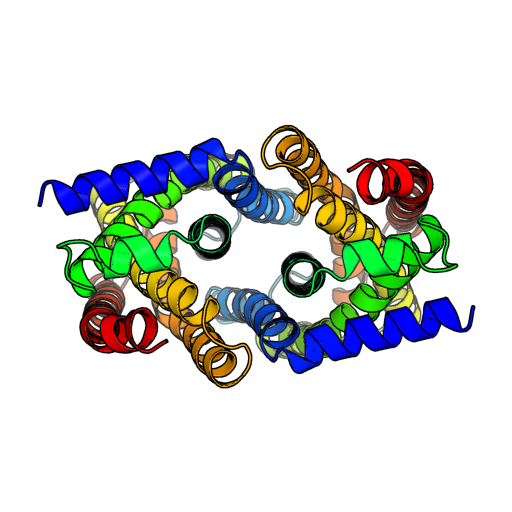 4.305 16.859 1 58.31 161 SER B CA 1
ATOM 2805 C C . SER B 1 161 ? 0.862 2.838 17.125 1 58.31 161 SER B C 1
ATOM 2807 O O . SER B 1 161 ? 0.624 2.068 16.188 1 58.31 161 SER B O 1
ATOM 2809 N N . LEU B 1 162 ? 0.608 2.551 18.391 1 59.91 162 LEU B N 1
ATOM 2810 C CA . LEU B 1 162 ? 0.361 1.156 18.734 1 59.91 162 LEU B CA 1
ATOM 2811 C C . LEU B 1 162 ? -1.009 0.707 18.25 1 59.91 162 LEU B C 1
ATOM 2813 O O . LEU B 1 162 ? -1.151 -0.401 17.719 1 59.91 162 LEU B O 1
ATOM 2817 N N . LEU B 1 163 ? -1.896 1.602 18.453 1 63.38 163 LEU B N 1
ATOM 2818 C CA . LEU B 1 163 ? -3.24 1.251 18 1 63.38 163 LEU B CA 1
ATOM 2819 C C . LEU B 1 163 ? -3.283 1.089 16.484 1 63.38 163 LEU B C 1
ATOM 2821 O O . LEU B 1 163 ? -3.949 0.186 15.977 1 63.38 163 LEU B O 1
ATOM 2825 N N . SER B 1 164 ? -2.48 1.909 15.891 1 63.31 164 SER B N 1
ATOM 2826 C CA . SER B 1 164 ? -2.426 1.807 14.438 1 63.31 164 SER B CA 1
ATOM 2827 C C . SER B 1 164 ? -1.789 0.492 14 1 63.31 164 SER B C 1
ATOM 2829 O O . SER B 1 164 ? -2.238 -0.131 13.031 1 63.31 164 SER B O 1
ATOM 2831 N N . ILE B 1 165 ? -0.927 0.079 14.828 1 67.62 165 ILE B N 1
ATOM 2832 C CA . ILE B 1 165 ? -0.209 -1.159 14.547 1 67.62 165 ILE B CA 1
ATOM 2833 C C . ILE B 1 165 ? -1.141 -2.352 14.742 1 67.62 165 ILE B C 1
ATOM 2835 O O . ILE B 1 165 ? -1.161 -3.275 13.93 1 67.62 165 ILE B O 1
ATOM 2839 N N . ILE B 1 166 ? -1.88 -2.281 15.672 1 67.25 166 ILE B N 1
ATOM 2840 C CA . ILE B 1 166 ? -2.77 -3.375 16.047 1 67.25 166 ILE B CA 1
ATOM 2841 C C . ILE B 1 166 ? -3.871 -3.529 15.008 1 67.25 166 ILE B C 1
ATOM 2843 O O . ILE B 1 166 ? -4.27 -4.648 14.68 1 67.25 166 ILE B O 1
ATOM 2847 N N . VAL B 1 167 ? -4.23 -2.516 14.477 1 69.06 167 VAL B N 1
ATOM 2848 C CA . VAL B 1 167 ? -5.375 -2.504 13.57 1 69.06 167 VAL B CA 1
ATOM 2849 C C . VAL B 1 167 ? -5 -3.182 12.258 1 69.06 167 VAL B C 1
ATOM 2851 O O . VAL B 1 167 ? -5.836 -3.836 11.625 1 69.06 167 VAL B O 1
ATOM 2854 N N . PHE B 1 168 ? -3.711 -3.283 12.016 1 73.62 168 PHE B N 1
ATOM 2855 C CA . PHE B 1 168 ? -3.297 -3.844 10.734 1 73.62 168 PHE B CA 1
ATOM 2856 C C . PHE B 1 168 ? -3.443 -5.359 10.742 1 73.62 168 PHE B C 1
ATOM 2858 O O . PHE B 1 168 ? -4.016 -5.934 9.812 1 73.62 168 PHE B O 1
ATOM 2865 N N . PRO B 1 169 ? -3.074 -5.977 11.734 1 76.88 169 PRO B N 1
ATOM 2866 C CA . PRO B 1 169 ? -3.312 -7.422 11.82 1 76.88 169 PRO B CA 1
ATOM 2867 C C . PRO B 1 169 ? -4.797 -7.773 11.891 1 76.88 169 PRO B C 1
ATOM 2869 O O . PRO B 1 169 ? -5.195 -8.875 11.5 1 76.88 169 PRO B O 1
ATOM 2872 N N . LEU B 1 170 ? -5.531 -6.824 12.32 1 82.81 170 LEU B N 1
ATOM 2873 C CA . LEU B 1 170 ? -6.961 -7.07 12.469 1 82.81 170 LEU B CA 1
ATOM 2874 C C . LEU B 1 170 ? -7.648 -7.133 11.109 1 82.81 170 LEU B C 1
ATOM 2876 O O . LEU B 1 170 ? -8.75 -7.676 10.992 1 82.81 170 LEU B O 1
ATOM 2880 N N . LEU B 1 171 ? -6.98 -6.652 10.109 1 89.94 171 LEU B N 1
ATOM 2881 C CA . LEU B 1 171 ? -7.531 -6.703 8.766 1 89.94 171 LEU B CA 1
ATOM 2882 C C . LEU B 1 171 ? -7.445 -8.117 8.195 1 89.94 171 LEU B C 1
ATOM 2884 O O . LEU B 1 171 ? -8.141 -8.445 7.234 1 89.94 171 LEU B O 1
ATOM 2888 N N . VAL B 1 172 ? -6.641 -8.93 8.812 1 90.19 172 VAL B N 1
ATOM 2889 C CA . VAL B 1 172 ? -6.305 -10.227 8.234 1 90.19 172 VAL B CA 1
ATOM 2890 C C . VAL B 1 172 ? -7.555 -11.102 8.164 1 90.19 172 VAL B C 1
ATOM 2892 O O . VAL B 1 172 ? -7.875 -11.656 7.109 1 90.19 172 VAL B O 1
ATOM 2895 N N . PRO B 1 173 ? -8.32 -11.203 9.219 1 91.81 173 PRO B N 1
ATOM 2896 C CA . PRO B 1 173 ? -9.5 -12.07 9.133 1 91.81 173 PRO B CA 1
ATOM 2897 C C . PRO B 1 173 ? -10.516 -11.578 8.102 1 91.81 173 PRO B C 1
ATOM 2899 O O . PRO B 1 173 ? -11.141 -12.391 7.41 1 91.81 173 PRO B O 1
ATOM 2902 N N . LEU B 1 174 ? -10.68 -10.289 8.023 1 95.88 174 LEU B N 1
ATOM 2903 C CA . LEU B 1 174 ? -11.617 -9.719 7.062 1 95.88 174 LEU B CA 1
ATOM 2904 C C . LEU B 1 174 ? -11.148 -9.969 5.633 1 95.88 174 LEU B C 1
ATOM 2906 O O . LEU B 1 174 ? -11.938 -10.406 4.789 1 95.88 174 LEU B O 1
ATOM 2910 N N . LEU B 1 175 ? -9.883 -9.719 5.426 1 95.31 175 LEU B N 1
ATOM 2911 C CA . LEU B 1 175 ? -9.328 -9.922 4.09 1 95.31 175 LEU B CA 1
ATOM 2912 C C . LEU B 1 175 ? -9.359 -11.398 3.711 1 95.31 175 LEU B C 1
ATOM 2914 O O . LEU B 1 175 ? -9.656 -11.742 2.564 1 95.31 175 LEU B O 1
ATOM 2918 N N . LEU B 1 176 ? -9.062 -12.219 4.688 1 92.88 176 LEU B N 1
ATOM 2919 C CA . LEU B 1 176 ? -9.078 -13.648 4.418 1 92.88 176 LEU B CA 1
ATOM 2920 C C . LEU B 1 176 ? -10.477 -14.117 4.02 1 92.88 176 LEU B C 1
ATOM 2922 O O . LEU B 1 176 ? -10.633 -14.906 3.086 1 92.88 176 LEU B O 1
ATOM 2926 N N . ALA B 1 177 ? -11.461 -13.672 4.758 1 94.62 177 ALA B N 1
ATOM 2927 C CA . ALA B 1 177 ? -12.836 -14.016 4.414 1 94.62 177 ALA B CA 1
ATOM 2928 C C . ALA B 1 177 ? -13.195 -13.508 3.023 1 94.62 177 ALA B C 1
ATOM 2930 O O . ALA B 1 177 ? -13.805 -14.234 2.229 1 94.62 177 ALA B O 1
ATOM 2931 N N . GLY B 1 178 ? -12.812 -12.289 2.723 1 95.88 178 GLY B N 1
ATOM 2932 C CA . GLY B 1 178 ? -13.031 -11.742 1.394 1 95.88 178 GLY B CA 1
ATOM 2933 C C . GLY B 1 178 ? -12.352 -12.539 0.298 1 95.88 178 GLY B C 1
ATOM 2934 O O . GLY B 1 178 ? -12.922 -12.742 -0.775 1 95.88 178 GLY B O 1
ATOM 2935 N N . ILE B 1 179 ? -11.188 -12.969 0.589 1 94.38 179 ILE B N 1
ATOM 2936 C CA . ILE B 1 179 ? -10.383 -13.688 -0.393 1 94.38 179 ILE B CA 1
ATOM 2937 C C . ILE B 1 179 ? -10.977 -15.078 -0.619 1 94.38 179 ILE B C 1
ATOM 2939 O O . ILE B 1 179 ? -11.102 -15.531 -1.761 1 94.38 179 ILE B O 1
ATOM 2943 N N . ARG B 1 180 ? -11.328 -15.75 0.477 1 92.25 180 ARG B N 1
ATOM 2944 C CA . ARG B 1 180 ? -11.914 -17.078 0.344 1 92.25 180 ARG B CA 1
ATOM 2945 C C . ARG B 1 180 ? -13.227 -17.031 -0.425 1 92.25 180 ARG B C 1
ATOM 2947 O O . ARG B 1 180 ? -13.43 -17.781 -1.377 1 92.25 180 ARG B O 1
ATOM 2954 N N . LEU B 1 181 ? -14.117 -16.156 -0.074 1 94 181 LEU B N 1
ATOM 2955 C CA . LEU B 1 181 ? -15.414 -16.031 -0.73 1 94 181 LEU B CA 1
ATOM 2956 C C . LEU B 1 181 ? -15.258 -15.477 -2.141 1 94 181 LEU B C 1
ATOM 2958 O O . LEU B 1 181 ? -15.906 -15.945 -3.074 1 94 181 LEU B O 1
ATOM 2962 N N . GLY B 1 182 ? -14.422 -14.492 -2.268 1 93.88 182 GLY B N 1
ATOM 2963 C CA . GLY B 1 182 ? -14.18 -13.898 -3.576 1 93.88 182 GLY B CA 1
ATOM 2964 C C . GLY B 1 182 ? -13.57 -14.875 -4.566 1 93.88 182 GLY B C 1
ATOM 2965 O O . GLY B 1 182 ? -13.953 -14.898 -5.738 1 93.88 182 GLY B O 1
ATOM 2966 N N . GLY B 1 183 ? -12.555 -15.609 -4.043 1 92.5 183 GLY B N 1
ATOM 2967 C CA . GLY B 1 183 ? -11.984 -16.656 -4.883 1 92.5 183 GLY B CA 1
ATOM 2968 C C . GLY B 1 183 ? -13.008 -17.672 -5.34 1 92.5 183 GLY B C 1
ATOM 2969 O O . GLY B 1 183 ? -12.961 -18.141 -6.48 1 92.5 183 GLY B O 1
ATOM 2970 N N . GLY B 1 184 ? -13.875 -18.078 -4.414 1 91.38 184 GLY B N 1
ATOM 2971 C CA . GLY B 1 184 ? -14.953 -18.984 -4.781 1 91.38 184 GLY B CA 1
ATOM 2972 C C . GLY B 1 184 ? -15.867 -18.406 -5.855 1 91.38 184 GLY B C 1
ATOM 2973 O O . GLY B 1 184 ? -16.312 -19.141 -6.746 1 91.38 184 GLY B O 1
ATOM 2974 N N . LEU B 1 185 ? -16.141 -17.109 -5.777 1 92.81 185 LEU B N 1
ATOM 2975 C CA . LEU B 1 185 ? -16.984 -16.453 -6.77 1 92.81 185 LEU B CA 1
ATOM 2976 C C . LEU B 1 185 ? -16.297 -16.422 -8.133 1 92.81 185 LEU B C 1
ATOM 2978 O O . LEU B 1 185 ? -16.938 -16.656 -9.156 1 92.81 185 LEU B O 1
ATOM 2982 N N . VAL B 1 186 ? -15.031 -16.172 -8.133 1 90.69 186 VAL B N 1
ATOM 2983 C CA . VAL B 1 186 ? -14.258 -16.109 -9.367 1 90.69 186 VAL B CA 1
ATOM 2984 C C . VAL B 1 186 ? -14.188 -17.5 -10 1 90.69 186 VAL B C 1
ATOM 2986 O O . VAL B 1 186 ? -14.289 -17.641 -11.219 1 90.69 186 VAL B O 1
ATOM 2989 N N . ALA B 1 187 ? -14.031 -18.469 -9.133 1 88.62 187 ALA B N 1
ATOM 2990 C CA . ALA B 1 187 ? -13.914 -19.859 -9.594 1 88.62 187 ALA B CA 1
ATOM 2991 C C . ALA B 1 187 ? -15.273 -20.422 -9.984 1 88.62 187 ALA B C 1
ATOM 2993 O O . ALA B 1 187 ? -15.352 -21.469 -10.633 1 88.62 187 ALA B O 1
ATOM 2994 N N . GLY B 1 188 ? -16.297 -19.688 -9.555 1 84.56 188 GLY B N 1
ATOM 2995 C CA . GLY B 1 188 ? -17.625 -20.203 -9.805 1 84.56 188 GLY B CA 1
ATOM 2996 C C . GLY B 1 188 ? -18.031 -21.281 -8.82 1 84.56 188 GLY B C 1
ATOM 2997 O O . GLY B 1 188 ? -18.922 -22.094 -9.117 1 84.56 188 GLY B O 1
ATOM 2998 N N . THR B 1 189 ? -17.297 -21.359 -7.684 1 79.69 189 THR B N 1
ATOM 2999 C CA . THR B 1 189 ? -17.547 -22.406 -6.711 1 79.69 189 THR B CA 1
ATOM 3000 C C . THR B 1 189 ? -17.969 -21.812 -5.367 1 79.69 189 THR B C 1
ATOM 3002 O O . THR B 1 189 ? -17.828 -22.469 -4.328 1 79.69 189 THR B O 1
ATOM 3005 N N . ALA B 1 190 ? -18.328 -20.656 -5.336 1 69.88 190 ALA B N 1
ATOM 3006 C CA . ALA B 1 190 ? -18.578 -19.938 -4.09 1 69.88 190 ALA B CA 1
ATOM 3007 C C . ALA B 1 190 ? -19.578 -20.656 -3.213 1 69.88 190 ALA B C 1
ATOM 3009 O O . ALA B 1 190 ? -19.406 -20.766 -1.997 1 69.88 190 ALA B O 1
ATOM 3010 N N . MET B 1 191 ? -20.5 -21.234 -3.848 1 67.75 191 MET B N 1
ATOM 3011 C CA . MET B 1 191 ? -21.578 -21.828 -3.059 1 67.75 191 MET B CA 1
ATOM 3012 C C . MET B 1 191 ? -21.188 -23.188 -2.52 1 67.75 191 MET B C 1
ATOM 3014 O O . MET B 1 191 ? -21.844 -23.734 -1.626 1 67.75 191 MET B O 1
ATOM 3018 N N . GLN B 1 192 ? -20.109 -23.578 -3.004 1 72.69 192 GLN B N 1
ATOM 3019 C CA . GLN B 1 192 ? -19.578 -24.844 -2.504 1 72.69 192 GLN B CA 1
ATOM 3020 C C . GLN B 1 192 ? -18.656 -24.625 -1.303 1 72.69 192 GLN B C 1
ATOM 3022 O O . GLN B 1 192 ? -18.281 -25.578 -0.618 1 72.69 192 GLN B O 1
ATOM 3027 N N . LEU B 1 193 ? -18.453 -23.391 -1.187 1 69.62 193 LEU B N 1
ATOM 3028 C CA . LEU B 1 193 ? -17.641 -23.031 -0.022 1 69.62 193 LEU B CA 1
ATOM 3029 C C . LEU B 1 193 ? -18.531 -22.766 1.189 1 69.62 193 LEU B C 1
ATOM 3031 O O . LEU B 1 193 ? -19.766 -22.734 1.067 1 69.62 193 LEU B O 1
ATOM 3035 N N . ASP B 1 194 ? -18.094 -23 2.367 1 83.25 194 ASP B N 1
ATOM 3036 C CA . ASP B 1 194 ? -18.844 -22.625 3.566 1 83.25 194 ASP B CA 1
ATOM 3037 C C . ASP B 1 194 ? -19.125 -21.125 3.58 1 83.25 194 ASP B C 1
ATOM 3039 O O . ASP B 1 194 ? -18.641 -20.406 4.453 1 83.25 194 ASP B O 1
ATOM 3043 N N . TRP B 1 195 ? -20.016 -20.719 2.547 1 88.25 195 TRP B N 1
ATOM 3044 C CA . TRP B 1 195 ? -20.359 -19.312 2.342 1 88.25 195 TRP B CA 1
ATOM 3045 C C . TRP B 1 195 ? -20.875 -18.688 3.631 1 88.25 195 TRP B C 1
ATOM 3047 O O . TRP B 1 195 ? -20.453 -17.594 4.012 1 88.25 195 TRP B O 1
ATOM 3057 N N . GLY B 1 196 ? -21.75 -19.438 4.301 1 89.56 196 GLY B N 1
ATOM 3058 C CA . GLY B 1 196 ? -22.344 -18.938 5.531 1 89.56 196 GLY B CA 1
ATOM 3059 C C . GLY B 1 196 ? -21.328 -18.672 6.625 1 89.56 196 GLY B C 1
ATOM 3060 O O . GLY B 1 196 ? -21.375 -17.656 7.301 1 89.56 196 GLY B O 1
ATOM 3061 N N . SER B 1 197 ? -20.406 -19.562 6.762 1 92 197 SER B N 1
ATOM 3062 C CA . SER B 1 197 ? -19.406 -19.438 7.816 1 92 197 SER B CA 1
ATOM 3063 C C . SER B 1 197 ? -18.5 -18.234 7.566 1 92 197 SER B C 1
ATOM 3065 O O . SER B 1 197 ? -18.234 -17.453 8.477 1 92 197 SER B O 1
ATOM 3067 N N . TRP B 1 198 ? -18.125 -18.094 6.305 1 92.62 198 TRP B N 1
ATOM 3068 C CA . TRP B 1 198 ? -17.219 -17 5.996 1 92.62 198 TRP B CA 1
ATOM 3069 C C . TRP B 1 198 ? -17.938 -15.656 6.012 1 92.62 198 TRP B C 1
ATOM 3071 O O . TRP B 1 198 ? -17.359 -14.648 6.43 1 92.62 198 TRP B O 1
ATOM 3081 N N . MET B 1 199 ? -19.156 -15.641 5.578 1 94.31 199 MET B N 1
ATOM 3082 C CA . MET B 1 199 ? -19.938 -14.414 5.707 1 94.31 199 MET B CA 1
ATOM 3083 C C . MET B 1 199 ? -20.188 -14.078 7.176 1 94.31 199 MET B C 1
ATOM 3085 O O . MET B 1 199 ? -20.281 -12.906 7.543 1 94.31 199 MET B O 1
ATOM 3089 N N . GLY B 1 200 ? -20.281 -15.133 7.973 1 95.25 200 GLY B N 1
ATOM 3090 C CA . GLY B 1 200 ? -20.359 -14.93 9.406 1 95.25 200 GLY B CA 1
ATOM 3091 C C . GLY B 1 200 ? -19.125 -14.25 9.984 1 95.25 200 GLY B C 1
ATOM 3092 O O . GLY B 1 200 ? -19.25 -13.383 10.859 1 95.25 200 GLY B O 1
ATOM 3093 N N . VAL B 1 201 ? -17.984 -14.625 9.492 1 94.81 201 VAL B N 1
ATOM 3094 C CA . VAL B 1 201 ? -16.734 -14 9.914 1 94.81 201 VAL B CA 1
ATOM 3095 C C . VAL B 1 201 ? -16.75 -12.516 9.555 1 94.81 201 VAL B C 1
ATOM 3097 O O . VAL B 1 201 ? -16.406 -11.664 10.383 1 94.81 201 VAL B O 1
ATOM 3100 N N . VAL B 1 202 ? -17.188 -12.188 8.344 1 96.56 202 VAL B N 1
ATOM 3101 C CA . VAL B 1 202 ? -17.266 -10.805 7.887 1 96.56 202 VAL B CA 1
ATOM 3102 C C . VAL B 1 202 ? -18.25 -10.023 8.75 1 96.56 202 VAL B C 1
ATOM 3104 O O . VAL B 1 202 ? -17.938 -8.922 9.219 1 96.56 202 VAL B O 1
ATOM 3107 N N . GLY B 1 203 ? -19.391 -10.648 8.969 1 97.19 203 GLY B N 1
ATOM 3108 C CA . GLY B 1 203 ? -20.406 -10 9.789 1 97.19 203 GLY B CA 1
ATOM 3109 C C . GLY B 1 203 ? -19.953 -9.766 11.211 1 97.19 203 GLY B C 1
ATOM 3110 O O . GLY B 1 203 ? -20.219 -8.703 11.781 1 97.19 203 GLY B O 1
ATOM 3111 N N . ALA B 1 204 ? -19.359 -10.773 11.758 1 97.19 204 ALA B N 1
ATOM 3112 C CA . ALA B 1 204 ? -18.844 -10.641 13.125 1 97.19 204 ALA B CA 1
ATOM 3113 C C . ALA B 1 204 ? -17.797 -9.539 13.211 1 97.19 204 ALA B C 1
ATOM 3115 O O . ALA B 1 204 ? -17.797 -8.75 14.156 1 97.19 204 ALA B O 1
ATOM 3116 N N . PHE B 1 205 ? -16.938 -9.508 12.266 1 95.88 205 PHE B N 1
ATOM 3117 C CA . PHE B 1 205 ? -15.93 -8.453 12.195 1 95.88 205 PHE B CA 1
ATOM 3118 C C . PHE B 1 205 ? -16.578 -7.082 12.109 1 95.88 205 PHE B C 1
ATOM 3120 O O . PHE B 1 205 ? -16.219 -6.172 12.859 1 95.88 205 PHE B O 1
ATOM 3127 N N . ASP B 1 206 ? -17.5 -6.945 11.18 1 97.25 206 ASP B N 1
ATOM 3128 C CA . ASP B 1 206 ? -18.172 -5.672 10.953 1 97.25 206 ASP B CA 1
ATOM 3129 C C . ASP B 1 206 ? -18.891 -5.203 12.219 1 97.25 206 ASP B C 1
ATOM 3131 O O . ASP B 1 206 ? -18.812 -4.031 12.594 1 97.25 206 ASP B O 1
ATOM 3135 N N . ALA B 1 207 ? -19.578 -6.137 12.852 1 96.75 207 ALA B N 1
ATOM 3136 C CA . ALA B 1 207 ? -20.312 -5.797 14.078 1 96.75 207 ALA B CA 1
ATOM 3137 C C . ALA B 1 207 ? -19.344 -5.367 15.18 1 96.75 207 ALA B C 1
ATOM 3139 O O . ALA B 1 207 ? -19.562 -4.332 15.82 1 96.75 207 ALA B O 1
ATOM 3140 N N . LEU B 1 208 ? -18.328 -6.105 15.352 1 94.69 208 LEU B N 1
ATOM 3141 C CA . LEU B 1 208 ? -17.359 -5.852 16.406 1 94.69 208 LEU B CA 1
ATOM 3142 C C . LEU B 1 208 ? -16.688 -4.5 16.203 1 94.69 208 LEU B C 1
ATOM 3144 O O . LEU B 1 208 ? -16.641 -3.68 17.125 1 94.69 208 LEU B O 1
ATOM 3148 N N . PHE B 1 209 ? -16.266 -4.223 15.016 1 93 209 PHE B N 1
ATOM 3149 C CA . PHE B 1 209 ? -15.453 -3.031 14.805 1 93 209 PHE B CA 1
ATOM 3150 C C . PHE B 1 209 ? -16.328 -1.8 14.609 1 93 209 PHE B C 1
ATOM 3152 O O . PHE B 1 209 ? -15.906 -0.679 14.906 1 93 209 PHE B O 1
ATOM 3159 N N . THR B 1 210 ? -17.5 -1.992 14.094 1 95.19 210 THR B N 1
ATOM 3160 C CA . THR B 1 210 ? -18.438 -0.876 14.109 1 95.19 210 THR B CA 1
ATOM 3161 C C . THR B 1 210 ? -18.766 -0.456 15.539 1 95.19 210 THR B C 1
ATOM 3163 O O . THR B 1 210 ? -18.75 0.733 15.867 1 95.19 210 THR B O 1
ATOM 3166 N N . GLY B 1 211 ? -19.062 -1.467 16.391 1 94.69 211 GLY B N 1
ATOM 3167 C CA . GLY B 1 211 ? -19.281 -1.178 17.797 1 94.69 211 GLY B CA 1
ATOM 3168 C C . GLY B 1 211 ? -18.109 -0.502 18.469 1 94.69 211 GLY B C 1
ATOM 3169 O O . GLY B 1 211 ? -18.281 0.492 19.172 1 94.69 211 GLY B O 1
ATOM 3170 N N . ALA B 1 212 ? -16.938 -1.002 18.219 1 89.94 212 ALA B N 1
ATOM 3171 C CA . ALA B 1 212 ? -15.719 -0.431 18.797 1 89.94 212 ALA B CA 1
ATOM 3172 C C . ALA B 1 212 ? -15.516 1.005 18.328 1 89.94 212 ALA B C 1
ATOM 3174 O O . ALA B 1 212 ? -15.125 1.874 19.109 1 89.94 212 ALA B O 1
ATOM 3175 N N . ALA B 1 213 ? -15.719 1.229 17.031 1 89.19 213 ALA B N 1
ATOM 3176 C CA . ALA B 1 213 ? -15.539 2.564 16.469 1 89.19 213 ALA B CA 1
ATOM 3177 C C . ALA B 1 213 ? -16.531 3.555 17.078 1 89.19 213 ALA B C 1
ATOM 3179 O O . ALA B 1 213 ? -16.156 4.688 17.406 1 89.19 213 ALA B O 1
ATOM 3180 N N . LEU B 1 214 ? -17.734 3.131 17.266 1 89.88 214 LEU B N 1
ATOM 3181 C CA . LEU B 1 214 ? -18.766 3.99 17.844 1 89.88 214 LEU B CA 1
ATOM 3182 C C . LEU B 1 214 ? -18.406 4.348 19.297 1 89.88 214 LEU B C 1
ATOM 3184 O O . LEU B 1 214 ? -18.703 5.457 19.75 1 89.88 214 LEU B O 1
ATOM 3188 N N . LEU B 1 215 ? -17.719 3.48 19.922 1 88.56 215 LEU B N 1
ATOM 3189 C CA . LEU B 1 215 ? -17.359 3.693 21.328 1 88.56 215 LEU B CA 1
ATOM 3190 C C . LEU B 1 215 ? -16.062 4.492 21.438 1 88.56 215 LEU B C 1
ATOM 3192 O O . LEU B 1 215 ? -15.945 5.379 22.281 1 88.56 215 LEU B O 1
ATOM 3196 N N . LEU B 1 216 ? -15.133 4.18 20.547 1 84.31 216 LEU B N 1
ATOM 3197 C CA . LEU B 1 216 ? -13.773 4.684 20.719 1 84.31 216 LEU B CA 1
ATOM 3198 C C . LEU B 1 216 ? -13.602 6.02 20 1 84.31 216 LEU B C 1
ATOM 3200 O O . LEU B 1 216 ? -12.789 6.852 20.422 1 84.31 216 LEU B O 1
ATOM 3204 N N . PHE B 1 217 ? -14.297 6.219 18.922 1 84.25 217 PHE B N 1
ATOM 3205 C CA . PHE B 1 217 ? -14.062 7.379 18.062 1 84.25 217 PHE B CA 1
ATOM 3206 C C . PHE B 1 217 ? -14.258 8.672 18.844 1 84.25 217 PHE B C 1
ATOM 3208 O O . PHE B 1 217 ? -13.453 9.602 18.734 1 84.25 217 PHE B O 1
ATOM 3215 N N . PRO B 1 218 ? -15.25 8.781 19.781 1 82.19 218 PRO B N 1
ATOM 3216 C CA . PRO B 1 218 ? -15.406 10.016 20.562 1 82.19 218 PRO B CA 1
ATOM 3217 C C . PRO B 1 218 ? -14.195 10.312 21.438 1 82.19 218 PRO B C 1
ATOM 3219 O O . PRO B 1 218 ? -13.828 11.484 21.609 1 82.19 218 PRO B O 1
ATOM 3222 N N . PHE B 1 219 ? -13.562 9.297 21.844 1 79.31 219 PHE B N 1
ATOM 3223 C CA . PHE B 1 219 ? -12.406 9.492 22.719 1 79.31 219 PHE B CA 1
ATOM 3224 C C . PHE B 1 219 ? -11.18 9.891 21.906 1 79.31 219 PHE B C 1
ATOM 3226 O O . PHE B 1 219 ? -10.375 10.719 22.344 1 79.31 219 PHE B O 1
ATOM 3233 N N . VAL B 1 220 ? -11.062 9.336 20.781 1 75.69 220 VAL B N 1
ATOM 3234 C CA . VAL B 1 220 ? -9.875 9.555 19.953 1 75.69 220 VAL B CA 1
ATOM 3235 C C . VAL B 1 220 ? -9.984 10.891 19.234 1 75.69 220 VAL B C 1
ATOM 3237 O O . VAL B 1 220 ? -9 11.609 19.094 1 75.69 220 VAL B O 1
ATOM 3240 N N . TYR B 1 221 ? -11.141 11.156 18.812 1 74.75 221 TYR B N 1
ATOM 3241 C CA . TYR B 1 221 ? -11.336 12.352 17.984 1 74.75 221 TYR B CA 1
ATOM 3242 C C . TYR B 1 221 ? -11.516 13.586 18.859 1 74.75 221 TYR B C 1
ATOM 3244 O O . TYR B 1 221 ? -11.031 14.664 18.516 1 74.75 221 TYR B O 1
ATOM 3252 N N . ALA B 1 222 ? -12.273 13.492 20.047 1 64.25 222 ALA B N 1
ATOM 3253 C CA . ALA B 1 222 ? -12.57 14.633 20.906 1 64.25 222 ALA B CA 1
ATOM 3254 C C . ALA B 1 222 ? -11.484 14.828 21.953 1 64.25 222 ALA B C 1
ATOM 3256 O O . ALA B 1 222 ? -11.336 15.922 22.5 1 64.25 222 ALA B O 1
ATOM 3257 N N . GLY B 1 223 ? -10.883 13.695 2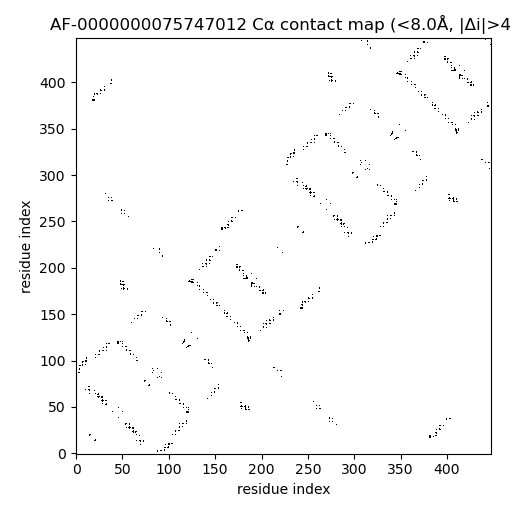2.344 1 57.94 223 GLY B N 1
ATOM 3258 C CA . GLY B 1 223 ? -10.008 13.789 23.5 1 57.94 223 GLY B CA 1
ATOM 3259 C C . GLY B 1 223 ? -8.742 14.594 23.219 1 57.94 223 GLY B C 1
ATOM 3260 O O . GLY B 1 223 ? -7.906 14.766 24.109 1 57.94 223 GLY B O 1
ATOM 3261 N N . HIS B 1 224 ? -8.375 14.867 21.953 1 49.59 224 HIS B N 1
ATOM 3262 C CA . HIS B 1 224 ? -7.215 15.758 21.891 1 49.59 224 HIS B CA 1
ATOM 3263 C C . HIS B 1 224 ? -7.641 17.203 21.641 1 49.59 224 HIS B C 1
ATOM 3265 O O . HIS B 1 224 ? -8.648 17.438 20.969 1 49.59 224 HIS B O 1
#

Sequence (448 aa):
MASLFALIGKDVRLVSGSGQGVAQAALLGLLLVFVFSLARQSGTPVPPQWVAAIF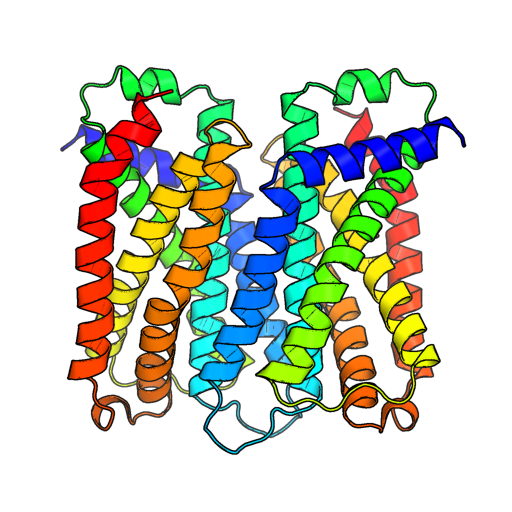WLASAFSLILIFNTLFSLEEDNNARTGLLLSPLSPQAVWLAKALGGGVLLLVVQSILYPAVIVFLGAAPVEQVLPGLGLLVAVDWGLVVLGALLGALGQGQAGRDSLLSIIVFPLLVPLLLAGIRLGGGLVAGTAMQLDWGSWMGVVGAFDALFTGAALLLFPFVYAGHMASLFALIGKDVRLVSGSGQGVAQAALLGLLLVFVFSLARQSGTPVPPQWVAAIFWLASAFSLILIFNTLFSLEEDNNARTGLLLSPLSPQAVWLAKALGGGVLLLVVQSILYPAVIVFLGAAPVEQVLPGLGLLVAVDWGLVVLGALLGALGQGQAGRDSLLSIIVFPLLVPLLLAGIRLGGGLVAGTAMQLDWGSWMGVVGAFDALFTGAALLLFPFVYAGH

Secondary structure (DSSP, 8-state):
-HHHHHHHHHHHHHHHHTSHHHHHHHHHHHHHHHHHHHHSPTTPPPPHHHHHHHHHHHHHHHHHHHHHHHHHHHHHTTHHHHHHHSSS-HHHHHHHHHHHHHHHHHHHHHHHHHHHHHHH-PPPPS-HHHHHHHHHHHHHHHHHHHHHHHHHHHS-HHHHHHHHHHHHHHHHHHHHHHHHHHHHHHHT-GGGS-HHHHHHHHHHHHHHHHHHHHHHHHHHHH--/-HHHHHHHHHHHHHHHHTSHHHHHHHHHHHHHHHHHHHHSPTTPPPPHHHHHHHHHHHHHHHHHHHHHHHHHHHHHTTHHHHHHTSSS-HHHHHHHHHHHHHHHHHHHHHHHHHHHHHHH-PPPPS-HHHHHHHHHHHHHHHHHHHHHHHHHHHS-HHHHHHHHHHHHHHHHHHHHHHHHHHHHHHHT-GGGS-HHHHHHHHHHHHHHHHHHHHHHHHHHHH--

Radius of gyration: 21.53 Å; Cα contacts (8 Å, |Δi|>4): 632; chains: 2; bounding box: 58×56×44 Å

Organism: Desulfohalobium retbaense (strain ATCC 49708 / DSM 5692 / JCM 16813 / HR100) (NCBI:txid485915)

Solvent-accessible surface area (backbone atoms only — not comparable to full-atom values): 22406 Å² total; per-residue (Å²): 107,70,64,38,54,50,46,18,52,46,48,42,47,53,32,57,65,32,46,39,24,54,53,46,16,38,48,54,24,46,48,54,48,50,50,53,39,67,47,44,60,86,92,60,79,62,55,38,31,53,54,24,40,51,52,52,51,25,49,52,53,20,39,49,40,38,33,50,42,47,44,48,52,33,57,74,64,54,39,58,64,55,49,72,69,36,94,56,50,54,55,48,51,48,50,22,48,20,51,20,51,40,54,52,42,50,56,38,45,65,52,47,52,58,46,43,34,67,57,45,65,45,58,76,61,75,61,52,65,66,48,50,51,50,50,53,49,48,46,49,39,51,23,44,52,35,42,49,43,31,45,35,62,73,42,70,51,64,76,29,22,53,57,49,52,53,51,55,66,61,44,47,65,47,50,48,34,46,16,56,50,41,10,20,37,42,65,69,44,28,82,78,41,68,47,68,60,38,50,44,52,36,47,51,49,32,52,53,46,47,51,47,42,59,64,44,42,42,53,55,62,63,67,106,105,72,66,41,56,50,46,19,52,46,50,42,47,53,32,58,65,32,47,38,24,54,53,46,17,38,48,53,24,46,48,55,48,49,49,53,39,67,47,46,60,85,90,59,79,61,53,38,31,53,54,25,39,51,53,51,49,24,49,52,53,20,39,48,41,38,31,50,42,47,45,49,51,34,58,74,64,53,40,59,64,54,50,71,70,36,94,56,52,54,55,48,51,49,51,21,46,21,51,21,50,39,53,54,43,50,57,38,44,65,52,47,52,58,46,44,33,67,57,46,64,44,59,74,61,74,60,50,66,66,50,50,50,50,51,53,48,47,46,48,38,50,23,45,51,33,42,48,43,31,43,34,63,74,42,69,49,65,77,32,24,54,57,49,51,54,51,56,66,59,45,47,64,47,50,49,34,45,16,55,49,41,10,20,35,42,65,69,42,28,82,77,40,69,49,67,62,38,51,45,52,38,49,50,48,33,52,53,46,47,53,47,42,58,64,44,42,43,53,54,63,61,66,106

Nearest PDB structures (foldseek):
  8ce1-assembly1_B  TM=7.330E-01  e=1.360E-03  Escherichia coli
  7f02-assembly1_F  TM=7.151E-01  e=1.424E-03  Escherichia coli BL21(DE3)
  7znq-assembly1_Y  TM=5.906E-01  e=2.454E-02  Stutzerimonas stutzeri ATCC 14405 = CCUG 16156
  7o0y-assembly1_E  TM=6.004E-01  e=8.879E-02  Stutzerimonas stutzeri ATCC 14405 = CCUG 16156
  7qba-assembly1_E  TM=5.215E-01  e=7.057E-02  Stutzerimonas stutzeri